Protein AF-A0A9E3C3J4-F1 (afdb_monomer_lite)

Secondary structure (DSSP, 8-state):
--------------------------------------------------------------------------------------------------------------------------------------------------------------------PPPP-EEEEE--STTHHHHHHHHHHTT-EEEEE-SSHHHHHHHHHHH--B--SSHHHHHHH-SEEEE--S-HHHHHHHHHSSSS-HHHHPPTT-EEEE-S---HHHHHHHHHHHHHTT-EEEE--EESHHHHHHHT-EEEEEES-HHHHHHTHHHHHHHEEEEEEEESTTHHHHHHHHHHHHHHHHHHHHHHHHHHHHHHT--HHHHHHHHHHSTT--HHHHHTIIIIIIT----SS-BHHHHHHHHHHHHHHHHHTT---HHHHHHHHHHHHHHHHH-TTSBGGGGHHHHHHHHT--TT----

Structure (mmCIF, N/CA/C/O backbone):
data_AF-A0A9E3C3J4-F1
#
_entry.id   AF-A0A9E3C3J4-F1
#
loop_
_atom_site.group_PDB
_atom_site.id
_atom_site.type_symbol
_atom_site.label_atom_id
_atom_site.label_alt_id
_atom_site.label_comp_id
_atom_site.label_asym_id
_atom_site.label_entity_id
_atom_site.label_seq_id
_atom_site.pdbx_PDB_ins_code
_atom_site.Cartn_x
_atom_site.Cartn_y
_atom_site.Cartn_z
_atom_site.occupancy
_atom_site.B_iso_or_equiv
_atom_site.auth_seq_id
_atom_site.auth_comp_id
_atom_site.auth_asym_id
_atom_site.auth_atom_id
_atom_site.pdbx_PDB_model_num
ATOM 1 N N . MET A 1 1 ? 32.476 28.704 68.723 1.00 28.94 1 MET A N 1
ATOM 2 C CA . MET A 1 1 ? 33.505 28.700 67.665 1.00 28.94 1 MET A CA 1
ATOM 3 C C . MET A 1 1 ? 33.459 27.349 66.965 1.00 28.94 1 MET A C 1
ATOM 5 O O . MET A 1 1 ? 33.602 26.363 67.675 1.00 28.94 1 MET A O 1
ATOM 9 N N . PRO A 1 2 ? 33.326 27.286 65.631 1.00 57.06 2 PRO A N 1
ATOM 10 C CA . PRO A 1 2 ? 32.476 28.150 64.786 1.00 57.06 2 PRO A CA 1
ATOM 11 C C . PRO A 1 2 ? 31.714 27.318 63.691 1.00 57.06 2 PRO A C 1
ATOM 13 O O . PRO A 1 2 ? 32.164 26.241 63.329 1.00 57.06 2 PRO A O 1
ATOM 16 N N . GLN A 1 3 ? 30.443 27.627 63.356 1.00 35.84 3 GLN A N 1
ATOM 17 C CA . GLN A 1 3 ? 29.940 28.512 62.256 1.00 35.84 3 GLN A CA 1
ATOM 18 C C . GLN A 1 3 ? 29.792 27.791 60.889 1.00 35.84 3 GLN A C 1
ATOM 20 O O . GLN A 1 3 ? 30.610 26.941 60.587 1.00 35.84 3 GLN A O 1
ATOM 25 N N . ASN A 1 4 ? 28.823 28.029 59.986 1.00 35.56 4 ASN A N 1
ATOM 26 C CA . ASN A 1 4 ? 27.793 29.066 59.764 1.00 35.56 4 ASN A CA 1
ATOM 27 C C . ASN A 1 4 ? 26.548 28.403 59.095 1.00 35.56 4 ASN A C 1
ATOM 29 O O . ASN A 1 4 ? 26.732 27.415 58.398 1.00 35.56 4 ASN A O 1
ATOM 33 N N . GLN A 1 5 ? 25.259 28.741 59.260 1.00 35.22 5 GLN A N 1
ATOM 34 C CA . GLN A 1 5 ? 24.466 29.981 59.389 1.00 35.22 5 GLN A CA 1
ATOM 35 C C . GLN A 1 5 ? 23.868 30.519 58.050 1.00 35.22 5 GLN A C 1
ATOM 37 O O . GLN A 1 5 ? 24.599 30.912 57.149 1.00 35.22 5 GLN A O 1
ATOM 42 N N . TRP A 1 6 ? 22.522 30.598 58.042 1.00 31.77 6 TRP A N 1
ATOM 43 C CA . TRP A 1 6 ? 21.574 31.462 57.295 1.00 31.77 6 TRP A CA 1
ATOM 44 C C . TRP A 1 6 ? 20.755 30.967 56.090 1.00 31.77 6 TRP A C 1
ATOM 46 O O . TRP A 1 6 ? 21.192 30.260 55.192 1.00 31.77 6 TRP A O 1
ATOM 56 N N . ALA A 1 7 ? 19.496 31.411 56.152 1.00 32.66 7 ALA A N 1
ATOM 57 C CA . ALA A 1 7 ? 18.299 31.025 55.429 1.00 32.66 7 ALA A CA 1
ATOM 58 C C . ALA A 1 7 ? 17.769 32.164 54.527 1.00 32.66 7 ALA A C 1
ATOM 60 O O . ALA A 1 7 ? 18.105 33.319 54.751 1.00 32.66 7 ALA A O 1
ATOM 61 N N . ARG A 1 8 ? 16.856 31.800 53.606 1.00 34.84 8 ARG A N 1
ATOM 62 C CA . ARG A 1 8 ? 15.703 32.555 53.038 1.00 34.84 8 ARG A CA 1
ATOM 63 C C . ARG A 1 8 ? 15.876 34.031 52.603 1.00 34.84 8 ARG A C 1
ATOM 65 O O . ARG A 1 8 ? 16.084 34.894 53.439 1.00 34.84 8 ARG A O 1
ATOM 72 N N . ALA A 1 9 ? 15.474 34.330 51.356 1.00 31.62 9 ALA A N 1
ATOM 73 C CA . ALA A 1 9 ? 14.276 35.125 50.972 1.00 31.62 9 ALA A CA 1
ATOM 74 C C . ALA A 1 9 ? 14.434 35.872 49.617 1.00 31.62 9 ALA A C 1
ATOM 76 O O . ALA A 1 9 ? 15.540 36.127 49.162 1.00 31.62 9 ALA A O 1
ATOM 77 N N . ARG A 1 10 ? 13.288 36.158 48.970 1.00 33.31 10 ARG A N 1
ATOM 78 C CA . ARG A 1 10 ? 13.051 36.765 47.630 1.00 33.31 10 ARG A CA 1
ATOM 79 C C . ARG A 1 10 ? 13.378 38.298 47.547 1.00 33.31 10 ARG A C 1
ATOM 81 O O . ARG A 1 10 ? 13.887 38.836 48.519 1.00 33.31 10 ARG A O 1
ATOM 88 N N . PRO A 1 11 ? 12.933 39.044 46.500 1.00 49.00 11 PRO A N 1
ATOM 89 C CA . PRO A 1 11 ? 13.637 39.484 45.278 1.00 49.00 11 PRO A CA 1
ATOM 90 C C . PRO A 1 11 ? 13.854 41.028 45.229 1.00 49.00 11 PRO A C 1
ATOM 92 O O . PRO A 1 11 ? 13.519 41.717 46.192 1.00 49.00 11 PRO A O 1
ATOM 95 N N . PRO A 1 12 ? 14.300 41.608 44.090 1.00 44.88 12 PRO A N 1
ATOM 96 C CA . PRO A 1 12 ? 13.827 42.960 43.747 1.00 44.88 12 PRO A CA 1
ATOM 97 C C . PRO A 1 12 ? 13.514 43.230 42.251 1.00 44.88 12 PRO A C 1
ATOM 99 O O . PRO A 1 12 ? 14.242 42.827 41.353 1.00 44.88 12 PRO A O 1
ATOM 102 N N . GLY A 1 13 ? 12.402 43.950 42.033 1.00 31.95 13 GLY A N 1
ATOM 103 C CA . GLY A 1 13 ? 12.246 45.202 41.257 1.00 31.95 13 GLY A CA 1
ATOM 104 C C . GLY A 1 13 ? 12.829 45.420 39.842 1.00 31.95 13 GLY A C 1
ATOM 105 O O . GLY A 1 13 ? 14.011 45.680 39.688 1.00 31.95 13 GLY A O 1
ATOM 106 N N . ALA A 1 14 ? 11.910 45.476 38.865 1.00 34.19 14 ALA A N 1
ATOM 107 C CA . ALA A 1 14 ? 11.718 46.413 37.732 1.00 34.19 14 ALA A CA 1
ATOM 108 C C . ALA A 1 14 ? 12.870 47.251 37.110 1.00 34.19 14 ALA A C 1
ATOM 110 O O . ALA A 1 14 ? 13.472 48.084 37.782 1.00 34.19 14 ALA A O 1
ATOM 111 N N . CYS A 1 15 ? 12.961 47.230 35.761 1.00 31.70 15 CYS A N 1
ATOM 112 C CA . CYS A 1 15 ? 13.266 48.416 34.935 1.00 31.70 15 CYS A CA 1
ATOM 113 C C . CYS A 1 15 ? 12.787 48.313 33.453 1.00 31.70 15 CYS A C 1
ATOM 115 O O . CYS A 1 15 ? 13.045 47.332 32.770 1.00 31.70 15 CYS A O 1
ATOM 117 N N . ARG A 1 16 ? 12.067 49.376 33.052 1.00 32.59 16 ARG A N 1
ATOM 118 C CA . ARG A 1 16 ? 11.590 50.010 31.785 1.00 32.59 16 ARG A CA 1
ATOM 119 C C . ARG A 1 16 ? 11.877 49.501 30.339 1.00 32.59 16 ARG A C 1
ATOM 121 O O . ARG A 1 16 ? 12.867 48.853 30.044 1.00 32.59 16 ARG A O 1
ATOM 128 N N . ALA A 1 17 ? 10.960 49.956 29.460 1.00 38.00 17 ALA A N 1
ATOM 129 C CA . ALA A 1 17 ? 10.721 49.758 28.011 1.00 38.00 17 ALA A CA 1
ATOM 130 C C . ALA A 1 17 ? 11.714 50.431 27.018 1.00 38.00 17 ALA A C 1
ATOM 132 O O . ALA A 1 17 ? 12.593 51.172 27.457 1.00 38.00 17 ALA A O 1
ATOM 133 N N . PRO A 1 18 ? 11.564 50.208 25.686 1.00 45.34 18 PRO A N 1
ATOM 134 C CA . PRO A 1 18 ? 10.755 51.085 24.795 1.00 45.34 18 PRO A CA 1
ATOM 135 C C . PRO A 1 18 ? 9.880 50.265 23.798 1.00 45.34 18 PRO A C 1
ATOM 137 O O . PRO A 1 18 ? 10.101 49.075 23.643 1.00 45.34 18 PRO A O 1
ATOM 140 N N . GLY A 1 19 ? 8.849 50.735 23.083 1.00 32.81 19 GLY A N 1
ATOM 141 C CA . GLY A 1 19 ? 8.393 52.074 22.703 1.00 32.81 19 GLY A CA 1
ATOM 142 C C . GLY A 1 19 ? 8.316 52.204 21.163 1.00 32.81 19 GLY A C 1
ATOM 143 O O . GLY A 1 19 ? 9.367 52.204 20.536 1.00 32.81 19 GLY A O 1
ATOM 144 N N . GLN A 1 20 ? 7.095 52.419 20.628 1.00 33.56 20 GLN A N 1
ATOM 145 C CA . GLN A 1 20 ? 6.668 52.838 19.256 1.00 33.56 20 GLN A CA 1
ATOM 146 C C . GLN A 1 20 ? 6.346 51.699 18.242 1.00 33.56 20 GLN A C 1
ATOM 148 O O . GLN A 1 20 ? 7.237 50.929 17.918 1.00 33.56 20 GLN A O 1
ATOM 153 N N . THR A 1 21 ? 5.107 51.372 17.799 1.00 35.38 21 THR A N 1
ATOM 154 C CA . THR A 1 21 ? 3.928 52.065 17.166 1.00 35.38 21 THR A CA 1
ATOM 155 C C . THR A 1 21 ? 4.191 52.529 15.718 1.00 35.38 21 THR A C 1
ATOM 157 O O . THR A 1 21 ? 5.084 53.343 15.532 1.00 35.38 21 THR A O 1
ATOM 160 N N . LEU A 1 22 ? 3.526 52.039 14.650 1.00 41.56 22 LEU A N 1
ATOM 161 C CA . LEU A 1 22 ? 2.154 52.294 14.112 1.00 41.56 22 LEU A CA 1
ATOM 162 C C . LEU A 1 22 ? 2.020 51.555 12.723 1.00 41.56 22 LEU A C 1
ATOM 164 O O . LEU A 1 22 ? 3.021 50.997 12.282 1.00 41.56 22 LEU A O 1
ATOM 168 N N . PRO A 1 23 ? 0.941 51.680 11.903 1.00 50.25 23 PRO A N 1
ATOM 169 C CA . PRO A 1 23 ? -0.475 51.350 12.127 1.00 50.25 23 PRO A CA 1
ATOM 170 C C . PRO A 1 23 ? -1.139 50.554 10.958 1.00 50.25 23 PRO A C 1
ATOM 172 O O . PRO A 1 23 ? -0.628 50.465 9.843 1.00 50.25 23 PRO A O 1
ATOM 175 N N . SER A 1 24 ? -2.349 50.044 11.204 1.00 41.69 24 SER A N 1
ATOM 176 C CA . SER A 1 24 ? -3.297 49.488 10.216 1.00 41.69 24 SER A CA 1
ATOM 177 C C . SER A 1 24 ? -3.988 50.569 9.360 1.00 41.69 24 SER A C 1
ATOM 179 O O . SER A 1 24 ? -4.143 51.693 9.844 1.00 41.69 24 SER A O 1
ATOM 181 N N . PRO A 1 25 ? -4.545 50.241 8.173 1.00 49.72 25 PRO A N 1
ATOM 182 C CA . PRO A 1 25 ? -5.539 51.084 7.510 1.00 49.72 25 PRO A CA 1
ATOM 183 C C . PRO A 1 25 ? -6.992 50.580 7.686 1.00 49.72 25 PRO A C 1
ATOM 185 O O . PRO A 1 25 ? -7.210 49.403 7.990 1.00 49.72 25 PRO A O 1
ATOM 188 N N . PRO A 1 26 ? -8.000 51.465 7.519 1.00 51.84 26 PRO A N 1
ATOM 189 C CA . PRO A 1 26 ? -9.360 51.248 7.998 1.00 51.84 26 PRO A CA 1
ATOM 190 C C . PRO A 1 26 ? -10.373 50.886 6.900 1.00 51.84 26 PRO A C 1
ATOM 192 O O . PRO A 1 26 ? -10.179 51.109 5.708 1.00 51.84 26 PRO A O 1
ATOM 195 N N . SER A 1 27 ? -11.522 50.394 7.361 1.00 39.00 27 SER A N 1
ATOM 196 C CA . SER A 1 27 ? -12.782 50.291 6.625 1.00 39.00 27 SER A CA 1
ATOM 197 C C . SER A 1 27 ? -13.585 51.601 6.695 1.00 39.00 27 SER A C 1
ATOM 199 O O . SER A 1 27 ? -13.497 52.311 7.698 1.00 39.00 27 SER A O 1
ATOM 201 N N . LYS A 1 28 ? -14.431 51.879 5.683 1.00 36.00 28 LYS A N 1
ATOM 202 C CA . LYS A 1 28 ? -15.871 52.215 5.837 1.00 36.00 28 LYS A CA 1
ATOM 203 C C . LYS A 1 28 ? -16.569 52.614 4.517 1.00 36.00 28 LYS A C 1
ATOM 205 O O . LYS A 1 28 ? -16.163 53.544 3.842 1.00 36.00 28 LYS A O 1
ATOM 210 N N . ARG A 1 29 ? -17.683 51.908 4.265 1.00 35.59 29 ARG A N 1
ATOM 211 C CA . ARG A 1 29 ? -19.037 52.327 3.818 1.00 35.59 29 ARG A CA 1
ATOM 212 C C . ARG A 1 29 ? -19.224 53.455 2.777 1.00 35.59 29 ARG A C 1
ATOM 214 O O . ARG A 1 29 ? -19.019 54.615 3.097 1.00 35.59 29 ARG A O 1
ATOM 221 N N . GLY A 1 30 ? -19.980 53.112 1.721 1.00 29.91 30 GLY A N 1
ATOM 222 C CA . GLY A 1 30 ? -21.314 53.699 1.484 1.00 29.91 30 GLY A CA 1
ATOM 223 C C . GLY A 1 30 ? -21.628 54.235 0.075 1.00 29.91 30 GLY A C 1
ATOM 224 O O . GLY A 1 30 ? -21.037 55.221 -0.334 1.00 29.91 30 GLY A O 1
ATOM 225 N N . GLY A 1 31 ? -22.675 53.688 -0.569 1.00 28.75 31 GLY A N 1
ATOM 226 C CA . GLY A 1 31 ? -23.670 54.506 -1.292 1.00 28.75 31 GLY A CA 1
ATOM 227 C C . GLY A 1 31 ? -23.861 54.337 -2.813 1.00 28.75 31 GLY A C 1
ATOM 228 O O . GLY A 1 31 ? -23.143 54.951 -3.583 1.00 28.75 31 GLY A O 1
ATOM 229 N N . ARG A 1 32 ? -24.963 53.649 -3.166 1.00 31.62 32 ARG A N 1
ATOM 230 C CA . ARG A 1 32 ? -25.993 53.955 -4.197 1.00 31.62 32 ARG A CA 1
ATOM 231 C C . ARG A 1 32 ? -25.711 53.930 -5.719 1.00 31.62 32 ARG A C 1
ATOM 233 O O . ARG A 1 32 ? -24.900 54.672 -6.246 1.00 31.62 32 ARG A O 1
ATOM 240 N N . ASP A 1 33 ? -26.603 53.162 -6.361 1.00 32.09 33 ASP A N 1
ATOM 241 C CA . ASP A 1 33 ? -27.425 53.430 -7.555 1.00 32.09 33 ASP A CA 1
ATOM 242 C C . ASP A 1 33 ? -26.793 53.691 -8.936 1.00 32.09 33 ASP A C 1
ATOM 244 O O . ASP A 1 33 ? -26.167 54.716 -9.177 1.00 32.09 33 ASP A O 1
ATOM 248 N N . GLY A 1 34 ? -27.200 52.860 -9.911 1.00 29.61 34 GLY A N 1
ATOM 249 C CA . GLY A 1 34 ? -27.637 53.376 -11.216 1.00 29.61 34 GLY A CA 1
ATOM 250 C C . GLY A 1 34 ? -27.156 52.656 -12.484 1.00 29.61 34 GLY A C 1
ATOM 251 O O . GLY A 1 34 ? -26.044 52.886 -12.926 1.00 29.61 34 GLY A O 1
ATOM 252 N N . ARG A 1 35 ? -28.103 51.946 -13.130 1.00 31.52 35 ARG A N 1
ATOM 253 C CA . ARG A 1 35 ? -28.313 51.779 -14.597 1.00 31.52 35 ARG A CA 1
ATOM 254 C C . ARG A 1 35 ? -27.213 51.067 -15.413 1.00 31.52 35 ARG A C 1
ATOM 256 O O . ARG A 1 35 ? -26.096 51.533 -15.536 1.00 31.52 35 ARG A O 1
ATOM 263 N N . ALA A 1 36 ? -27.479 49.865 -15.930 1.00 29.78 36 ALA A N 1
ATOM 264 C CA . ALA A 1 36 ? -28.223 49.557 -17.167 1.00 29.78 36 ALA A CA 1
ATOM 265 C C . ALA A 1 36 ? -27.476 49.927 -18.464 1.00 29.78 36 ALA A C 1
ATOM 267 O O . ALA A 1 36 ? -27.373 51.102 -18.796 1.00 29.78 36 ALA A O 1
ATOM 268 N N . SER A 1 37 ? -27.042 48.927 -19.240 1.00 32.28 37 SER A N 1
ATOM 269 C CA . SER A 1 37 ? -27.503 48.685 -20.623 1.00 32.28 37 SER A CA 1
ATOM 270 C C . SER A 1 37 ? -26.728 47.550 -21.315 1.00 32.28 37 SER A C 1
ATOM 272 O O . SER A 1 37 ? -25.599 47.220 -20.976 1.00 32.28 37 SER A O 1
ATOM 274 N N . GLU A 1 38 ? -27.457 46.923 -22.226 1.00 36.25 38 GLU A N 1
ATOM 275 C CA . GLU A 1 38 ? -27.341 45.617 -22.877 1.00 36.25 38 GLU A CA 1
ATOM 276 C C . GLU A 1 38 ? -26.336 45.505 -24.059 1.00 36.25 38 GLU A C 1
ATOM 278 O O . GLU A 1 38 ? -25.684 46.486 -24.415 1.00 36.25 38 GLU A O 1
ATOM 283 N N . PRO A 1 39 ? -26.205 44.303 -24.679 1.00 58.00 39 PRO A N 1
ATOM 284 C CA . PRO A 1 39 ? -25.129 43.903 -25.591 1.00 58.00 39 PRO A CA 1
ATOM 285 C C . PRO A 1 39 ? -25.517 43.952 -27.084 1.00 58.00 39 PRO A C 1
ATOM 287 O O . PRO A 1 39 ? -26.684 44.091 -27.440 1.00 58.00 39 PRO A O 1
ATOM 290 N N . SER A 1 40 ? -24.561 43.755 -28.003 1.00 31.72 40 SER A N 1
ATOM 291 C CA . SER A 1 40 ? -24.835 43.454 -29.430 1.00 31.72 40 SER A CA 1
ATOM 292 C C . SER A 1 40 ? -23.630 42.743 -30.077 1.00 31.72 40 SER A C 1
ATOM 294 O O . SER A 1 40 ? -22.524 43.257 -30.009 1.00 31.72 40 SER A O 1
ATOM 296 N N . ARG A 1 41 ? -23.735 41.473 -30.500 1.00 31.78 41 ARG A N 1
ATOM 297 C CA . ARG A 1 41 ? -24.175 40.932 -31.815 1.00 31.78 41 ARG A CA 1
ATOM 298 C C . ARG A 1 41 ? -23.015 40.606 -32.788 1.00 31.78 41 ARG A C 1
ATOM 300 O O . ARG A 1 41 ? -22.346 41.481 -33.313 1.00 31.78 41 ARG A O 1
ATOM 307 N N . VAL A 1 42 ? -22.879 39.302 -33.050 1.00 38.34 42 VAL A N 1
ATOM 308 C CA . VAL A 1 42 ? -22.338 38.599 -34.249 1.00 38.34 42 VAL A CA 1
ATOM 309 C C . VAL A 1 42 ? -23.201 39.022 -35.474 1.00 38.34 42 VAL A C 1
ATOM 311 O O . VAL A 1 42 ? -24.370 39.322 -35.204 1.00 38.34 42 VAL A O 1
ATOM 314 N N . PRO A 1 43 ? -22.773 39.059 -36.776 1.00 46.81 43 PRO A N 1
ATOM 315 C CA . PRO A 1 43 ? -22.224 37.906 -37.528 1.00 46.81 43 PRO A CA 1
ATOM 316 C C . PRO A 1 43 ? -21.338 38.164 -38.781 1.00 46.81 43 PRO A C 1
ATOM 318 O O . PRO A 1 43 ? -21.193 39.284 -39.250 1.00 46.81 43 PRO A O 1
ATOM 321 N N . GLY A 1 44 ? -20.819 37.086 -39.399 1.00 29.53 44 GLY A N 1
ATOM 322 C CA . GLY A 1 44 ? -20.382 37.120 -40.808 1.00 29.53 44 GLY A CA 1
ATOM 323 C C . GLY A 1 44 ? -19.513 35.949 -41.293 1.00 29.53 44 GLY A C 1
ATOM 324 O O . GLY A 1 44 ? -18.340 35.870 -40.958 1.00 29.53 44 GLY A O 1
ATOM 325 N N . ARG A 1 45 ? -20.095 35.062 -42.115 1.00 34.75 45 ARG A N 1
ATOM 326 C CA . ARG A 1 45 ? -19.469 33.958 -42.883 1.00 34.75 45 ARG A CA 1
ATOM 327 C C . ARG A 1 45 ? -18.592 34.459 -44.045 1.00 34.75 45 ARG A C 1
ATOM 329 O O . ARG A 1 45 ? -18.971 35.445 -44.663 1.00 34.75 45 ARG A O 1
ATOM 336 N N . ALA A 1 46 ? -17.618 33.651 -44.489 1.00 32.47 46 ALA A N 1
ATOM 337 C CA . ALA A 1 46 ? -17.400 33.356 -45.919 1.00 32.47 46 ALA A CA 1
ATOM 338 C C . ALA A 1 46 ? -16.541 32.091 -46.143 1.00 32.47 46 ALA A C 1
ATOM 340 O O . ALA A 1 46 ? -15.678 31.750 -45.341 1.00 32.47 46 ALA A O 1
ATOM 341 N N . VAL A 1 47 ? -16.839 31.408 -47.247 1.00 36.09 47 VAL A N 1
ATOM 342 C CA . VAL A 1 47 ? -16.324 30.133 -47.780 1.00 36.09 47 VAL A CA 1
ATOM 343 C C . VAL A 1 47 ? -15.446 30.424 -49.008 1.00 36.09 47 VAL A C 1
ATOM 345 O O . VAL A 1 47 ? -15.775 31.367 -49.719 1.00 36.09 47 VAL A O 1
ATOM 348 N N . GLN A 1 48 ? -14.419 29.604 -49.290 1.00 34.16 48 GLN A N 1
ATOM 349 C CA . GLN A 1 48 ? -13.944 29.178 -50.638 1.00 34.16 48 GLN A CA 1
ATOM 350 C C . GLN A 1 48 ? -12.736 28.228 -50.462 1.00 34.16 48 GLN A C 1
ATOM 352 O O . GLN A 1 48 ? -11.796 28.555 -49.748 1.00 34.16 48 GLN A O 1
ATOM 357 N N . GLU A 1 49 ? -12.849 26.933 -50.779 1.00 32.44 49 GLU A N 1
ATOM 358 C CA . GLU A 1 49 ? -12.575 26.267 -52.076 1.00 32.44 49 GLU A CA 1
ATOM 359 C C . GLU A 1 49 ? -11.118 26.369 -52.577 1.00 32.44 49 GLU A C 1
ATOM 361 O O . GLU A 1 49 ? -10.593 27.449 -52.822 1.00 32.44 49 GLU A O 1
ATOM 366 N N . GLY A 1 50 ? -10.465 25.203 -52.721 1.00 32.12 50 GLY A N 1
ATOM 367 C CA . GLY A 1 50 ? -9.099 25.048 -53.246 1.00 32.12 50 GLY A CA 1
ATOM 368 C C . GLY A 1 50 ? -9.017 25.002 -54.778 1.00 32.12 50 GLY A C 1
ATOM 369 O O . GLY A 1 50 ? -10.009 25.237 -55.464 1.00 32.12 50 GLY A O 1
ATOM 370 N N . PRO A 1 51 ? -7.853 24.616 -55.337 1.00 48.41 51 PRO A N 1
ATOM 371 C CA . PRO A 1 51 ? -7.877 23.489 -56.275 1.00 48.41 51 PRO A CA 1
ATOM 372 C C . PRO A 1 51 ? -6.664 22.531 -56.202 1.00 48.41 51 PRO A C 1
ATOM 374 O O . PRO A 1 51 ? -5.694 22.716 -55.475 1.00 48.41 51 PRO A O 1
ATOM 377 N N . ARG A 1 52 ? -6.825 21.447 -56.969 1.00 37.28 52 ARG A N 1
ATOM 378 C CA . ARG A 1 52 ? -6.112 20.159 -57.046 1.00 37.28 52 ARG A CA 1
ATOM 379 C C . ARG A 1 52 ? -4.710 20.234 -57.694 1.00 37.28 52 ARG A C 1
ATOM 381 O O . ARG A 1 52 ? -4.447 21.122 -58.493 1.00 37.28 52 ARG A O 1
ATOM 388 N N . GLY A 1 53 ? -3.855 19.244 -57.384 1.00 32.12 53 GLY A N 1
ATOM 389 C CA . GLY A 1 53 ? -2.491 19.045 -57.933 1.00 32.12 53 GLY A CA 1
ATOM 390 C C . GLY A 1 53 ? -2.417 18.569 -59.399 1.00 32.12 53 GLY A C 1
ATOM 391 O O . GLY A 1 53 ? -3.442 18.570 -60.080 1.00 32.12 53 GLY A O 1
ATOM 392 N N . PRO A 1 54 ? -1.231 18.136 -59.897 1.00 48.91 54 PRO A N 1
ATOM 393 C CA . PRO A 1 54 ? -1.080 16.703 -60.233 1.00 48.91 54 PRO A CA 1
ATOM 394 C C . PRO A 1 54 ? 0.349 16.073 -60.171 1.00 48.91 54 PRO A C 1
ATOM 396 O O . PRO A 1 54 ? 1.366 16.730 -60.33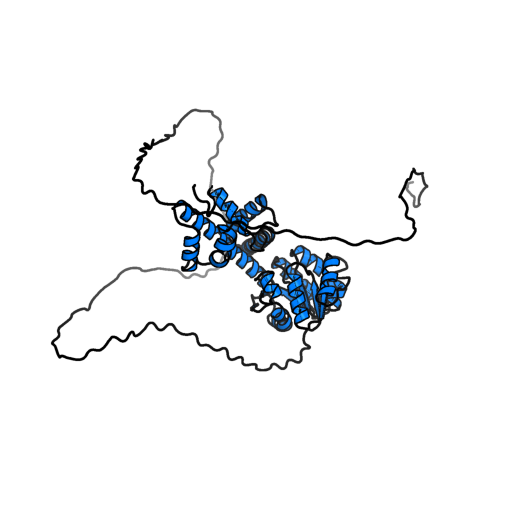5 1.00 48.91 54 PRO A O 1
ATOM 399 N N . ALA A 1 55 ? 0.342 14.737 -60.018 1.00 33.12 55 ALA A N 1
ATOM 400 C CA . ALA A 1 55 ? 1.114 13.667 -60.694 1.00 33.12 55 ALA A CA 1
ATOM 401 C C . ALA A 1 55 ? 2.669 13.522 -60.671 1.00 33.12 55 ALA A C 1
ATOM 403 O O . ALA A 1 55 ? 3.414 14.314 -61.224 1.00 33.12 55 ALA A O 1
ATOM 404 N N . ARG A 1 56 ? 3.069 12.312 -60.217 1.00 34.97 56 ARG A N 1
ATOM 405 C CA . ARG A 1 56 ? 4.048 11.322 -60.753 1.00 34.97 56 ARG A CA 1
ATOM 406 C C . ARG A 1 56 ? 5.484 11.748 -61.126 1.00 34.97 56 ARG A C 1
ATOM 408 O O . ARG A 1 56 ? 5.710 12.459 -62.091 1.00 34.97 56 ARG A O 1
ATOM 415 N N . GLY A 1 57 ? 6.455 11.044 -60.529 1.00 28.84 57 GLY A N 1
ATOM 416 C CA . GLY A 1 57 ? 7.812 10.888 -61.066 1.00 28.84 57 GLY A CA 1
ATOM 417 C C . GLY A 1 57 ? 8.540 9.680 -60.469 1.00 28.84 57 GLY A C 1
ATOM 418 O O . GLY A 1 57 ? 8.930 9.695 -59.307 1.00 28.84 57 GLY A O 1
ATOM 419 N N . ALA A 1 58 ? 8.714 8.624 -61.266 1.00 34.00 58 ALA A N 1
ATOM 420 C CA . ALA A 1 58 ? 9.632 7.523 -60.989 1.00 34.00 58 ALA A CA 1
ATOM 421 C C . ALA A 1 58 ? 11.073 7.966 -61.302 1.00 34.00 58 ALA A C 1
ATOM 423 O O . ALA A 1 58 ? 11.317 8.555 -62.352 1.00 34.00 58 ALA A O 1
ATOM 424 N N . GLY A 1 59 ? 12.034 7.656 -60.427 1.00 31.23 59 GLY A N 1
ATOM 425 C CA . GLY A 1 59 ? 13.438 8.040 -60.598 1.00 31.23 59 GLY A CA 1
ATOM 426 C C . GLY A 1 59 ? 14.392 7.072 -59.903 1.00 31.23 59 GLY A C 1
ATOM 427 O O . GLY A 1 59 ? 14.238 6.747 -58.734 1.00 31.23 59 GLY A O 1
ATOM 428 N N . ARG A 1 60 ? 15.350 6.563 -60.674 1.00 33.62 60 ARG A N 1
ATOM 429 C CA . ARG A 1 60 ? 16.281 5.468 -60.378 1.00 33.62 60 ARG A CA 1
ATOM 430 C C . ARG A 1 60 ? 17.344 5.787 -59.311 1.00 33.62 60 ARG A C 1
ATOM 432 O O . ARG A 1 60 ? 17.844 6.896 -59.226 1.00 33.62 60 ARG A O 1
ATOM 439 N N . ARG A 1 61 ? 17.764 4.708 -58.630 1.00 34.69 61 ARG A N 1
ATOM 440 C CA . ARG A 1 61 ? 19.112 4.348 -58.125 1.00 34.69 61 ARG A CA 1
ATOM 441 C C . ARG A 1 61 ? 20.174 5.457 -58.026 1.00 34.69 61 ARG A C 1
ATOM 443 O O . ARG A 1 61 ? 20.708 5.873 -59.047 1.00 34.69 61 ARG A O 1
ATOM 450 N N . VAL A 1 62 ? 20.717 5.625 -56.817 1.00 34.31 62 VAL A N 1
ATOM 451 C CA . VAL A 1 62 ? 22.165 5.805 -56.608 1.00 34.31 62 VAL A CA 1
ATOM 452 C C . VAL A 1 62 ? 22.610 4.943 -55.423 1.00 34.31 62 VAL A C 1
ATOM 454 O O . VAL A 1 62 ? 22.243 5.183 -54.279 1.00 34.31 62 VAL A O 1
ATOM 457 N N . ARG A 1 63 ? 23.417 3.914 -55.710 1.00 36.25 63 ARG A N 1
ATOM 458 C CA . ARG A 1 63 ? 24.254 3.241 -54.711 1.00 36.25 63 ARG A CA 1
ATOM 459 C C . ARG A 1 63 ? 25.414 4.184 -54.387 1.00 36.25 63 ARG A C 1
ATOM 461 O O . ARG A 1 63 ? 26.196 4.483 -55.284 1.00 36.25 63 ARG A O 1
ATOM 468 N N . ARG A 1 64 ? 25.583 4.584 -53.127 1.00 34.31 64 ARG A N 1
ATOM 469 C CA . ARG A 1 64 ? 26.879 5.058 -52.622 1.00 34.31 64 ARG A CA 1
ATOM 470 C C . ARG A 1 64 ? 27.385 4.075 -51.575 1.00 34.31 64 ARG A C 1
ATOM 472 O O . ARG A 1 64 ? 26.892 4.026 -50.457 1.00 34.31 64 ARG A O 1
ATOM 479 N N . ARG A 1 65 ? 28.362 3.266 -51.996 1.00 33.38 65 ARG A N 1
ATOM 480 C CA . ARG A 1 65 ? 29.311 2.595 -51.107 1.00 33.38 65 ARG A CA 1
ATOM 481 C C . ARG A 1 65 ? 30.103 3.684 -50.385 1.00 33.38 65 ARG A C 1
ATOM 483 O O . ARG A 1 65 ? 30.693 4.532 -51.047 1.00 33.38 65 ARG A O 1
ATOM 490 N N . LEU A 1 66 ? 30.122 3.644 -49.060 1.00 35.62 66 LEU A N 1
ATOM 491 C CA . LEU A 1 66 ? 31.143 4.312 -48.265 1.00 35.62 66 LEU A CA 1
ATOM 492 C C . LEU A 1 66 ? 32.012 3.217 -47.655 1.00 35.62 66 LEU A C 1
ATOM 494 O O . LEU A 1 66 ? 31.659 2.612 -46.646 1.00 35.62 66 LEU A O 1
ATOM 498 N N . ASP A 1 67 ? 33.135 2.950 -48.316 1.00 34.56 67 ASP A N 1
ATOM 499 C CA . ASP A 1 67 ? 34.258 2.250 -47.711 1.00 34.56 67 ASP A CA 1
ATOM 500 C C . ASP A 1 67 ? 34.855 3.162 -46.627 1.00 34.56 67 ASP A C 1
ATOM 502 O O . ASP A 1 67 ? 35.301 4.277 -46.907 1.00 34.56 67 ASP A O 1
ATOM 506 N N . ARG A 1 68 ? 34.871 2.698 -45.373 1.00 35.38 68 ARG A N 1
ATOM 507 C CA . ARG A 1 68 ? 35.723 3.262 -44.318 1.00 35.38 68 ARG A CA 1
ATOM 508 C C . ARG A 1 68 ? 36.616 2.160 -43.745 1.00 35.38 68 ARG A C 1
ATOM 510 O O . ARG A 1 68 ? 36.095 1.143 -43.281 1.00 35.38 68 ARG A O 1
ATOM 517 N N . PRO A 1 69 ? 37.948 2.338 -43.736 1.00 39.66 69 PRO A N 1
ATOM 518 C CA . PRO A 1 69 ? 38.860 1.344 -43.194 1.00 39.66 69 PRO A CA 1
ATOM 519 C C . PRO A 1 69 ? 38.867 1.388 -41.659 1.00 39.66 69 PRO A C 1
ATOM 521 O O . PRO A 1 69 ? 39.062 2.435 -41.041 1.00 39.66 69 PRO A O 1
ATOM 524 N N . ARG A 1 70 ? 38.690 0.217 -41.036 1.00 35.12 70 ARG A N 1
ATOM 525 C CA . ARG A 1 70 ? 38.861 -0.001 -39.594 1.00 35.12 70 ARG A CA 1
ATOM 526 C C . ARG A 1 70 ? 40.347 0.103 -39.229 1.00 35.12 70 ARG A C 1
ATOM 528 O O . ARG A 1 70 ? 41.113 -0.817 -39.509 1.00 35.12 70 ARG A O 1
ATOM 535 N N . ARG A 1 71 ? 40.764 1.187 -38.564 1.00 35.00 71 ARG A N 1
ATOM 536 C CA . ARG A 1 71 ? 42.061 1.231 -37.867 1.00 35.00 71 ARG A CA 1
ATOM 537 C C . ARG A 1 71 ? 41.942 0.497 -36.529 1.00 35.00 71 ARG A C 1
ATOM 539 O O . ARG A 1 71 ? 41.244 0.944 -35.626 1.00 35.00 71 ARG A O 1
ATOM 546 N N . ARG A 1 72 ? 42.641 -0.637 -36.419 1.00 35.00 72 ARG A N 1
ATOM 547 C CA . ARG A 1 72 ? 42.951 -1.310 -35.150 1.00 35.00 72 ARG A CA 1
ATOM 548 C C . ARG A 1 72 ? 43.895 -0.418 -34.341 1.00 35.00 72 ARG A C 1
ATOM 550 O O . ARG A 1 72 ? 44.993 -0.134 -34.809 1.00 35.00 72 ARG A O 1
ATOM 557 N N . LEU A 1 73 ? 43.505 -0.033 -33.128 1.00 34.88 73 LEU A N 1
ATOM 558 C CA . LEU A 1 73 ? 44.443 0.438 -32.110 1.00 34.88 73 LEU A CA 1
ATOM 559 C C . LEU A 1 73 ? 44.658 -0.697 -31.103 1.00 34.88 73 LEU A C 1
ATOM 561 O O . LEU A 1 73 ? 43.821 -0.954 -30.245 1.00 34.88 73 LEU A O 1
ATOM 565 N N . GLN A 1 74 ? 45.785 -1.395 -31.233 1.00 36.06 74 GLN A N 1
ATOM 566 C CA . GLN A 1 74 ? 46.364 -2.167 -30.137 1.00 36.06 74 GLN A CA 1
ATOM 567 C C . GLN A 1 74 ? 47.154 -1.184 -29.268 1.00 36.06 74 GLN A C 1
ATOM 569 O O . GLN A 1 74 ? 48.141 -0.617 -29.733 1.00 36.06 74 GLN A O 1
ATOM 574 N N . ARG A 1 75 ? 46.737 -0.968 -28.017 1.00 33.12 75 ARG A N 1
ATOM 575 C CA . ARG A 1 75 ? 47.581 -0.306 -27.015 1.00 33.12 75 ARG A CA 1
ATOM 576 C C . ARG A 1 75 ? 48.302 -1.373 -26.200 1.00 33.12 75 ARG A C 1
ATOM 578 O O . ARG A 1 75 ? 47.681 -2.120 -25.452 1.00 33.12 75 ARG A O 1
ATOM 585 N N . ARG A 1 76 ? 49.618 -1.439 -26.405 1.00 32.34 76 ARG A N 1
ATOM 586 C CA . ARG A 1 76 ? 50.590 -2.132 -25.556 1.00 32.34 76 ARG A CA 1
ATOM 587 C C . ARG A 1 76 ? 50.842 -1.289 -24.300 1.00 32.34 76 ARG A C 1
ATOM 589 O O . ARG A 1 76 ? 51.025 -0.079 -24.410 1.00 32.34 76 ARG A O 1
ATOM 596 N N . LEU A 1 77 ? 50.858 -1.939 -23.141 1.00 36.53 77 LEU A N 1
ATOM 597 C CA . LEU A 1 77 ? 51.374 -1.402 -21.878 1.00 36.53 77 LEU A CA 1
ATOM 598 C C . LEU A 1 77 ? 52.913 -1.423 -21.893 1.00 36.53 77 LEU A C 1
ATOM 600 O O . LEU A 1 77 ? 53.475 -2.384 -22.426 1.00 36.53 77 LEU A O 1
ATOM 604 N N . PRO A 1 78 ? 53.597 -0.457 -21.256 1.00 39.22 78 PRO A N 1
ATOM 605 C CA . PRO A 1 78 ? 54.978 -0.634 -20.832 1.00 39.22 78 PRO A CA 1
ATOM 606 C C . PRO A 1 78 ? 55.097 -0.818 -19.307 1.00 39.22 78 PRO A C 1
ATOM 608 O O . PRO A 1 78 ? 54.549 -0.047 -18.523 1.00 39.22 78 PRO A O 1
ATOM 611 N N . ALA A 1 79 ? 55.859 -1.841 -18.917 1.00 31.94 79 ALA A N 1
ATOM 612 C CA . ALA A 1 79 ? 56.651 -1.907 -17.680 1.00 31.94 79 ALA A CA 1
ATOM 613 C C . ALA A 1 79 ? 58.021 -1.215 -17.969 1.00 31.94 79 ALA A C 1
ATOM 615 O O . ALA A 1 79 ? 58.348 -1.069 -19.145 1.00 31.94 79 ALA A O 1
ATOM 616 N N . ALA A 1 80 ? 58.899 -0.757 -17.067 1.00 33.47 80 ALA A N 1
ATOM 617 C CA . ALA A 1 80 ? 59.142 -0.952 -15.635 1.00 33.47 80 ALA A CA 1
ATOM 618 C C . ALA A 1 80 ? 60.169 0.105 -15.108 1.00 33.47 80 ALA A C 1
ATOM 620 O O . ALA A 1 80 ? 60.819 0.760 -15.920 1.00 33.47 80 ALA A O 1
ATOM 621 N N . HIS A 1 81 ? 60.379 0.115 -13.774 1.00 32.78 81 HIS A N 1
ATOM 622 C CA . HIS A 1 81 ? 61.544 0.593 -12.972 1.00 32.78 81 HIS A CA 1
ATOM 623 C C . HIS A 1 81 ? 61.752 2.125 -12.797 1.00 32.78 81 HIS A C 1
ATOM 625 O O . HIS A 1 81 ? 61.502 2.885 -13.717 1.00 32.78 81 HIS A O 1
ATOM 631 N N . ASP A 1 82 ? 62.180 2.680 -11.646 1.00 31.00 82 ASP A N 1
ATOM 632 C CA . ASP A 1 82 ? 63.059 2.147 -10.588 1.00 31.00 82 ASP A CA 1
ATOM 633 C C . ASP A 1 82 ? 62.931 2.872 -9.205 1.00 31.00 82 ASP A C 1
ATOM 635 O O . ASP A 1 82 ? 62.592 4.049 -9.135 1.00 31.00 82 ASP A O 1
ATOM 639 N N . ARG A 1 83 ? 63.253 2.108 -8.144 1.00 33.56 83 ARG A N 1
ATOM 640 C CA . ARG A 1 83 ? 63.778 2.378 -6.771 1.00 33.56 83 ARG A CA 1
ATOM 641 C C . ARG A 1 83 ? 63.436 3.619 -5.911 1.00 33.56 83 ARG A C 1
ATOM 643 O O . ARG A 1 83 ? 63.827 4.742 -6.199 1.00 33.56 83 ARG A O 1
ATOM 650 N N . GLY A 1 84 ? 63.027 3.313 -4.668 1.00 28.72 84 GLY A N 1
ATOM 651 C CA . GLY A 1 84 ? 63.294 4.080 -3.436 1.00 28.72 84 GLY A CA 1
ATOM 652 C C . GLY A 1 84 ? 63.113 3.194 -2.184 1.00 28.72 84 GLY A C 1
ATOM 653 O O . GLY A 1 84 ? 62.113 2.499 -2.080 1.00 28.72 84 GLY A O 1
ATOM 654 N N . ARG A 1 85 ? 64.121 3.141 -1.300 1.00 34.47 85 ARG A N 1
ATOM 655 C CA . ARG A 1 85 ? 64.305 2.211 -0.156 1.00 34.47 85 ARG A CA 1
ATOM 656 C C . ARG A 1 85 ? 63.533 2.589 1.128 1.00 34.47 85 ARG A C 1
ATOM 658 O O . ARG A 1 85 ? 63.111 3.729 1.264 1.00 34.47 85 ARG A O 1
ATOM 665 N N . LEU A 1 86 ? 63.614 1.651 2.095 1.00 35.34 86 LEU A N 1
ATOM 666 C CA . LEU A 1 86 ? 63.326 1.676 3.552 1.00 35.34 86 LEU A CA 1
ATOM 667 C C . LEU A 1 86 ? 61.916 1.138 3.861 1.00 35.34 86 LEU A C 1
ATOM 669 O O . LEU A 1 86 ? 60.947 1.680 3.363 1.00 35.34 86 LEU A O 1
ATOM 673 N N . GLY A 1 87 ? 61.676 0.065 4.614 1.00 29.27 87 GLY A N 1
ATOM 674 C CA . GLY A 1 87 ? 62.460 -0.696 5.585 1.00 29.27 87 GLY A CA 1
ATOM 675 C C . GLY A 1 87 ? 61.519 -0.996 6.759 1.00 29.27 87 GLY A C 1
ATOM 676 O O . GLY A 1 87 ? 61.024 -0.043 7.343 1.00 29.27 87 GLY A O 1
A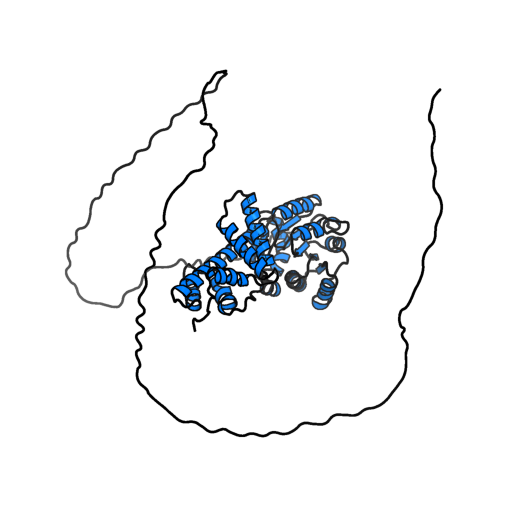TOM 677 N N . HIS A 1 88 ? 61.208 -2.270 7.022 1.00 34.47 88 HIS A N 1
ATOM 678 C CA . HIS A 1 88 ? 61.025 -2.888 8.348 1.00 34.47 88 HIS A CA 1
ATOM 679 C C . HIS A 1 88 ? 60.280 -4.227 8.270 1.00 34.47 88 HIS A C 1
ATOM 681 O O . HIS A 1 88 ? 59.370 -4.429 7.471 1.00 34.47 88 HIS A O 1
ATOM 687 N N . ASP A 1 89 ? 60.777 -5.120 9.115 1.00 33.06 89 ASP A N 1
ATOM 688 C CA . ASP A 1 89 ? 60.503 -6.537 9.294 1.00 33.06 89 ASP A CA 1
ATOM 689 C C . ASP A 1 89 ? 59.050 -6.876 9.661 1.00 33.06 89 ASP A C 1
ATOM 691 O O . ASP A 1 89 ? 58.332 -6.047 10.220 1.00 33.06 89 ASP A O 1
ATOM 695 N N . LEU A 1 90 ? 58.650 -8.131 9.416 1.00 35.38 90 LEU A N 1
ATOM 696 C CA . LEU A 1 90 ? 58.335 -9.129 10.457 1.00 35.38 90 LEU A CA 1
ATOM 697 C C . LEU A 1 90 ? 57.609 -10.335 9.826 1.00 35.38 90 LEU A C 1
ATOM 699 O O . LEU A 1 90 ? 56.426 -10.260 9.502 1.00 35.38 90 LEU A O 1
ATOM 703 N N . ASP A 1 91 ? 58.320 -11.459 9.706 1.00 35.66 91 ASP A N 1
ATOM 704 C CA . ASP A 1 91 ? 57.709 -12.791 9.598 1.00 35.66 91 ASP A CA 1
ATOM 705 C C . ASP A 1 91 ? 57.433 -13.360 11.009 1.00 35.66 91 ASP A C 1
ATOM 707 O O . ASP A 1 91 ? 58.119 -12.994 11.972 1.00 35.66 91 ASP A O 1
ATOM 711 N N . PRO A 1 92 ? 56.430 -14.244 11.174 1.00 42.75 92 PRO A N 1
ATOM 712 C CA . PRO A 1 92 ? 55.871 -14.589 12.477 1.00 42.75 92 PRO A CA 1
ATOM 713 C C . PRO A 1 92 ? 56.531 -15.830 13.101 1.00 42.75 92 PRO A C 1
ATOM 715 O O . PRO A 1 92 ? 56.935 -16.740 12.374 1.00 42.75 92 PRO A O 1
ATOM 718 N N . PRO A 1 93 ? 56.505 -15.979 14.441 1.00 42.12 93 PRO A N 1
ATOM 719 C CA . PRO A 1 93 ? 56.753 -17.269 15.064 1.00 42.12 93 PRO A CA 1
ATOM 720 C C . PRO A 1 93 ? 55.498 -17.852 15.741 1.00 42.12 93 PRO A C 1
ATOM 722 O O . PRO A 1 93 ? 54.792 -17.210 16.516 1.00 42.12 93 PRO A O 1
ATOM 725 N N . ARG A 1 94 ? 55.268 -19.141 15.490 1.00 34.78 94 ARG A N 1
ATOM 726 C CA . ARG A 1 94 ? 54.792 -20.141 16.471 1.00 34.78 94 ARG A CA 1
ATOM 727 C C . ARG A 1 94 ? 55.945 -21.156 16.636 1.00 34.78 94 ARG A C 1
ATOM 729 O O . ARG A 1 94 ? 56.770 -21.177 15.721 1.00 34.78 94 ARG A O 1
ATOM 736 N N . PRO A 1 95 ? 56.022 -22.044 17.657 1.00 51.34 95 PRO A N 1
ATOM 737 C CA . PRO A 1 95 ? 54.991 -22.473 18.625 1.00 51.34 95 PRO A CA 1
ATOM 738 C C . PRO A 1 95 ? 55.498 -22.675 20.085 1.00 51.34 95 PRO A C 1
ATOM 740 O O . PRO A 1 95 ? 56.694 -22.621 20.334 1.00 51.34 95 PRO A O 1
ATOM 743 N N . ALA A 1 96 ? 54.602 -23.001 21.031 1.00 31.97 96 ALA A N 1
ATOM 744 C CA . ALA A 1 96 ? 54.797 -24.055 22.050 1.00 31.97 96 ALA A CA 1
ATOM 745 C C . ALA A 1 96 ? 53.541 -24.232 22.928 1.00 31.97 96 ALA A C 1
ATOM 747 O O . ALA A 1 96 ? 52.817 -23.281 23.207 1.00 31.97 96 ALA A O 1
ATOM 748 N N . ALA A 1 97 ? 53.300 -25.482 23.318 1.00 32.88 97 ALA A N 1
ATOM 749 C CA . ALA A 1 97 ? 52.167 -25.994 24.080 1.00 32.88 97 ALA A CA 1
ATOM 750 C C . ALA A 1 97 ? 52.565 -26.333 25.528 1.00 32.88 97 ALA A C 1
ATOM 752 O O . ALA A 1 97 ? 53.751 -26.541 25.766 1.00 32.88 97 ALA A O 1
ATOM 753 N N . GLN A 1 98 ? 51.563 -26.442 26.418 1.00 32.41 98 GLN A N 1
ATOM 754 C CA . GLN A 1 98 ? 51.454 -27.227 27.678 1.00 32.41 98 GLN A CA 1
ATOM 755 C C . GLN A 1 98 ? 50.420 -26.525 28.590 1.00 32.41 98 GLN A C 1
ATOM 757 O O . GLN A 1 98 ? 50.363 -25.302 28.587 1.00 32.41 98 GLN A O 1
ATOM 762 N N . ASP A 1 99 ? 49.605 -27.132 29.449 1.00 31.62 99 ASP A N 1
ATOM 763 C CA . ASP A 1 99 ? 49.035 -28.470 29.653 1.00 31.62 99 ASP A CA 1
ATOM 764 C C . ASP A 1 99 ? 48.039 -28.311 30.838 1.00 31.62 99 ASP A C 1
ATOM 766 O O . ASP A 1 99 ? 48.276 -27.445 31.680 1.00 31.62 99 ASP A O 1
ATOM 770 N N . ALA A 1 100 ? 46.960 -29.115 30.897 1.00 32.59 100 ALA A N 1
ATOM 771 C CA . ALA A 1 100 ? 46.108 -29.488 32.066 1.00 32.59 100 ALA A CA 1
ATOM 772 C C . ALA A 1 100 ? 44.629 -29.675 31.633 1.00 32.59 100 ALA A C 1
ATOM 774 O O . ALA A 1 100 ? 43.892 -28.715 31.442 1.00 32.59 100 ALA A O 1
ATOM 775 N N . GLN A 1 101 ? 44.174 -30.873 31.244 1.00 33.91 101 GLN A N 1
ATOM 776 C CA . GLN A 1 101 ? 43.684 -31.992 32.077 1.00 33.91 101 GLN A CA 1
ATOM 777 C C . GLN A 1 101 ? 42.466 -31.700 32.988 1.00 33.91 101 GLN A C 1
ATOM 779 O O . GLN A 1 101 ? 42.654 -31.308 34.132 1.00 33.91 101 GLN A O 1
ATOM 784 N N . HIS A 1 102 ? 41.247 -32.092 32.571 1.00 31.44 102 HIS A N 1
ATOM 785 C CA . HIS A 1 102 ? 40.513 -33.232 33.171 1.00 31.44 102 HIS A CA 1
ATOM 786 C C . HIS A 1 102 ? 39.178 -33.572 32.458 1.00 31.44 102 HIS A C 1
ATOM 788 O O . HIS A 1 102 ? 38.301 -32.730 32.344 1.00 31.44 102 HIS A O 1
ATOM 794 N N . ARG A 1 103 ? 39.097 -34.845 32.014 1.00 32.91 103 ARG A N 1
ATOM 795 C CA . ARG A 1 103 ? 38.002 -35.860 32.006 1.00 32.91 103 ARG A CA 1
ATOM 796 C C . ARG A 1 103 ? 36.531 -35.436 31.821 1.00 32.91 103 ARG A C 1
ATOM 798 O O . ARG A 1 103 ? 36.091 -34.462 32.393 1.00 32.91 103 ARG A O 1
ATOM 805 N N . GLN A 1 104 ? 35.615 -36.211 31.238 1.00 33.12 104 GLN A N 1
ATOM 806 C CA . GLN A 1 104 ? 35.512 -37.458 30.455 1.00 33.12 104 GLN A CA 1
ATOM 807 C C . GLN A 1 104 ? 33.992 -37.580 30.204 1.00 33.12 104 GLN A C 1
ATOM 809 O O . GLN A 1 104 ? 33.250 -37.405 31.154 1.00 33.12 104 GLN A O 1
ATOM 814 N N . HIS A 1 105 ? 33.523 -37.936 29.005 1.00 34.47 105 HIS A N 1
ATOM 815 C CA . HIS A 1 105 ? 32.429 -38.906 28.821 1.00 34.47 105 HIS A CA 1
ATOM 816 C C . HIS A 1 105 ? 32.373 -39.319 27.345 1.00 34.47 105 HIS A C 1
ATOM 818 O O . HIS A 1 105 ? 32.231 -38.507 26.435 1.00 34.47 105 HIS A O 1
ATOM 824 N N . ARG A 1 106 ? 32.573 -40.620 27.123 1.00 31.86 106 ARG A N 1
ATOM 825 C CA . ARG A 1 106 ? 32.485 -41.309 25.835 1.00 31.86 106 ARG A CA 1
ATOM 826 C C . ARG A 1 106 ? 31.018 -41.547 25.476 1.00 31.86 106 ARG A C 1
ATOM 828 O O . ARG A 1 106 ? 30.299 -42.056 26.320 1.00 31.86 106 ARG A O 1
ATOM 835 N N . HIS A 1 107 ? 30.662 -41.402 24.201 1.00 35.38 107 HIS A N 1
ATOM 836 C CA . HIS A 1 107 ? 29.934 -42.446 23.471 1.00 35.38 107 HIS A CA 1
ATOM 837 C C . HIS A 1 107 ? 30.316 -42.404 21.988 1.00 35.38 107 HIS A C 1
ATOM 839 O O . HIS A 1 107 ? 30.214 -41.388 21.312 1.00 35.38 107 HIS A O 1
ATOM 845 N N . ALA A 1 108 ? 30.824 -43.538 21.513 1.00 32.75 108 ALA A N 1
ATOM 846 C CA . ALA A 1 108 ? 31.223 -43.789 20.140 1.00 32.75 108 ALA A CA 1
ATOM 847 C C . ALA A 1 108 ? 30.061 -44.414 19.356 1.00 32.75 108 ALA A C 1
ATOM 849 O O . ALA A 1 108 ? 29.352 -45.246 19.922 1.00 32.75 108 ALA A O 1
ATOM 850 N N . ARG A 1 109 ? 29.967 -44.126 18.048 1.00 33.47 109 ARG A N 1
ATOM 851 C CA . ARG A 1 109 ? 29.808 -45.136 16.976 1.00 33.47 109 ARG A CA 1
ATOM 852 C C . ARG A 1 109 ? 29.953 -44.517 15.570 1.00 33.47 109 ARG A C 1
ATOM 854 O O . ARG A 1 109 ? 29.081 -43.827 15.070 1.00 33.47 109 ARG A O 1
ATOM 861 N N . ARG A 1 110 ? 31.134 -44.800 15.009 1.00 29.97 110 ARG A N 1
ATOM 862 C CA . ARG A 1 110 ? 31.584 -44.972 13.610 1.00 29.97 110 ARG A CA 1
ATOM 863 C C . ARG A 1 110 ? 30.609 -44.697 12.443 1.00 29.97 110 ARG A C 1
ATOM 865 O O . ARG A 1 110 ? 29.613 -45.395 12.289 1.00 29.97 110 ARG A O 1
ATOM 872 N N . ALA A 1 111 ? 31.057 -43.815 11.542 1.00 29.42 111 ALA A N 1
ATOM 873 C CA . ALA A 1 111 ? 30.857 -43.868 10.083 1.00 29.42 111 ALA A CA 1
ATOM 874 C C . ALA A 1 111 ? 31.817 -44.923 9.470 1.00 29.42 111 ALA A C 1
ATOM 876 O O . ALA A 1 111 ? 32.821 -45.248 10.105 1.00 29.42 111 ALA A O 1
ATOM 877 N N . GLU A 1 112 ? 31.534 -45.624 8.365 1.00 33.75 112 GLU A N 1
ATOM 878 C CA . GLU A 1 112 ? 31.566 -45.258 6.923 1.00 33.75 112 GLU A CA 1
ATOM 879 C C . GLU A 1 112 ? 31.472 -46.603 6.111 1.00 33.75 112 GLU A C 1
ATOM 881 O O . GLU A 1 112 ? 31.438 -47.646 6.773 1.00 33.75 112 GLU A O 1
ATOM 886 N N . PRO A 1 113 ? 31.544 -46.710 4.752 1.00 47.06 113 PRO A N 1
ATOM 887 C CA . PRO A 1 113 ? 31.538 -45.706 3.674 1.00 47.06 113 PRO A CA 1
ATOM 888 C C . PRO A 1 113 ? 30.644 -46.053 2.443 1.00 47.06 113 PRO A C 1
ATOM 890 O O . PRO A 1 113 ? 30.030 -47.111 2.314 1.00 47.06 113 PRO A O 1
ATOM 893 N N . ARG A 1 114 ? 30.642 -45.112 1.489 1.00 37.12 114 ARG A N 1
ATOM 894 C CA . ARG A 1 114 ? 30.043 -45.130 0.140 1.00 37.12 114 ARG A CA 1
ATOM 895 C C . ARG A 1 114 ? 30.607 -46.223 -0.791 1.00 37.12 114 ARG A C 1
ATOM 897 O O . ARG A 1 114 ? 31.803 -46.499 -0.772 1.00 37.12 114 ARG A O 1
ATOM 904 N N . ARG A 1 115 ? 29.786 -46.701 -1.740 1.00 32.97 115 ARG A N 1
ATOM 905 C CA . ARG A 1 115 ? 30.231 -47.328 -3.004 1.00 32.97 115 ARG A CA 1
ATOM 906 C C . ARG A 1 115 ? 29.500 -46.723 -4.210 1.00 32.97 115 ARG A C 1
ATOM 908 O O . ARG A 1 115 ? 28.291 -46.519 -4.174 1.00 32.97 115 ARG A O 1
ATOM 915 N N . ARG A 1 116 ? 30.260 -46.450 -5.274 1.00 35.06 116 ARG A N 1
ATOM 916 C CA . ARG A 1 116 ? 29.805 -46.187 -6.650 1.00 35.06 116 ARG A CA 1
ATOM 917 C C . ARG A 1 116 ? 30.209 -47.371 -7.543 1.00 35.06 116 ARG A C 1
ATOM 919 O O . ARG A 1 116 ? 31.178 -48.052 -7.225 1.00 35.06 116 ARG A O 1
ATOM 926 N N . VAL A 1 117 ? 29.546 -47.430 -8.705 1.00 31.30 117 VAL A N 1
ATOM 927 C CA . VAL A 1 117 ? 29.983 -47.927 -10.032 1.00 31.30 117 VAL A CA 1
ATOM 928 C C . VAL A 1 117 ? 29.221 -49.154 -10.571 1.00 31.30 117 VAL A C 1
ATOM 930 O O . VAL A 1 117 ? 29.329 -50.247 -10.033 1.00 31.30 117 VAL A O 1
ATOM 933 N N . ALA A 1 118 ? 28.526 -48.911 -11.695 1.00 31.38 118 ALA A N 1
ATOM 934 C CA . ALA A 1 118 ? 28.522 -49.649 -12.976 1.00 31.38 118 ALA A CA 1
ATOM 935 C C . ALA A 1 118 ? 27.135 -50.002 -13.542 1.00 31.38 118 ALA A C 1
ATOM 937 O O . ALA A 1 118 ? 26.263 -50.537 -12.869 1.00 31.38 118 ALA A O 1
ATOM 938 N N . ALA A 1 119 ? 27.001 -49.687 -14.831 1.00 32.66 119 ALA A N 1
ATOM 939 C CA . ALA A 1 119 ? 25.876 -49.917 -15.723 1.00 32.66 119 ALA A CA 1
ATOM 940 C C . ALA A 1 119 ? 25.846 -51.346 -16.296 1.00 32.66 119 ALA A C 1
ATOM 942 O O . ALA A 1 119 ? 26.889 -51.989 -16.396 1.00 32.66 119 ALA A O 1
ATOM 943 N N . ALA A 1 120 ? 24.682 -51.776 -16.795 1.00 29.59 120 ALA A N 1
ATOM 944 C CA . ALA A 1 120 ? 24.584 -52.788 -17.848 1.00 29.59 120 ALA A CA 1
ATOM 945 C C . ALA A 1 120 ? 23.269 -52.646 -18.639 1.00 29.59 120 ALA A C 1
ATOM 947 O O . ALA A 1 120 ? 22.171 -52.723 -18.092 1.00 29.59 120 ALA A O 1
ATOM 948 N N . SER A 1 121 ? 23.420 -52.441 -19.944 1.00 32.41 121 SER A N 1
ATOM 949 C CA . SER A 1 121 ? 22.398 -52.457 -20.993 1.00 32.41 121 SER A CA 1
ATOM 950 C C . SER A 1 121 ? 22.066 -53.894 -21.410 1.00 32.41 121 SER A C 1
ATOM 952 O O . SER A 1 121 ? 22.993 -54.696 -21.481 1.00 32.41 121 SER A O 1
ATOM 954 N N . ALA A 1 122 ? 20.820 -54.196 -21.816 1.00 33.44 122 ALA A N 1
ATOM 955 C CA . ALA A 1 122 ? 20.533 -55.147 -22.909 1.00 33.44 122 ALA A CA 1
ATOM 956 C C . ALA A 1 122 ? 19.032 -55.382 -23.208 1.00 33.44 122 ALA A C 1
ATOM 958 O O . ALA A 1 122 ? 18.311 -55.947 -22.396 1.00 33.44 122 ALA A O 1
ATOM 959 N N . ARG A 1 123 ? 18.693 -55.141 -24.488 1.00 32.59 123 ARG A N 1
ATOM 960 C CA . ARG A 1 123 ? 17.856 -55.965 -25.395 1.00 32.59 123 ARG A CA 1
ATOM 961 C C . ARG A 1 123 ? 16.327 -55.955 -25.213 1.00 32.59 123 ARG A C 1
ATOM 963 O O . ARG A 1 123 ? 15.796 -56.603 -24.323 1.00 32.59 123 ARG A O 1
ATOM 970 N N . ARG A 1 124 ? 15.624 -55.451 -26.238 1.00 32.03 124 ARG A N 1
ATOM 971 C CA . ARG A 1 124 ? 14.988 -56.281 -27.292 1.00 32.03 124 ARG A CA 1
ATOM 972 C C . ARG A 1 124 ? 14.366 -55.402 -28.387 1.00 32.03 124 ARG A C 1
ATOM 974 O O . ARG A 1 124 ? 13.490 -54.593 -28.119 1.00 32.03 124 ARG A O 1
ATOM 981 N N . ALA A 1 125 ? 14.805 -55.629 -29.618 1.00 31.75 125 ALA A N 1
ATOM 982 C CA . ALA A 1 125 ? 14.092 -55.309 -30.845 1.00 31.75 125 ALA A CA 1
ATOM 983 C C . ALA A 1 125 ? 14.317 -56.497 -31.786 1.00 31.75 125 ALA A C 1
ATOM 985 O O . ALA A 1 125 ? 15.469 -56.868 -32.001 1.00 31.75 125 ALA A O 1
ATOM 986 N N . ASP A 1 126 ? 13.246 -57.096 -32.301 1.00 32.28 126 ASP A N 1
ATOM 987 C CA . ASP A 1 126 ? 13.226 -57.573 -33.683 1.00 32.28 126 ASP A CA 1
ATOM 988 C C . ASP A 1 126 ? 11.781 -57.658 -34.192 1.00 32.28 126 ASP A C 1
ATOM 990 O O . ASP A 1 126 ? 10.846 -57.982 -33.459 1.00 32.28 126 ASP A O 1
ATOM 994 N N . GLN A 1 127 ? 11.641 -57.288 -35.457 1.00 32.50 127 GLN A N 1
ATOM 995 C CA . GLN A 1 127 ? 10.433 -57.161 -36.260 1.00 32.50 127 GLN A CA 1
ATOM 996 C C . GLN A 1 127 ? 10.117 -58.497 -36.952 1.00 32.50 127 GLN A C 1
ATOM 998 O O . GLN A 1 127 ? 11.029 -59.293 -37.157 1.00 32.50 127 GLN A O 1
ATOM 1003 N N . ARG A 1 128 ? 8.878 -58.694 -37.444 1.00 32.94 128 ARG A N 1
ATOM 1004 C CA . ARG A 1 128 ? 8.606 -59.328 -38.760 1.00 32.94 128 ARG A CA 1
ATOM 1005 C C . ARG A 1 128 ? 7.119 -59.294 -39.174 1.00 32.94 128 ARG A C 1
ATOM 1007 O O . ARG A 1 128 ? 6.287 -59.962 -38.583 1.00 32.94 128 ARG A O 1
ATOM 1014 N N . ARG A 1 129 ? 6.902 -58.580 -40.290 1.00 33.53 129 ARG A N 1
ATOM 1015 C CA . ARG A 1 129 ? 6.174 -58.932 -41.538 1.00 33.53 129 ARG A CA 1
ATOM 1016 C C . ARG A 1 129 ? 4.628 -59.043 -41.591 1.00 33.53 129 ARG A C 1
ATOM 1018 O O . ARG A 1 129 ? 4.015 -59.922 -41.008 1.00 33.53 129 ARG A O 1
ATOM 1025 N N . HIS A 1 130 ? 4.082 -58.189 -42.471 1.00 32.81 130 HIS A N 1
ATOM 1026 C CA . HIS A 1 130 ? 2.784 -58.198 -43.182 1.00 32.81 130 HIS A CA 1
ATOM 1027 C C . HIS A 1 130 ? 2.567 -59.424 -44.111 1.00 32.81 130 HIS A C 1
ATOM 1029 O O . HIS A 1 130 ? 3.564 -60.039 -44.505 1.00 32.81 130 HIS A O 1
ATOM 1035 N N . PRO A 1 131 ? 1.310 -59.752 -44.519 1.00 47.53 131 PRO A N 1
ATOM 1036 C CA . PRO A 1 131 ? 0.695 -59.150 -45.727 1.00 47.53 131 PRO A CA 1
ATOM 1037 C C . PRO A 1 131 ? -0.825 -58.820 -45.673 1.00 47.53 131 PRO A C 1
ATOM 1039 O O . PRO A 1 131 ? -1.622 -59.538 -45.089 1.00 47.53 131 PRO A O 1
ATOM 1042 N N . ARG A 1 132 ? -1.151 -57.707 -46.354 1.00 32.50 132 ARG A N 1
ATOM 1043 C CA . ARG A 1 132 ? -2.346 -57.280 -47.131 1.00 32.50 132 ARG A CA 1
ATOM 1044 C C . ARG A 1 132 ? -3.739 -57.907 -46.889 1.00 32.50 132 ARG A C 1
ATOM 1046 O O . ARG A 1 132 ? -3.951 -59.085 -47.148 1.00 32.50 132 ARG A O 1
ATOM 1053 N N . GLY A 1 133 ? -4.709 -57.021 -46.647 1.00 29.39 133 GLY A N 1
ATOM 1054 C CA . GLY A 1 133 ? -6.145 -57.166 -46.914 1.00 29.39 133 GLY A CA 1
ATOM 1055 C C . GLY A 1 133 ? -6.778 -55.768 -46.980 1.00 29.39 133 GLY A C 1
ATOM 1056 O O . GLY A 1 133 ? -6.395 -54.900 -46.205 1.00 29.39 133 GLY A O 1
ATOM 1057 N N . ASP A 1 134 ? -7.627 -55.543 -47.973 1.00 31.06 134 ASP A N 1
ATOM 1058 C CA . ASP A 1 134 ? -8.030 -54.256 -48.552 1.00 31.06 134 ASP A CA 1
ATOM 1059 C C . ASP A 1 134 ? -9.291 -53.637 -47.897 1.00 31.06 134 ASP A C 1
ATOM 1061 O O . ASP A 1 134 ? -10.101 -54.352 -47.313 1.00 31.06 134 ASP A O 1
ATOM 1065 N N . GLN A 1 135 ? -9.462 -52.329 -48.130 1.00 31.69 135 GLN A N 1
ATOM 1066 C CA . GLN A 1 135 ? -10.675 -51.487 -48.036 1.00 31.69 135 GLN A CA 1
ATOM 1067 C C . GLN A 1 135 ? -11.123 -50.880 -46.692 1.00 31.69 135 GLN A C 1
ATOM 1069 O O . GLN A 1 135 ? -11.534 -51.566 -45.761 1.00 31.69 135 GLN A O 1
ATOM 1074 N N . GLY A 1 136 ? -11.197 -49.539 -46.695 1.00 30.27 136 GLY A N 1
ATOM 1075 C CA . GLY A 1 136 ? -12.147 -48.760 -45.893 1.00 30.27 136 GLY A CA 1
ATOM 1076 C C . GLY A 1 136 ? -11.541 -47.618 -45.077 1.00 30.27 136 GLY A C 1
ATOM 1077 O O . GLY A 1 136 ? -11.439 -47.733 -43.863 1.00 30.27 136 GLY A O 1
ATOM 1078 N N . ASP A 1 137 ? -11.183 -46.506 -45.724 1.00 31.95 137 ASP A N 1
ATOM 1079 C CA . ASP A 1 137 ? -10.965 -45.216 -45.042 1.00 31.95 137 ASP A CA 1
ATOM 1080 C C . ASP A 1 137 ? -12.335 -44.627 -44.635 1.00 31.95 137 ASP A C 1
ATOM 1082 O O . ASP A 1 137 ? -13.281 -44.703 -45.429 1.00 31.95 137 ASP A O 1
ATOM 1086 N N . PRO A 1 138 ? -12.475 -44.031 -43.433 1.00 37.69 138 PRO A N 1
ATOM 1087 C CA . PRO A 1 138 ? -12.217 -42.592 -43.372 1.00 37.69 138 PRO A CA 1
ATOM 1088 C C . PRO A 1 138 ? -11.559 -42.080 -42.069 1.00 37.69 138 PRO A C 1
ATOM 1090 O O . PRO A 1 138 ? -12.010 -42.384 -40.971 1.00 37.69 138 PRO A O 1
ATOM 1093 N N . ALA A 1 139 ? -10.592 -41.171 -42.252 1.00 37.78 139 ALA A N 1
ATOM 1094 C CA . ALA A 1 139 ? -10.189 -40.022 -41.416 1.00 37.78 139 ALA A CA 1
ATOM 1095 C C . ALA A 1 139 ? -9.766 -40.252 -39.935 1.00 37.78 139 ALA A C 1
ATOM 1097 O O . ALA A 1 139 ? -10.503 -40.829 -39.140 1.00 37.78 139 ALA A O 1
ATOM 1098 N N . PRO A 1 140 ? -8.609 -39.708 -39.490 1.00 37.81 140 PRO A N 1
ATOM 1099 C CA . PRO A 1 140 ? -8.070 -40.016 -38.171 1.00 37.81 140 PRO A CA 1
ATOM 1100 C C . PRO A 1 140 ? -8.692 -39.181 -37.045 1.00 37.81 140 PRO A C 1
ATOM 1102 O O . PRO A 1 140 ? -8.656 -37.947 -37.036 1.00 37.81 140 PRO A O 1
ATOM 1105 N N . ASP A 1 141 ? -9.159 -39.917 -36.044 1.00 31.30 141 ASP A N 1
ATOM 1106 C CA . ASP A 1 141 ? -9.435 -39.492 -34.680 1.00 31.30 141 ASP A CA 1
ATOM 1107 C C . ASP A 1 141 ? -8.155 -38.941 -34.014 1.00 31.30 141 ASP A C 1
ATOM 1109 O O . ASP A 1 141 ? -7.126 -39.617 -33.913 1.00 31.30 141 ASP A O 1
ATOM 1113 N N . ARG A 1 142 ? -8.202 -37.681 -33.567 1.00 33.88 142 ARG A N 1
ATOM 1114 C CA . ARG A 1 142 ? -7.164 -37.063 -32.729 1.00 33.88 142 ARG A CA 1
ATOM 1115 C C . ARG A 1 142 ? -7.525 -37.280 -31.264 1.00 33.88 142 ARG A C 1
ATOM 1117 O O . ARG A 1 142 ? -8.106 -36.414 -30.611 1.00 33.88 142 ARG A O 1
ATOM 1124 N N . GLY A 1 143 ? -7.099 -38.419 -30.735 1.00 31.22 143 GLY A N 1
ATOM 1125 C CA . GLY A 1 143 ? -7.062 -38.683 -29.305 1.00 31.22 143 GLY A CA 1
ATOM 1126 C C . GLY A 1 143 ? -5.809 -38.111 -28.629 1.00 31.22 143 GLY A C 1
ATOM 1127 O O . GLY A 1 143 ? -4.689 -38.442 -28.998 1.00 31.22 143 GLY A O 1
ATOM 1128 N N . LEU A 1 144 ? -6.050 -37.354 -27.552 1.00 31.09 144 LEU A N 1
ATOM 1129 C CA . LEU A 1 144 ? -5.250 -37.301 -26.315 1.00 31.09 144 LEU A CA 1
ATOM 1130 C C . LEU A 1 144 ? -4.023 -36.370 -26.250 1.00 31.09 144 LEU A C 1
ATOM 1132 O O . LEU A 1 144 ? -2.884 -36.811 -26.271 1.00 31.09 144 LEU A O 1
ATOM 1136 N N . LEU A 1 145 ? -4.288 -35.106 -25.898 1.00 31.75 145 LEU A N 1
ATOM 1137 C CA . LEU A 1 145 ? -3.773 -34.516 -24.651 1.00 31.75 145 LEU A CA 1
ATOM 1138 C C . LEU A 1 145 ? -4.918 -33.732 -23.988 1.00 31.75 145 LEU A C 1
ATOM 1140 O O . LEU A 1 145 ? -5.158 -32.559 -24.263 1.00 31.75 145 LEU A O 1
ATOM 1144 N N . ARG A 1 146 ? -5.694 -34.428 -23.148 1.00 30.98 146 ARG A N 1
ATOM 1145 C CA . ARG A 1 146 ? -6.706 -33.817 -22.279 1.00 30.98 146 ARG A CA 1
ATOM 1146 C C . ARG A 1 146 ? -5.988 -33.079 -21.148 1.00 30.98 146 ARG A C 1
ATOM 1148 O O . ARG A 1 146 ? -5.443 -33.713 -20.251 1.00 30.98 146 ARG A O 1
ATOM 1155 N N . HIS A 1 147 ? -6.033 -31.751 -21.169 1.00 35.81 147 HIS A N 1
ATOM 1156 C CA . HIS A 1 147 ? -5.802 -30.956 -19.966 1.00 35.81 147 HIS A CA 1
ATOM 1157 C C . HIS A 1 147 ? -6.928 -31.233 -18.956 1.00 35.81 147 HIS A C 1
ATOM 1159 O O . HIS A 1 147 ? -8.102 -31.217 -19.347 1.00 35.81 147 HIS A O 1
ATOM 1165 N N . PRO A 1 148 ? -6.624 -31.476 -17.670 1.00 32.22 148 PRO A N 1
ATOM 1166 C CA . PRO A 1 148 ? -7.659 -31.577 -16.657 1.00 32.22 148 PRO A CA 1
ATOM 1167 C C . PRO A 1 148 ? -8.319 -30.205 -16.491 1.00 32.22 148 PRO A C 1
ATOM 1169 O O . PRO A 1 148 ? -7.705 -29.242 -16.035 1.00 32.22 148 PRO A O 1
ATOM 1172 N N . ARG A 1 149 ? -9.594 -30.123 -16.878 1.00 31.05 149 ARG A N 1
ATOM 1173 C CA . ARG A 1 149 ? -10.496 -29.062 -16.434 1.00 31.05 149 ARG A CA 1
ATOM 1174 C C . ARG A 1 149 ? -10.647 -29.225 -14.925 1.00 31.05 149 ARG A C 1
ATOM 1176 O O . ARG A 1 149 ? -11.289 -30.173 -14.480 1.00 31.05 149 ARG A O 1
ATOM 1183 N N . LEU A 1 150 ? -10.073 -28.311 -14.147 1.00 35.44 150 LEU A N 1
ATOM 1184 C CA . LEU A 1 150 ? -10.445 -28.121 -12.747 1.00 35.44 150 LEU A CA 1
ATOM 1185 C C . LEU A 1 150 ? -11.850 -27.505 -12.711 1.00 35.44 150 LEU A C 1
ATOM 1187 O O . LEU A 1 150 ? -12.033 -26.312 -12.503 1.00 35.44 150 LEU A O 1
ATOM 1191 N N . ALA A 1 151 ? -12.850 -28.341 -12.980 1.00 37.75 151 ALA A N 1
ATOM 1192 C CA . ALA A 1 151 ? -14.221 -28.119 -12.564 1.00 37.75 151 ALA A CA 1
ATOM 1193 C C . ALA A 1 151 ? -14.312 -28.569 -11.101 1.00 37.75 151 ALA A C 1
ATOM 1195 O O . ALA A 1 151 ? -14.623 -29.717 -10.802 1.00 37.75 151 ALA A O 1
ATOM 1196 N N . GLY A 1 152 ? -13.959 -27.662 -10.198 1.00 28.83 152 GLY A N 1
ATOM 1197 C CA . GLY A 1 152 ? -14.218 -27.781 -8.771 1.00 28.83 152 GLY A CA 1
ATOM 1198 C C . GLY A 1 152 ? -15.071 -26.596 -8.366 1.00 28.83 152 GLY A C 1
ATOM 1199 O O . GLY A 1 152 ? -14.543 -25.582 -7.924 1.00 28.83 152 GLY A O 1
ATOM 1200 N N . GLY A 1 153 ? -16.381 -26.698 -8.596 1.00 30.77 153 GLY A N 1
ATOM 1201 C CA . GLY A 1 153 ? -17.335 -25.759 -8.030 1.00 30.77 153 GLY A CA 1
ATOM 1202 C C . GLY A 1 153 ? -17.227 -25.828 -6.514 1.00 30.77 153 GLY A C 1
ATOM 1203 O O . GLY A 1 153 ? -17.571 -26.845 -5.913 1.00 30.77 153 GLY A O 1
ATOM 1204 N N . VAL A 1 154 ? -16.732 -24.756 -5.902 1.00 31.52 154 VAL A N 1
ATOM 1205 C CA . VAL A 1 154 ? -16.916 -24.530 -4.473 1.00 31.52 154 VAL A CA 1
ATOM 1206 C C . VAL A 1 154 ? -18.391 -24.192 -4.320 1.00 31.52 154 VAL A C 1
ATOM 1208 O O . VAL A 1 154 ? -18.812 -23.057 -4.518 1.00 31.52 154 VAL A O 1
ATOM 1211 N N . GLN A 1 155 ? -19.198 -25.227 -4.089 1.00 34.19 155 GLN A N 1
ATOM 1212 C CA . GLN A 1 155 ? -20.535 -25.048 -3.559 1.00 34.19 155 GLN A CA 1
ATOM 1213 C C . GLN A 1 155 ? -20.367 -24.433 -2.180 1.00 34.19 155 GLN A C 1
ATOM 1215 O O . GLN A 1 155 ? -19.906 -25.087 -1.243 1.00 34.19 155 GLN A O 1
ATOM 1220 N N . ASP A 1 156 ? -20.714 -23.157 -2.131 1.00 39.91 156 ASP A N 1
ATOM 1221 C CA . ASP A 1 156 ? -21.029 -22.395 -0.945 1.00 39.91 156 ASP A CA 1
ATOM 1222 C C . ASP A 1 156 ? -21.981 -23.223 -0.073 1.00 39.91 156 ASP A C 1
ATOM 1224 O O . ASP A 1 156 ? -23.164 -23.402 -0.373 1.00 39.91 156 ASP A O 1
ATOM 1228 N N . ARG A 1 157 ? -21.417 -23.864 0.950 1.00 37.56 157 ARG A N 1
ATOM 1229 C CA . ARG A 1 157 ? -22.191 -24.456 2.032 1.00 37.56 157 ARG A CA 1
ATOM 1230 C C . ARG A 1 157 ? -22.145 -23.464 3.164 1.00 37.56 157 ARG A C 1
ATOM 1232 O O . ARG A 1 157 ? -21.368 -23.612 4.104 1.00 37.56 157 ARG A O 1
ATOM 1239 N N . ASP A 1 158 ? -23.035 -22.497 3.027 1.00 38.72 158 ASP A N 1
ATOM 1240 C CA . ASP A 1 158 ? -23.549 -21.643 4.076 1.00 38.72 158 ASP A CA 1
ATOM 1241 C C . ASP A 1 158 ? -24.172 -22.537 5.169 1.00 38.72 158 ASP A C 1
ATOM 1243 O O . ASP A 1 158 ? -25.364 -22.850 5.201 1.00 38.72 158 ASP A O 1
ATOM 1247 N N . ARG A 1 159 ? -23.311 -23.104 6.019 1.00 38.91 159 ARG A N 1
ATOM 1248 C CA . ARG A 1 159 ? -23.711 -23.707 7.287 1.00 38.91 159 ARG A CA 1
ATOM 1249 C C . ARG A 1 159 ? -23.642 -22.592 8.304 1.00 38.91 159 ARG A C 1
ATOM 1251 O O . ARG A 1 159 ? -22.582 -22.330 8.864 1.00 38.91 159 ARG A O 1
ATOM 1258 N N . GLY A 1 160 ? -24.795 -21.961 8.501 1.00 36.62 160 GLY A N 1
ATOM 1259 C CA . GLY A 1 160 ? -25.013 -20.919 9.487 1.00 36.62 160 GLY A CA 1
ATOM 1260 C C . GLY A 1 160 ? -24.413 -21.285 10.838 1.00 36.62 160 GLY A C 1
ATOM 1261 O O . GLY A 1 160 ? -24.968 -22.077 11.600 1.00 36.62 160 GLY A O 1
ATOM 1262 N N . VAL A 1 161 ? -23.292 -20.646 11.149 1.00 40.03 161 VAL A N 1
ATOM 1263 C CA . VAL A 1 161 ? -22.941 -20.340 12.525 1.00 40.03 161 VAL A CA 1
ATOM 1264 C C . VAL A 1 161 ? -23.802 -19.135 12.874 1.00 40.03 161 VAL A C 1
ATOM 1266 O O . VAL A 1 161 ? -23.455 -17.997 12.577 1.00 40.03 161 VAL A O 1
ATOM 1269 N N . GLN A 1 162 ? -24.968 -19.389 13.470 1.00 40.12 162 GLN A N 1
ATOM 1270 C CA . GLN A 1 162 ? -25.709 -18.365 14.204 1.00 40.12 162 GLN A CA 1
ATOM 1271 C C . GLN A 1 162 ? -24.905 -18.009 15.463 1.00 40.12 162 GLN A C 1
ATOM 1273 O O . GLN A 1 162 ? -25.236 -18.400 16.578 1.00 40.12 162 GLN A O 1
ATOM 1278 N N . GLY A 1 163 ? -23.793 -17.303 15.271 1.00 37.41 163 GLY A N 1
ATOM 1279 C CA . GLY A 1 163 ? -23.136 -16.555 16.324 1.00 37.41 163 GLY A CA 1
ATOM 1280 C C . GLY A 1 163 ? -23.862 -15.227 16.427 1.00 37.41 163 GLY A C 1
ATOM 1281 O O . GLY A 1 163 ? -23.700 -14.380 15.555 1.00 37.41 163 GLY A O 1
ATOM 1282 N N . GLY A 1 164 ? -24.675 -15.051 17.469 1.00 34.06 164 GLY A N 1
ATOM 1283 C CA . GLY A 1 164 ? -25.340 -13.790 17.815 1.00 34.06 164 GLY A CA 1
ATOM 1284 C C . GLY A 1 164 ? -24.363 -12.692 18.254 1.00 34.06 164 GLY A C 1
ATOM 1285 O O . GLY A 1 164 ? -24.574 -12.051 19.279 1.00 34.06 164 GLY A O 1
ATOM 1286 N N . GLY A 1 165 ? -23.267 -12.504 17.519 1.00 51.34 165 GLY A N 1
ATOM 1287 C CA . GLY A 1 165 ? -22.382 -11.362 17.657 1.00 51.34 165 GLY A CA 1
ATOM 1288 C C . GLY A 1 165 ? -23.045 -10.149 17.020 1.00 51.34 165 GLY A C 1
ATOM 1289 O O . GLY A 1 165 ? -23.463 -10.195 15.864 1.00 51.34 165 GLY A O 1
ATOM 1290 N N . ARG A 1 166 ? -23.155 -9.064 17.787 1.00 65.50 166 ARG A N 1
ATOM 1291 C CA . ARG A 1 166 ? -23.519 -7.744 17.267 1.00 65.50 166 ARG A CA 1
ATOM 1292 C C . ARG A 1 166 ? -22.627 -7.434 16.056 1.00 65.50 166 ARG A C 1
ATOM 1294 O O . ARG A 1 166 ? -21.407 -7.544 16.158 1.00 65.50 166 ARG A O 1
ATOM 1301 N N . GLN A 1 167 ? -23.236 -7.104 14.917 1.00 78.88 167 GLN A N 1
ATOM 1302 C CA . GLN A 1 167 ? -22.481 -6.700 13.731 1.00 78.88 167 GLN A CA 1
ATOM 1303 C C . GLN A 1 167 ? -21.753 -5.384 14.011 1.00 78.88 167 GLN A C 1
ATOM 1305 O O . GLN A 1 167 ? -22.317 -4.506 14.659 1.00 78.88 167 GLN A O 1
ATOM 1310 N N . VAL A 1 168 ? -20.513 -5.266 13.531 1.00 87.12 168 VAL A N 1
ATOM 1311 C CA . VAL A 1 168 ? -19.745 -4.014 13.576 1.00 87.12 168 VAL A CA 1
ATOM 1312 C C . VAL A 1 168 ? -20.520 -2.944 12.810 1.00 87.12 168 VAL A C 1
ATOM 1314 O O . VAL A 1 168 ? -20.831 -3.163 11.640 1.00 87.12 168 VAL A O 1
ATOM 1317 N N . THR A 1 169 ? -20.806 -1.801 13.435 1.00 93.00 169 THR A N 1
ATOM 1318 C CA . THR A 1 169 ? -21.486 -0.677 12.765 1.00 93.00 169 THR A CA 1
ATOM 1319 C C . THR A 1 169 ? -20.686 0.619 12.809 1.00 93.00 169 THR A C 1
ATOM 1321 O O . THR A 1 169 ? -20.775 1.395 11.862 1.00 93.00 169 THR A O 1
ATOM 1324 N N . GLU A 1 170 ? -19.882 0.836 13.855 1.00 97.88 170 GLU A N 1
ATOM 1325 C CA . GLU A 1 170 ? -19.156 2.096 14.083 1.00 97.88 170 GLU A CA 1
ATOM 1326 C C . GLU A 1 170 ? -17.663 1.973 13.731 1.00 97.88 170 GLU A C 1
ATOM 1328 O O . GLU A 1 170 ? -16.924 1.201 14.360 1.00 97.88 170 GLU A O 1
ATOM 1333 N N . ILE A 1 171 ? -17.200 2.756 12.751 1.00 98.62 171 ILE A N 1
ATOM 1334 C CA . ILE A 1 171 ? -15.823 2.723 12.245 1.00 98.62 171 ILE A CA 1
ATOM 1335 C C . ILE A 1 171 ? -15.154 4.089 12.378 1.00 98.62 171 ILE A C 1
ATOM 1337 O O . ILE A 1 171 ? -15.599 5.073 11.802 1.00 98.62 171 ILE A O 1
ATOM 1341 N N . GLY A 1 172 ? -14.011 4.130 13.046 1.00 98.75 172 GLY A N 1
ATOM 1342 C CA . GLY A 1 172 ? -13.096 5.262 13.014 1.00 98.75 172 GLY A CA 1
ATOM 1343 C C . GLY A 1 172 ? -12.167 5.129 11.819 1.00 98.75 172 GLY A C 1
ATOM 1344 O O . GLY A 1 172 ? -11.638 4.047 11.581 1.00 98.75 172 GLY A O 1
ATOM 1345 N N . PHE A 1 173 ? -11.942 6.199 11.066 1.00 98.81 173 PHE A N 1
ATOM 1346 C CA . PHE A 1 173 ? -11.052 6.177 9.908 1.00 98.81 173 PHE A CA 1
ATOM 1347 C C . PHE A 1 173 ? -10.065 7.341 9.971 1.00 98.81 173 PHE A C 1
ATOM 1349 O O . PHE A 1 173 ? -10.429 8.497 9.754 1.00 98.81 173 PHE A O 1
ATOM 1356 N N . VAL A 1 174 ? -8.801 7.032 10.258 1.00 98.69 174 VAL A N 1
ATOM 1357 C CA . VAL A 1 174 ? -7.747 8.035 10.436 1.00 98.69 174 VAL A CA 1
ATOM 1358 C C . VAL A 1 174 ? -6.837 8.078 9.212 1.00 98.69 174 VAL A C 1
ATOM 1360 O O . VAL A 1 174 ? -6.158 7.101 8.879 1.00 98.69 174 VAL A O 1
ATOM 1363 N N . GLY A 1 175 ? -6.805 9.243 8.569 1.00 98.06 175 GLY A N 1
ATOM 1364 C CA . GLY A 1 175 ? -6.096 9.511 7.324 1.00 98.06 175 GLY A CA 1
ATOM 1365 C C . GLY A 1 175 ? -7.006 9.346 6.110 1.00 98.06 175 GLY A C 1
ATOM 1366 O O . GLY A 1 175 ? -7.084 8.268 5.530 1.00 98.06 175 GLY A O 1
ATOM 1367 N N . VAL A 1 176 ? -7.643 10.430 5.665 1.00 97.06 176 VAL A N 1
ATOM 1368 C CA . VAL A 1 176 ? -8.553 10.465 4.499 1.00 97.06 176 VAL A CA 1
ATOM 1369 C C . VAL A 1 176 ? -7.900 11.145 3.290 1.00 97.06 176 VAL A C 1
ATOM 1371 O O . VAL A 1 176 ? -8.502 11.936 2.569 1.00 97.06 176 VAL A O 1
ATOM 1374 N N . GLY A 1 177 ? -6.632 10.807 3.040 1.00 94.50 177 GLY A N 1
ATOM 1375 C CA . GLY A 1 177 ? -5.889 11.230 1.849 1.00 94.50 177 GLY A CA 1
ATOM 1376 C C . GLY A 1 177 ? -6.277 10.464 0.573 1.00 94.50 177 GLY A C 1
ATOM 1377 O O . GLY A 1 177 ? -7.344 9.867 0.475 1.00 94.50 177 GLY A O 1
ATOM 1378 N N . ASN A 1 178 ? -5.372 10.410 -0.412 1.00 92.94 178 ASN A N 1
ATOM 1379 C CA . ASN A 1 178 ? -5.641 9.818 -1.737 1.00 92.94 178 ASN A CA 1
ATOM 1380 C C . ASN A 1 178 ? -6.179 8.375 -1.703 1.00 92.94 178 ASN A C 1
ATOM 1382 O O . ASN A 1 178 ? -7.028 8.017 -2.517 1.00 92.94 178 ASN A O 1
ATOM 1386 N N . MET A 1 179 ? -5.659 7.543 -0.794 1.00 95.06 179 MET A N 1
ATOM 1387 C CA . MET A 1 179 ? -6.144 6.174 -0.581 1.00 95.06 179 MET A CA 1
ATOM 1388 C C . MET A 1 179 ? -7.280 6.126 0.440 1.00 95.06 179 MET A C 1
ATOM 1390 O O . MET A 1 179 ? -8.285 5.465 0.199 1.00 95.06 179 MET A O 1
ATOM 1394 N N . GLY A 1 180 ? -7.136 6.843 1.556 1.00 97.75 180 GLY A N 1
ATOM 1395 C CA . GLY A 1 180 ? -8.092 6.797 2.656 1.00 97.75 180 GLY A CA 1
ATOM 1396 C C . GLY A 1 180 ? -9.479 7.314 2.291 1.00 97.75 180 GLY A C 1
ATOM 1397 O O . GLY A 1 180 ? -10.467 6.671 2.622 1.00 97.75 180 GLY A O 1
ATOM 1398 N N . TRP A 1 181 ? -9.568 8.406 1.527 1.00 98.38 181 TRP A N 1
ATOM 1399 C CA . TRP A 1 181 ? -10.843 8.981 1.091 1.00 98.38 181 TRP A CA 1
ATOM 1400 C C . TRP A 1 181 ? -11.736 7.974 0.352 1.00 98.38 181 TRP A C 1
ATOM 1402 O O . TRP A 1 181 ? -12.854 7.725 0.803 1.00 98.38 181 TRP A O 1
ATOM 1412 N N . PRO A 1 182 ? -11.317 7.362 -0.777 1.00 98.38 182 PRO A N 1
ATOM 1413 C CA . PRO A 1 182 ? -12.182 6.412 -1.467 1.00 98.38 182 PRO A CA 1
ATOM 1414 C C . PRO A 1 182 ? -12.489 5.173 -0.617 1.00 98.38 182 PRO A C 1
ATOM 1416 O O . PRO A 1 182 ? -13.594 4.652 -0.720 1.00 98.38 182 PRO A O 1
ATOM 1419 N N . MET A 1 183 ? -11.565 4.735 0.244 1.00 98.62 183 MET A N 1
ATOM 1420 C CA . MET A 1 183 ? -11.776 3.602 1.153 1.00 98.62 183 MET A CA 1
ATOM 1421 C C . MET A 1 183 ? -12.858 3.900 2.201 1.00 98.62 183 MET A C 1
ATOM 1423 O O . MET A 1 183 ? -13.826 3.151 2.303 1.00 98.62 183 MET A O 1
ATOM 1427 N N . ALA A 1 184 ? -12.757 5.027 2.907 1.00 98.75 184 ALA A N 1
ATOM 1428 C CA . ALA A 1 184 ? -13.774 5.479 3.854 1.00 98.75 184 ALA A CA 1
ATOM 1429 C C . ALA A 1 184 ? -15.133 5.682 3.162 1.00 98.75 184 ALA A C 1
ATOM 1431 O O . ALA A 1 184 ? -16.168 5.278 3.687 1.00 98.75 184 ALA A O 1
ATOM 1432 N N . ALA A 1 185 ? -15.143 6.207 1.932 1.00 98.62 185 ALA A N 1
ATOM 1433 C CA . ALA A 1 185 ? -16.371 6.357 1.154 1.00 98.62 185 ALA A CA 1
ATOM 1434 C C . ALA A 1 185 ? -17.023 5.018 0.769 1.00 98.62 185 ALA A C 1
ATOM 1436 O O . ALA A 1 185 ? -18.245 4.949 0.637 1.00 98.62 185 ALA A O 1
ATOM 1437 N N . ARG A 1 186 ? -16.244 3.940 0.585 1.00 98.56 186 ARG A N 1
ATOM 1438 C CA . ARG A 1 186 ? -16.807 2.588 0.426 1.00 98.56 186 ARG A CA 1
ATOM 1439 C C . ARG A 1 186 ? -17.478 2.101 1.705 1.00 98.56 186 ARG A C 1
ATOM 1441 O O . ARG A 1 186 ? -18.538 1.495 1.614 1.00 98.56 186 ARG A O 1
ATOM 1448 N N . LEU A 1 187 ? -16.903 2.399 2.869 1.00 98.62 187 LEU A N 1
ATOM 1449 C CA . LEU A 1 187 ? -17.494 2.036 4.157 1.00 98.62 187 LEU A CA 1
ATOM 1450 C C . LEU A 1 187 ? -18.818 2.773 4.397 1.00 98.62 187 LEU A C 1
ATOM 1452 O O . LEU A 1 187 ? -19.821 2.128 4.688 1.00 98.62 187 LEU A O 1
ATOM 1456 N N . VAL A 1 188 ? -18.863 4.088 4.160 1.00 98.56 188 VAL A N 1
ATOM 1457 C CA . VAL A 1 188 ? -20.123 4.854 4.224 1.00 98.56 188 VAL A CA 1
ATOM 1458 C C . VAL A 1 188 ? -21.156 4.284 3.246 1.00 98.56 188 VAL A C 1
ATOM 1460 O O . VAL A 1 188 ? -22.294 4.017 3.622 1.00 98.56 188 VAL A O 1
ATOM 1463 N N . GLY A 1 189 ? -20.756 4.021 1.997 1.00 98.00 189 GLY A N 1
ATOM 1464 C CA . GLY A 1 189 ? -21.643 3.442 0.982 1.00 98.00 189 GLY A CA 1
ATOM 1465 C C . GLY A 1 189 ? -22.145 2.029 1.306 1.00 98.00 189 GLY A C 1
ATOM 1466 O O . GLY A 1 189 ? -23.196 1.635 0.809 1.00 98.00 189 GLY A O 1
ATOM 1467 N N . ALA A 1 190 ? -21.424 1.279 2.143 1.00 97.62 190 ALA A N 1
ATOM 1468 C CA . ALA A 1 190 ? -21.830 -0.032 2.645 1.00 97.62 190 ALA A CA 1
ATOM 1469 C C . ALA A 1 190 ? -22.747 0.046 3.883 1.00 97.62 190 ALA A C 1
ATOM 1471 O O . ALA A 1 190 ? -23.190 -0.992 4.370 1.00 97.62 190 ALA A O 1
ATOM 1472 N N . GLY A 1 191 ? -23.056 1.253 4.372 1.00 97.25 191 GLY A N 1
ATOM 1473 C CA . GLY A 1 191 ? -23.979 1.485 5.483 1.00 97.25 191 GLY A CA 1
ATOM 1474 C C . GLY A 1 191 ? -23.333 1.526 6.869 1.00 97.25 191 GLY A C 1
ATOM 1475 O O . GLY A 1 191 ? -24.060 1.510 7.858 1.00 97.25 191 GLY A O 1
ATOM 1476 N N . PHE A 1 192 ? -22.000 1.582 6.965 1.00 98.38 192 PHE A N 1
ATOM 1477 C CA . PHE A 1 192 ? -21.320 1.793 8.246 1.00 98.38 192 PHE A CA 1
ATOM 1478 C C . PHE A 1 192 ? -21.414 3.260 8.686 1.00 98.38 192 PHE A C 1
ATOM 1480 O O . PHE A 1 192 ? -21.324 4.171 7.856 1.00 98.38 192 PHE A O 1
ATOM 1487 N N . THR A 1 193 ? -21.508 3.496 9.995 1.00 98.31 193 THR A N 1
ATOM 1488 C CA . THR A 1 193 ? -21.267 4.821 10.575 1.00 98.31 193 THR A CA 1
ATOM 1489 C C . THR A 1 193 ? -19.760 5.056 10.593 1.00 98.31 193 THR A C 1
ATOM 1491 O O . THR A 1 193 ? -19.021 4.277 11.196 1.00 98.31 193 THR A O 1
ATOM 1494 N N . VAL A 1 194 ? -19.284 6.098 9.905 1.00 98.69 194 VAL A N 1
ATOM 1495 C CA . VAL A 1 194 ? -17.847 6.382 9.783 1.00 98.69 194 VAL A CA 1
ATOM 1496 C C . VAL A 1 194 ? -17.496 7.716 10.437 1.00 98.69 194 VAL A C 1
ATOM 1498 O O . VAL A 1 194 ? -18.021 8.757 10.041 1.00 98.69 194 VAL A O 1
ATOM 1501 N N . HIS A 1 195 ? -16.567 7.659 11.390 1.00 98.62 195 HIS A N 1
ATOM 1502 C CA . HIS A 1 195 ? -15.968 8.794 12.086 1.00 98.62 195 HIS A CA 1
ATOM 1503 C C . HIS A 1 195 ? -14.581 9.077 11.505 1.00 98.62 195 HIS A C 1
ATOM 1505 O O . HIS A 1 195 ? -13.621 8.354 11.790 1.00 98.62 195 HIS A O 1
ATOM 1511 N N . VAL A 1 196 ? -14.455 10.096 10.657 1.00 98.62 196 VAL A N 1
ATOM 1512 C CA . VAL A 1 196 ? -13.190 10.399 9.974 1.00 98.62 196 VAL A CA 1
ATOM 1513 C C . VAL A 1 196 ? -12.332 11.384 10.760 1.00 98.62 196 VAL A C 1
ATOM 1515 O O . VAL A 1 196 ? -12.830 12.308 11.394 1.00 98.62 196 VAL A O 1
ATOM 1518 N N . ASN A 1 197 ? -11.014 11.230 10.679 1.00 98.50 197 ASN A N 1
ATOM 1519 C CA . ASN A 1 197 ? -10.072 12.229 11.174 1.00 98.50 197 ASN A CA 1
ATOM 1520 C C . ASN A 1 197 ? -8.840 12.291 10.264 1.00 98.50 197 ASN A C 1
ATOM 1522 O O . ASN A 1 197 ? -8.403 11.283 9.707 1.00 98.50 197 ASN A O 1
ATOM 1526 N N . ASP A 1 198 ? -8.292 13.486 10.087 1.00 98.19 198 ASP A N 1
ATOM 1527 C CA . ASP A 1 198 ? -7.072 13.735 9.325 1.00 98.19 198 ASP A CA 1
ATOM 1528 C C . ASP A 1 198 ? -6.313 14.876 9.999 1.00 98.19 198 ASP A C 1
ATOM 1530 O O . ASP A 1 198 ? -6.928 15.788 10.555 1.00 98.19 198 ASP A O 1
ATOM 1534 N N . SER A 1 199 ? -4.980 14.864 9.916 1.00 96.19 199 SER A N 1
ATOM 1535 C CA . SER A 1 199 ? -4.161 15.951 10.468 1.00 96.19 199 SER A CA 1
ATOM 1536 C C . SER A 1 199 ? -4.460 17.298 9.806 1.00 96.19 199 SER A C 1
ATOM 1538 O O . SER A 1 199 ? -4.197 18.350 10.388 1.00 96.19 199 SER A O 1
ATOM 1540 N N . ARG A 1 200 ? -5.027 17.270 8.596 1.00 96.19 200 ARG A N 1
ATOM 1541 C CA . ARG A 1 200 ? -5.597 18.430 7.916 1.00 96.19 200 ARG A CA 1
ATOM 1542 C C . ARG A 1 200 ? -7.106 18.437 8.088 1.00 96.19 200 ARG A C 1
ATOM 1544 O O . ARG A 1 200 ? -7.825 17.748 7.360 1.00 96.19 200 ARG A O 1
ATOM 1551 N N . ARG A 1 201 ? -7.587 19.250 9.030 1.00 95.94 201 ARG A N 1
ATOM 1552 C CA . ARG A 1 201 ? -9.012 19.337 9.374 1.00 95.94 201 ARG A CA 1
ATOM 1553 C C . ARG A 1 201 ? -9.893 19.613 8.156 1.00 95.94 201 ARG A C 1
ATOM 1555 O O . ARG A 1 201 ? -10.934 18.980 8.004 1.00 95.94 201 ARG A O 1
ATOM 1562 N N . GLU A 1 202 ? -9.436 20.459 7.233 1.00 97.50 202 GLU A N 1
ATOM 1563 C CA . GLU A 1 202 ? -10.184 20.761 6.014 1.00 97.50 202 GLU A CA 1
ATOM 15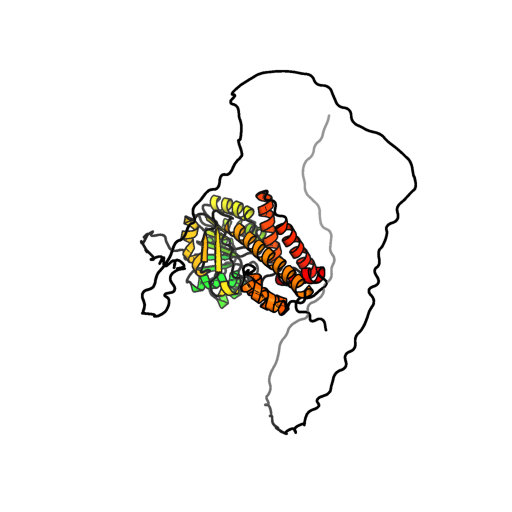64 C C . GLU A 1 202 ? -10.455 19.522 5.144 1.00 97.50 202 GLU A C 1
ATOM 1566 O O . GLU A 1 202 ? -11.448 19.482 4.422 1.00 97.50 202 GLU A O 1
ATOM 1571 N N . VAL A 1 203 ? -9.607 18.490 5.195 1.00 97.38 203 VAL A N 1
ATOM 1572 C CA . VAL A 1 203 ? -9.810 17.250 4.430 1.00 97.38 203 VAL A CA 1
ATOM 1573 C C . VAL A 1 203 ? -10.929 16.416 5.047 1.00 97.38 203 VAL A C 1
ATOM 1575 O O . VAL A 1 203 ? -11.790 15.930 4.315 1.00 97.38 203 VAL A O 1
ATOM 1578 N N . ALA A 1 204 ? -10.953 16.287 6.376 1.00 97.88 204 ALA A N 1
ATOM 1579 C CA . ALA A 1 204 ? -12.010 15.575 7.090 1.00 97.88 204 ALA A CA 1
ATOM 1580 C C . ALA A 1 204 ? -13.372 16.274 6.928 1.00 97.88 204 ALA A C 1
ATOM 1582 O O . ALA A 1 204 ? -14.361 15.624 6.592 1.00 97.88 204 ALA A O 1
ATOM 1583 N N . ASP A 1 205 ? -13.413 17.603 7.055 1.00 97.88 205 ASP A N 1
ATOM 1584 C CA . ASP A 1 205 ? -14.650 18.375 6.883 1.00 97.88 205 ASP A CA 1
ATOM 1585 C C . ASP A 1 205 ? -15.200 18.254 5.454 1.00 97.88 205 ASP A C 1
ATOM 1587 O O . ASP A 1 205 ? -16.395 18.029 5.252 1.00 97.88 205 ASP A O 1
ATOM 1591 N N . ASN A 1 206 ? -14.324 18.340 4.447 1.00 98.19 206 ASN A N 1
ATOM 1592 C CA . ASN A 1 206 ? -14.717 18.141 3.053 1.00 98.19 206 ASN A CA 1
ATOM 1593 C C . ASN A 1 206 ? -15.244 16.721 2.803 1.00 98.19 206 ASN A C 1
ATOM 1595 O O . ASN A 1 206 ? -16.173 16.554 2.009 1.00 98.19 206 ASN A O 1
ATOM 1599 N N . PHE A 1 207 ? -14.671 15.703 3.454 1.00 98.56 207 PHE A N 1
ATOM 1600 C CA . PHE A 1 207 ? -15.162 14.328 3.352 1.00 98.56 207 PHE A CA 1
ATOM 1601 C C . PHE A 1 207 ? -16.598 14.231 3.862 1.00 98.56 207 PHE A C 1
ATOM 1603 O O . PHE A 1 207 ? -17.472 13.758 3.135 1.00 98.56 207 PHE A O 1
ATOM 1610 N N . VAL A 1 208 ? -16.860 14.751 5.063 1.00 98.38 208 VAL A N 1
ATOM 1611 C CA . VAL A 1 208 ? -18.201 14.747 5.665 1.00 98.38 208 VAL A CA 1
ATOM 1612 C C . VAL A 1 208 ? -19.209 15.464 4.768 1.00 98.38 208 VAL A C 1
ATOM 1614 O O . VAL A 1 208 ? -20.293 14.937 4.527 1.00 98.38 208 VAL A O 1
ATOM 1617 N N . GLN A 1 209 ? -18.844 16.620 4.205 1.00 98.25 209 GLN A N 1
ATOM 1618 C CA . GLN A 1 209 ? -19.722 17.380 3.309 1.00 98.25 209 GLN A CA 1
ATOM 1619 C C . GLN A 1 209 ? -20.081 16.631 2.016 1.00 98.25 209 GLN A C 1
ATOM 1621 O O . GLN A 1 209 ? -21.189 16.790 1.510 1.00 98.25 209 GLN A O 1
ATOM 1626 N N . GLN A 1 210 ? -19.149 15.857 1.453 1.00 98.25 210 GLN A N 1
ATOM 1627 C CA . GLN A 1 210 ? -19.327 15.228 0.137 1.00 98.25 210 GLN A CA 1
ATOM 1628 C C . GLN A 1 210 ? -19.822 13.782 0.201 1.00 98.25 210 GLN A C 1
ATOM 1630 O O . GLN A 1 210 ? -20.464 13.316 -0.740 1.00 98.25 210 GLN A O 1
ATOM 1635 N N . VAL A 1 211 ? -19.478 13.057 1.263 1.00 98.12 211 VAL A N 1
ATOM 1636 C CA . VAL A 1 211 ? -19.686 11.607 1.374 1.00 98.12 211 VAL A CA 1
ATOM 1637 C C . VAL A 1 211 ? -20.644 11.259 2.513 1.00 98.12 211 VAL A C 1
ATOM 1639 O O . VAL A 1 211 ? -21.441 10.335 2.364 1.00 98.12 211 VAL A O 1
ATOM 1642 N N . GLY A 1 212 ? -20.597 12.002 3.621 1.00 95.88 212 GLY A N 1
ATOM 1643 C CA . GLY A 1 212 ? -21.296 11.685 4.868 1.00 95.88 212 GLY A CA 1
ATOM 1644 C C . GLY A 1 212 ? -20.377 11.071 5.932 1.00 95.88 212 GLY A C 1
ATOM 1645 O O . GLY A 1 212 ? -19.186 10.874 5.701 1.00 95.88 212 GLY A O 1
ATOM 1646 N N . GLY A 1 213 ? -20.941 10.793 7.110 1.00 95.38 213 GLY A N 1
ATOM 1647 C CA . GLY A 1 213 ? -20.196 10.470 8.336 1.00 95.38 213 GLY A CA 1
ATOM 1648 C C . GLY A 1 213 ? -20.104 11.674 9.278 1.00 95.38 213 GLY A C 1
ATOM 1649 O O . GLY A 1 213 ? -20.812 12.665 9.089 1.00 95.38 213 GLY A O 1
ATOM 1650 N N . ASP A 1 214 ? -19.238 11.602 10.283 1.00 96.94 214 ASP A N 1
ATOM 1651 C CA . ASP A 1 214 ? -18.862 12.751 11.115 1.00 96.94 214 ASP A CA 1
ATOM 1652 C C . ASP A 1 214 ? -17.330 12.875 11.211 1.00 96.94 214 ASP A C 1
ATOM 1654 O O . ASP A 1 214 ? -16.587 11.993 10.772 1.00 96.94 214 ASP A O 1
ATOM 1658 N N . ALA A 1 215 ? -16.853 14.004 11.737 1.00 97.88 215 ALA A N 1
ATOM 1659 C CA . ALA A 1 215 ? -15.430 14.274 11.915 1.00 97.88 215 ALA A CA 1
ATOM 1660 C C . ALA A 1 215 ? -15.155 14.739 13.353 1.00 97.88 215 ALA A C 1
ATOM 1662 O O . ALA A 1 215 ? -15.164 15.947 13.607 1.00 97.88 215 ALA A O 1
ATOM 1663 N N . PRO A 1 216 ? -14.964 13.806 14.308 1.00 97.81 216 PRO A N 1
ATOM 1664 C CA . PRO A 1 216 ? -14.610 14.149 15.680 1.00 97.81 216 PRO A CA 1
ATOM 1665 C C . PRO A 1 216 ? -13.321 14.975 15.749 1.00 97.81 216 PRO A C 1
ATOM 1667 O O . PRO A 1 216 ? -12.389 14.763 14.965 1.00 97.81 216 PRO A O 1
ATOM 1670 N N . ASP A 1 217 ? -13.252 15.892 16.717 1.00 95.56 217 ASP A N 1
ATOM 1671 C CA . ASP A 1 217 ? -12.159 16.869 16.811 1.00 95.56 217 ASP A CA 1
ATOM 1672 C C . ASP A 1 217 ? -10.835 16.228 17.254 1.00 95.56 217 ASP A C 1
ATOM 1674 O O . ASP A 1 217 ? -9.766 16.785 17.006 1.00 95.56 217 ASP A O 1
ATOM 1678 N N . THR A 1 218 ? -10.907 15.064 17.906 1.00 98.00 218 THR A N 1
ATOM 1679 C CA . THR A 1 218 ? -9.765 14.397 18.544 1.00 98.00 218 THR A CA 1
ATOM 1680 C C . THR A 1 218 ? -9.703 12.912 18.191 1.00 98.00 218 THR A C 1
ATOM 1682 O O . THR A 1 218 ? -10.732 12.254 18.005 1.00 98.00 218 THR A O 1
ATOM 1685 N N . LEU A 1 219 ? -8.494 12.350 18.144 1.00 98.50 219 LEU A N 1
ATOM 1686 C CA . LEU A 1 219 ? -8.274 10.913 17.936 1.00 98.50 219 LEU A CA 1
ATOM 1687 C C . LEU A 1 219 ? -8.910 10.081 19.057 1.00 98.50 219 LEU A C 1
ATOM 1689 O O . LEU A 1 219 ? -9.508 9.032 18.805 1.00 98.50 219 LEU A O 1
ATOM 1693 N N . ARG A 1 220 ? -8.844 10.576 20.295 1.00 98.00 220 ARG A N 1
ATOM 1694 C CA . ARG A 1 220 ? -9.510 9.972 21.450 1.00 98.00 220 ARG A CA 1
ATOM 1695 C C . ARG A 1 220 ? -11.012 9.825 21.214 1.00 98.00 220 ARG A C 1
ATOM 1697 O O . ARG A 1 220 ? -11.573 8.774 21.507 1.00 98.00 220 ARG A O 1
ATOM 1704 N N . GLU A 1 221 ? -11.668 10.856 20.692 1.00 98.12 221 GLU A N 1
ATOM 1705 C CA . GLU A 1 221 ? -13.108 10.832 20.423 1.00 98.12 221 GLU A CA 1
ATOM 1706 C C . GLU A 1 221 ? -13.461 9.878 19.275 1.00 98.12 221 GLU A C 1
ATOM 1708 O O . GLU A 1 221 ? -14.428 9.125 19.402 1.00 98.12 221 GLU A O 1
ATOM 1713 N N . VAL A 1 222 ? -12.641 9.824 18.215 1.00 98.44 222 VAL A N 1
ATOM 1714 C CA . VAL A 1 222 ? -12.769 8.808 17.153 1.00 98.44 222 VAL A CA 1
ATOM 1715 C C . VAL A 1 222 ? -12.754 7.407 17.763 1.00 98.44 222 VAL A C 1
ATOM 1717 O O . VAL A 1 222 ? -13.688 6.627 17.569 1.00 98.44 222 VAL A O 1
ATOM 1720 N N . ALA A 1 223 ? -11.725 7.081 18.548 1.00 98.12 223 ALA A N 1
ATOM 1721 C CA . ALA A 1 223 ? -11.584 5.761 19.155 1.00 98.12 223 ALA A CA 1
ATOM 1722 C C . ALA A 1 223 ? -12.719 5.443 20.144 1.00 98.12 223 ALA A C 1
ATOM 1724 O O . ALA A 1 223 ? -13.244 4.329 20.144 1.00 98.12 223 ALA A O 1
ATOM 1725 N N . ALA A 1 224 ? -13.152 6.434 20.928 1.00 97.94 224 ALA A N 1
ATOM 1726 C CA . ALA A 1 224 ? -14.208 6.286 21.924 1.00 97.94 224 ALA A CA 1
ATOM 1727 C C . ALA A 1 224 ? -15.595 6.045 21.323 1.00 97.94 224 ALA A C 1
ATOM 1729 O O . ALA A 1 224 ? -16.477 5.580 22.047 1.00 97.94 224 ALA A O 1
ATOM 1730 N N . ARG A 1 225 ? -15.805 6.341 20.035 1.00 97.44 225 ARG A N 1
ATOM 1731 C CA . ARG A 1 225 ? -17.047 6.045 19.302 1.00 97.44 225 ARG A CA 1
ATOM 1732 C C . ARG A 1 225 ? -16.968 4.731 18.525 1.00 97.44 225 ARG A C 1
ATOM 1734 O O . ARG A 1 225 ? -17.971 4.039 18.392 1.00 97.44 225 ARG A O 1
ATOM 1741 N N . SER A 1 226 ? -15.767 4.296 18.164 1.00 98.31 226 SER A N 1
ATOM 1742 C CA . SER A 1 226 ? -15.549 3.230 17.184 1.00 98.31 226 SER A CA 1
ATOM 1743 C C . SER A 1 226 ? -15.450 1.816 17.771 1.00 98.31 226 SER A C 1
ATOM 1745 O O . SER A 1 226 ? -14.837 1.577 18.816 1.00 98.31 226 SER A O 1
ATOM 1747 N N . GLU A 1 227 ? -16.036 0.837 17.085 1.00 98.12 227 GLU A N 1
ATOM 1748 C CA . GLU A 1 227 ? -15.794 -0.598 17.320 1.00 98.12 227 GLU A CA 1
ATOM 1749 C C . GLU A 1 227 ? -14.542 -1.064 16.560 1.00 98.12 227 GLU A C 1
ATOM 1751 O O . GLU A 1 227 ? -13.775 -1.899 17.045 1.00 98.12 227 GLU A O 1
ATOM 1756 N N . VAL A 1 228 ? -14.308 -0.468 15.389 1.00 98.69 228 VAL A N 1
ATOM 1757 C CA . VAL A 1 228 ? -13.133 -0.691 14.544 1.00 98.69 228 VAL A CA 1
ATOM 1758 C C . VAL A 1 228 ? -12.476 0.647 14.229 1.00 98.69 228 VAL A C 1
ATOM 1760 O O . VAL A 1 228 ? -13.164 1.582 13.846 1.00 98.69 228 VAL A O 1
ATOM 1763 N N . VAL A 1 229 ? -11.154 0.747 14.337 1.00 98.81 229 VAL A N 1
ATOM 1764 C CA . VAL A 1 229 ? -10.391 1.922 13.892 1.00 98.81 229 VAL A CA 1
ATOM 1765 C C . VAL A 1 229 ? -9.483 1.513 12.741 1.00 98.81 229 VAL A C 1
ATOM 1767 O O . VAL A 1 229 ? -8.622 0.656 12.904 1.00 98.81 229 VAL A O 1
ATOM 1770 N N . VAL A 1 230 ? -9.660 2.128 11.579 1.00 98.88 230 VAL A N 1
ATOM 1771 C CA . VAL A 1 230 ? -8.818 1.947 10.396 1.00 98.88 230 VAL A CA 1
ATOM 1772 C C . VAL A 1 230 ? -7.812 3.089 10.318 1.00 98.88 230 VAL A C 1
ATOM 1774 O O . VAL A 1 230 ? -8.192 4.255 10.423 1.00 98.88 230 VAL A O 1
ATOM 1777 N N . THR A 1 231 ? -6.539 2.774 10.085 1.00 98.75 231 THR A N 1
ATOM 1778 C CA . THR A 1 231 ? -5.505 3.781 9.804 1.00 98.75 231 THR A CA 1
ATOM 1779 C C . THR A 1 231 ? -4.959 3.625 8.388 1.00 98.75 231 THR A C 1
ATOM 1781 O O . THR A 1 231 ? -4.658 2.518 7.942 1.00 98.75 231 THR A O 1
ATOM 1784 N N . VAL A 1 232 ? -4.823 4.744 7.668 1.00 98.06 232 VAL A N 1
ATOM 1785 C CA . VAL A 1 232 ? -4.189 4.810 6.339 1.00 98.06 232 VAL A CA 1
ATOM 1786 C C . VAL A 1 232 ? -3.261 6.022 6.287 1.00 98.06 232 VAL A C 1
ATOM 1788 O O . VAL A 1 232 ? -3.648 7.120 5.888 1.00 98.06 232 VAL A O 1
ATOM 1791 N N . LEU A 1 233 ? -2.013 5.831 6.708 1.00 97.12 233 LEU A N 1
ATOM 1792 C CA . LEU A 1 233 ? -1.074 6.907 7.021 1.00 97.12 233 LEU A CA 1
ATOM 1793 C C . LEU A 1 233 ? 0.253 6.773 6.242 1.00 97.12 233 LEU A C 1
ATOM 1795 O O . LEU A 1 233 ? 0.574 5.708 5.705 1.00 97.12 233 LEU A O 1
ATOM 1799 N N . PRO A 1 234 ? 1.061 7.847 6.128 1.00 93.06 234 PRO A N 1
ATOM 1800 C CA . PRO A 1 234 ? 2.255 7.812 5.278 1.00 93.06 234 PRO A CA 1
ATOM 1801 C C . PRO A 1 234 ? 3.374 6.879 5.773 1.00 93.06 234 PRO A C 1
ATOM 1803 O O . PRO A 1 234 ? 4.037 6.229 4.953 1.00 93.06 234 PRO A O 1
ATOM 1806 N N . THR A 1 235 ? 3.606 6.807 7.091 1.00 94.25 235 THR A N 1
ATOM 1807 C CA . THR A 1 235 ? 4.727 6.064 7.700 1.00 94.25 235 THR A CA 1
ATOM 1808 C C . THR A 1 235 ? 4.339 5.415 9.029 1.00 94.25 235 THR A C 1
ATOM 1810 O O . THR A 1 235 ? 3.469 5.914 9.739 1.00 94.25 235 THR A O 1
ATOM 1813 N N . SER A 1 236 ? 5.051 4.351 9.419 1.00 95.62 236 SER A N 1
ATOM 1814 C CA . SER A 1 236 ? 4.860 3.698 10.724 1.00 95.62 236 SER A CA 1
ATOM 1815 C C . SER A 1 236 ? 5.158 4.602 11.919 1.00 95.62 236 SER A C 1
ATOM 1817 O O . SER A 1 236 ? 4.587 4.391 12.979 1.00 95.62 236 SER A O 1
ATOM 1819 N N . ALA A 1 237 ? 6.004 5.625 11.761 1.00 96.00 237 ALA A N 1
ATOM 1820 C CA . ALA A 1 237 ? 6.231 6.614 12.814 1.00 96.00 237 ALA A CA 1
ATOM 1821 C C . ALA A 1 237 ? 4.982 7.478 13.056 1.00 96.00 237 ALA A C 1
ATOM 1823 O O . ALA A 1 237 ? 4.643 7.760 14.200 1.00 96.00 237 ALA A O 1
ATOM 1824 N N . ILE A 1 238 ? 4.269 7.855 11.987 1.00 97.56 238 ILE A N 1
ATOM 1825 C CA . ILE A 1 238 ? 2.997 8.584 12.099 1.00 97.56 238 ILE A CA 1
ATOM 1826 C C . ILE A 1 238 ? 1.916 7.666 12.677 1.00 97.56 238 ILE A C 1
ATOM 1828 O O . ILE A 1 238 ? 1.163 8.105 13.538 1.00 97.56 238 ILE A O 1
ATOM 1832 N N . VAL A 1 239 ? 1.872 6.393 12.264 1.00 98.25 239 VAL A N 1
ATOM 1833 C CA . VAL A 1 239 ? 0.970 5.394 12.866 1.00 98.25 239 VAL A CA 1
ATOM 1834 C C . VAL A 1 239 ? 1.232 5.277 14.368 1.00 98.25 239 VAL A C 1
ATOM 1836 O O . VAL A 1 239 ? 0.300 5.410 15.150 1.00 98.25 239 VAL A O 1
ATOM 1839 N N . ALA A 1 240 ? 2.488 5.098 14.787 1.00 98.06 240 ALA A N 1
ATOM 1840 C CA . ALA A 1 240 ? 2.836 5.037 16.203 1.00 98.06 240 ALA A CA 1
ATOM 1841 C C . ALA A 1 240 ? 2.401 6.311 16.943 1.00 98.06 240 ALA A C 1
ATOM 1843 O O . ALA A 1 240 ? 1.752 6.212 17.978 1.00 98.06 240 ALA A O 1
ATOM 1844 N N . ASN A 1 241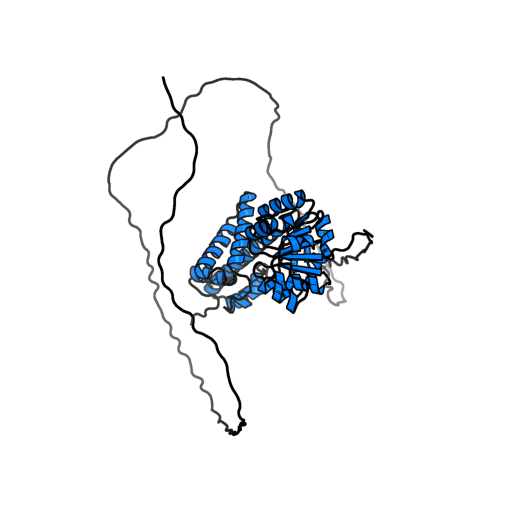 ? 2.660 7.495 16.378 1.00 97.88 241 ASN A N 1
ATOM 1845 C CA . ASN A 1 241 ? 2.232 8.762 16.970 1.00 97.88 241 ASN A CA 1
ATOM 1846 C C . ASN A 1 241 ? 0.711 8.814 17.202 1.00 97.88 241 ASN A C 1
ATOM 1848 O O . ASN A 1 241 ? 0.272 8.981 18.336 1.00 97.88 241 ASN A O 1
ATOM 1852 N N . VAL A 1 242 ? -0.071 8.563 16.150 1.00 98.19 242 VAL A N 1
ATOM 1853 C CA . VAL A 1 242 ? -1.543 8.546 16.190 1.00 98.19 242 VAL A CA 1
ATOM 1854 C C . VAL A 1 242 ? -2.076 7.514 17.184 1.00 98.19 242 VAL A C 1
ATOM 1856 O O . VAL A 1 242 ? -3.105 7.738 17.823 1.00 98.19 242 VAL A O 1
ATOM 1859 N N . LEU A 1 243 ? -1.404 6.368 17.315 1.00 98.12 243 LEU A N 1
ATOM 1860 C CA . LEU A 1 243 ? -1.856 5.312 18.209 1.00 98.12 243 LEU A CA 1
ATOM 1861 C C . LEU A 1 243 ? -1.557 5.625 19.675 1.00 98.12 243 LEU A C 1
ATOM 1863 O O . LEU A 1 243 ? -2.456 5.449 20.489 1.00 98.12 243 LEU A O 1
ATOM 1867 N N . GLN A 1 244 ? -0.349 6.072 20.031 1.00 96.88 244 GLN A N 1
ATOM 1868 C CA . GLN A 1 244 ? 0.097 6.018 21.432 1.00 96.88 244 GLN A CA 1
ATOM 1869 C C . GLN A 1 244 ? 0.804 7.264 21.984 1.00 96.88 244 GLN A C 1
ATOM 1871 O O . GLN A 1 244 ? 1.092 7.282 23.180 1.00 96.88 244 GLN A O 1
ATOM 1876 N N . GLU A 1 245 ? 1.119 8.271 21.168 1.00 91.88 245 GLU A N 1
ATOM 1877 C CA . GLU A 1 245 ? 1.906 9.425 21.624 1.00 91.88 245 GLU A CA 1
ATOM 1878 C C . GLU A 1 245 ? 1.008 10.603 22.036 1.00 91.88 245 GLU A C 1
ATOM 1880 O O . GLU A 1 245 ? -0.064 10.818 21.479 1.00 91.88 245 GLU A O 1
ATOM 1885 N N . GLY A 1 246 ? 1.453 11.401 23.011 1.00 92.38 246 GLY A N 1
ATOM 1886 C CA . GLY A 1 246 ? 0.716 12.583 23.481 1.00 92.38 246 GLY A CA 1
ATOM 1887 C C . GLY A 1 246 ? -0.585 12.276 24.239 1.00 92.38 246 GLY A C 1
ATOM 1888 O O . GLY A 1 246 ? -0.872 11.135 24.593 1.00 92.38 246 GLY A O 1
ATOM 1889 N N . GLU A 1 247 ? -1.369 13.320 24.531 1.00 91.12 247 GLU A N 1
ATOM 1890 C CA . GLU A 1 247 ? -2.643 13.194 25.264 1.00 91.12 247 GLU A CA 1
ATOM 1891 C C . GLU A 1 247 ? -3.836 12.847 24.361 1.00 91.12 247 GLU A C 1
ATOM 1893 O O . GLU A 1 247 ? -4.816 12.262 24.836 1.00 91.12 247 GLU A O 1
ATOM 1898 N N . ASP A 1 248 ? -3.760 13.194 23.074 1.00 96.56 248 ASP A N 1
ATOM 1899 C CA . ASP A 1 248 ? -4.767 12.857 22.071 1.00 96.56 248 ASP A CA 1
ATOM 1900 C C . ASP A 1 248 ? -4.247 11.765 21.133 1.00 96.56 248 ASP A C 1
ATOM 1902 O O . ASP A 1 248 ? -3.521 12.037 20.180 1.00 96.56 248 ASP A O 1
ATOM 1906 N N . ASN A 1 249 ? -4.610 10.519 21.429 1.00 98.19 249 ASN A N 1
ATOM 1907 C CA . ASN A 1 249 ? -4.261 9.356 20.626 1.00 98.19 249 ASN A CA 1
ATOM 1908 C C . ASN A 1 249 ? -5.366 8.297 20.685 1.00 98.19 249 ASN A C 1
ATOM 1910 O O . ASN A 1 249 ? -6.236 8.318 21.563 1.00 98.19 249 ASN A O 1
ATOM 1914 N N . ILE A 1 250 ? -5.317 7.349 19.748 1.00 98.44 250 ILE A N 1
ATOM 1915 C CA . ILE A 1 250 ? -6.329 6.295 19.615 1.00 98.44 250 ILE A CA 1
ATOM 1916 C C . ILE A 1 250 ? -6.397 5.416 20.865 1.00 98.44 250 ILE A C 1
ATOM 1918 O O . ILE A 1 250 ? -7.493 5.132 21.349 1.00 98.44 250 ILE A O 1
ATOM 1922 N N . LEU A 1 251 ? -5.260 5.006 21.433 1.00 98.06 251 LEU A N 1
ATOM 1923 C CA . LEU A 1 251 ? -5.251 4.119 22.599 1.00 98.06 251 LEU A CA 1
ATOM 1924 C C . LEU A 1 251 ? -5.870 4.766 23.846 1.00 98.06 251 LEU A C 1
ATOM 1926 O O . LEU A 1 251 ? -6.461 4.063 24.661 1.00 98.06 251 LEU A O 1
ATOM 1930 N N . ALA A 1 252 ? -5.785 6.090 23.983 1.00 97.19 252 ALA A N 1
ATOM 1931 C CA . ALA A 1 252 ? -6.365 6.836 25.095 1.00 97.19 252 ALA A CA 1
ATOM 1932 C C . ALA A 1 252 ? -7.902 6.946 25.038 1.00 97.19 252 ALA A C 1
ATOM 1934 O O . ALA A 1 252 ? -8.523 7.294 26.046 1.00 97.19 252 ALA A O 1
ATOM 1935 N N . GLY A 1 253 ? -8.512 6.688 23.876 1.00 96.69 253 GLY A N 1
ATOM 1936 C CA . GLY A 1 253 ? -9.968 6.643 23.689 1.00 96.69 253 GLY A CA 1
ATOM 1937 C C . GLY A 1 253 ? -10.525 5.247 23.416 1.00 96.69 253 GLY A C 1
ATOM 1938 O O . GLY A 1 253 ? -11.738 5.058 23.431 1.00 96.69 253 GLY A O 1
ATOM 1939 N N . MET A 1 254 ? -9.658 4.268 23.165 1.00 96.69 254 MET A N 1
ATOM 1940 C CA . MET A 1 254 ? -10.049 2.910 22.808 1.00 96.69 254 MET A CA 1
ATOM 1941 C C . MET A 1 254 ? -10.794 2.209 23.953 1.00 96.69 254 MET A C 1
ATOM 1943 O O . MET A 1 254 ? -10.428 2.323 25.123 1.00 96.69 254 MET A O 1
ATOM 1947 N N . ARG A 1 255 ? -11.821 1.426 23.606 1.00 96.19 255 ARG A N 1
ATOM 1948 C CA . ARG A 1 255 ? -12.540 0.557 24.548 1.00 96.19 255 ARG A CA 1
ATOM 1949 C C . ARG A 1 255 ? -11.999 -0.877 24.457 1.00 96.19 255 ARG A C 1
ATOM 1951 O O . ARG A 1 255 ? -11.539 -1.284 23.388 1.00 96.19 255 ARG A O 1
ATOM 1958 N N . PRO A 1 256 ? -12.097 -1.683 25.528 1.00 96.75 256 PRO A N 1
ATOM 1959 C CA . PRO A 1 256 ? -11.824 -3.113 25.430 1.00 96.75 256 PRO A C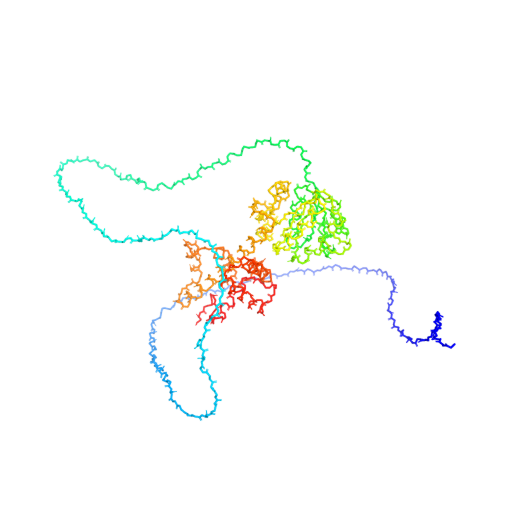A 1
ATOM 1960 C C . PRO A 1 256 ? -12.638 -3.754 24.297 1.00 96.75 256 PRO A C 1
ATOM 1962 O O . PRO A 1 256 ? -13.821 -3.461 24.126 1.00 96.75 256 PRO A O 1
ATOM 1965 N N . GLY A 1 257 ? -11.995 -4.617 23.514 1.00 96.94 257 GLY A N 1
ATOM 1966 C CA . GLY A 1 257 ? -12.578 -5.284 22.352 1.00 96.94 257 GLY A CA 1
ATOM 1967 C C . GLY A 1 257 ? -12.473 -4.521 21.026 1.00 96.94 257 GLY A C 1
ATOM 1968 O O . GLY A 1 257 ? -12.714 -5.143 19.989 1.00 96.94 257 GLY A O 1
ATOM 1969 N N . THR A 1 258 ? -12.082 -3.237 21.015 1.00 98.25 258 THR A N 1
ATOM 1970 C CA . THR A 1 258 ? -11.864 -2.481 19.765 1.00 98.25 258 THR A CA 1
ATOM 1971 C C . THR A 1 258 ? -10.827 -3.176 18.877 1.00 98.25 258 THR A C 1
ATOM 1973 O O . THR A 1 258 ? -9.819 -3.696 19.368 1.00 98.25 258 THR A O 1
ATOM 1976 N N . VAL A 1 259 ? -11.060 -3.167 17.560 1.00 98.69 259 VAL A N 1
ATOM 1977 C CA . VAL A 1 259 ? -10.104 -3.679 16.565 1.00 98.69 259 VAL A CA 1
ATOM 1978 C C . VAL A 1 259 ? -9.445 -2.537 15.811 1.00 98.69 259 VAL A C 1
ATOM 1980 O O . VAL A 1 259 ? -10.125 -1.757 15.153 1.00 98.69 259 VAL A O 1
ATOM 1983 N N . VAL A 1 260 ? -8.119 -2.473 15.844 1.00 98.81 260 VAL A N 1
ATOM 1984 C CA . VAL A 1 260 ? -7.334 -1.577 14.994 1.00 98.81 260 VAL A CA 1
ATOM 1985 C C . VAL A 1 260 ? -6.938 -2.317 13.715 1.00 98.81 260 VAL A C 1
ATOM 1987 O O . VAL A 1 260 ? -6.326 -3.383 13.771 1.00 98.81 260 VAL A O 1
ATOM 1990 N N . ILE A 1 261 ? -7.290 -1.760 12.560 1.00 98.81 261 ILE A N 1
ATOM 1991 C CA . ILE A 1 261 ? -6.921 -2.259 11.235 1.00 98.81 261 ILE A CA 1
ATOM 1992 C C . ILE A 1 261 ? -5.904 -1.291 10.635 1.00 98.81 261 ILE A C 1
ATOM 1994 O O . ILE A 1 261 ? -6.257 -0.221 10.137 1.00 98.81 261 ILE A O 1
ATOM 1998 N N . GLU A 1 262 ? -4.632 -1.672 10.665 1.00 98.69 262 GLU A N 1
ATOM 1999 C CA . GLU A 1 262 ? -3.555 -0.847 10.127 1.00 98.69 262 GLU A CA 1
ATOM 2000 C C . GLU A 1 262 ? -3.343 -1.154 8.640 1.00 98.69 262 GLU A C 1
ATOM 2002 O O . GLU A 1 262 ? -2.772 -2.184 8.285 1.00 98.69 262 GLU A O 1
ATOM 2007 N N . MET A 1 263 ? -3.809 -0.283 7.747 1.00 98.44 263 MET A N 1
ATOM 2008 C CA . MET A 1 263 ? -3.746 -0.495 6.296 1.00 98.44 263 MET A CA 1
ATOM 2009 C C . MET A 1 263 ? -2.611 0.274 5.607 1.00 98.44 263 MET A C 1
ATOM 2011 O O . MET A 1 263 ? -2.488 0.238 4.376 1.00 98.44 263 MET A O 1
ATOM 2015 N N . SER A 1 264 ? -1.759 0.966 6.361 1.00 95.94 264 SER A N 1
ATOM 2016 C CA . SER A 1 264 ? -0.589 1.642 5.805 1.00 95.94 264 SER A CA 1
ATOM 2017 C C . SER A 1 264 ? 0.468 0.636 5.350 1.00 95.94 264 SER A C 1
ATOM 2019 O O . SER A 1 264 ? 0.663 -0.437 5.926 1.00 95.94 264 SER A O 1
ATOM 2021 N N . SER A 1 265 ? 1.220 1.008 4.310 1.00 91.88 265 SER A N 1
ATOM 2022 C CA . SER A 1 265 ? 2.454 0.291 3.971 1.00 91.88 265 SER A CA 1
ATOM 2023 C C . SER A 1 265 ? 3.516 0.659 5.013 1.00 91.88 265 SER A C 1
ATOM 2025 O O . SER A 1 265 ? 4.077 1.763 4.955 1.00 91.88 265 SER A O 1
ATOM 2027 N N . GLY A 1 266 ? 3.707 -0.213 6.003 1.00 92.62 266 GLY A N 1
ATOM 2028 C CA . GLY A 1 266 ? 4.495 0.039 7.210 1.00 92.62 266 GLY A CA 1
ATOM 2029 C C . GLY A 1 266 ? 5.561 -1.020 7.499 1.00 92.62 266 GLY A C 1
ATOM 2030 O O . GLY A 1 266 ? 5.698 -2.005 6.779 1.00 92.62 266 GLY A O 1
ATOM 2031 N N . VAL A 1 267 ? 6.343 -0.778 8.550 1.00 96.25 267 VAL A N 1
ATOM 2032 C CA . VAL A 1 267 ? 7.388 -1.667 9.069 1.00 96.25 267 VAL A CA 1
ATOM 2033 C C . VAL A 1 267 ? 6.743 -2.729 9.976 1.00 96.25 267 VAL A C 1
ATOM 2035 O O . VAL A 1 267 ? 6.186 -2.353 11.012 1.00 96.25 267 VAL A O 1
ATOM 2038 N N . PRO A 1 268 ? 6.849 -4.033 9.652 1.00 97.25 268 PRO A N 1
ATOM 2039 C CA . PRO A 1 268 ? 6.193 -5.101 10.412 1.00 97.25 268 PRO A CA 1
ATOM 2040 C C . PRO A 1 268 ? 6.513 -5.115 11.909 1.00 97.25 268 PRO A C 1
ATOM 2042 O O . PRO A 1 268 ? 5.604 -5.243 12.724 1.00 97.25 268 PRO A O 1
ATOM 2045 N N . THR A 1 269 ? 7.780 -4.926 12.281 1.00 95.75 269 THR A N 1
ATOM 2046 C CA . THR A 1 269 ? 8.233 -4.957 13.683 1.00 95.75 269 THR A CA 1
ATOM 2047 C C . THR A 1 269 ? 7.649 -3.820 14.523 1.00 95.75 269 THR A C 1
ATOM 2049 O O . THR A 1 269 ? 7.299 -4.025 15.683 1.00 95.75 269 THR A O 1
ATOM 2052 N N . VAL A 1 270 ? 7.447 -2.636 13.933 1.00 96.75 270 VAL A N 1
ATOM 2053 C CA . VAL A 1 270 ? 6.758 -1.522 14.608 1.00 96.75 270 VAL A CA 1
ATOM 2054 C C . VAL A 1 270 ? 5.296 -1.880 14.866 1.00 96.75 270 VAL A C 1
ATOM 2056 O O . VAL A 1 270 ? 4.800 -1.701 15.975 1.00 96.75 270 VAL A O 1
ATOM 2059 N N . THR A 1 271 ? 4.612 -2.430 13.864 1.00 97.94 271 THR A N 1
ATOM 2060 C CA . THR A 1 271 ? 3.207 -2.839 13.984 1.00 97.94 271 THR A CA 1
ATOM 2061 C C . THR A 1 271 ? 3.012 -3.966 15.000 1.00 97.94 271 THR A C 1
ATOM 2063 O O . THR A 1 271 ? 2.029 -3.962 15.735 1.00 97.94 271 THR A O 1
ATOM 2066 N N . GLN A 1 272 ? 3.963 -4.895 15.101 1.00 98.31 272 GLN A N 1
ATOM 2067 C CA . GLN A 1 272 ? 3.969 -5.936 16.132 1.00 98.31 272 GLN A CA 1
ATOM 2068 C C . GLN A 1 272 ? 4.032 -5.338 17.545 1.00 98.31 272 GLN A C 1
ATOM 2070 O O . GLN A 1 272 ? 3.200 -5.683 18.380 1.00 98.31 272 GLN A O 1
ATOM 2075 N N . GLY A 1 273 ? 4.935 -4.383 17.795 1.00 98.12 273 GLY A N 1
ATOM 2076 C CA . GLY A 1 273 ? 5.005 -3.693 19.091 1.00 98.12 273 GLY A CA 1
ATOM 2077 C C . GLY A 1 273 ? 3.744 -2.878 19.412 1.00 98.12 273 GLY A C 1
ATOM 2078 O O . GLY A 1 273 ? 3.263 -2.880 20.545 1.00 98.12 273 GLY A O 1
ATOM 2079 N N . LEU A 1 274 ? 3.145 -2.227 18.409 1.00 98.50 274 LEU A N 1
ATOM 2080 C CA . LEU A 1 274 ? 1.867 -1.524 18.580 1.00 98.50 274 LEU A CA 1
ATOM 2081 C C . LEU A 1 274 ? 0.725 -2.494 18.911 1.00 98.50 274 LEU A C 1
ATOM 2083 O O . LEU A 1 274 ? -0.119 -2.181 19.751 1.00 98.50 274 LEU A O 1
ATOM 2087 N N . ALA A 1 275 ? 0.717 -3.688 18.317 1.00 98.62 275 ALA A N 1
ATOM 2088 C CA . ALA A 1 275 ? -0.280 -4.710 18.610 1.00 98.62 275 ALA A CA 1
ATOM 2089 C C . ALA A 1 275 ? -0.181 -5.230 20.052 1.00 98.62 275 ALA A C 1
ATOM 2091 O O . ALA A 1 275 ? -1.214 -5.436 20.688 1.00 98.62 275 ALA A O 1
ATOM 2092 N N . GLU A 1 276 ? 1.028 -5.372 20.604 1.00 98.44 276 GLU A N 1
ATOM 2093 C CA . GLU A 1 276 ? 1.225 -5.689 22.028 1.00 98.44 276 GLU A CA 1
ATOM 2094 C C . GLU A 1 276 ? 0.629 -4.599 22.926 1.00 98.44 276 GLU A C 1
ATOM 2096 O O . GLU A 1 276 ? -0.056 -4.888 23.914 1.00 98.44 276 GLU A O 1
ATOM 2101 N N . ARG A 1 277 ? 0.824 -3.329 22.555 1.00 98.12 277 ARG A N 1
ATOM 2102 C CA . ARG A 1 277 ? 0.258 -2.200 23.292 1.00 98.12 277 ARG A CA 1
ATOM 2103 C C . ARG A 1 277 ? -1.271 -2.183 23.227 1.00 98.12 277 ARG A C 1
ATOM 2105 O O . ARG A 1 277 ? -1.908 -2.022 24.269 1.00 98.12 277 ARG A O 1
ATOM 2112 N N . VAL A 1 278 ? -1.853 -2.406 22.048 1.00 98.62 278 VAL A N 1
ATOM 2113 C CA . VAL A 1 278 ? -3.306 -2.554 21.851 1.00 98.62 278 VAL A CA 1
ATOM 2114 C C . VAL A 1 278 ? -3.856 -3.704 22.709 1.00 98.62 278 VAL A C 1
ATOM 2116 O O . VAL A 1 278 ? -4.846 -3.522 23.422 1.00 98.62 278 VAL A O 1
ATOM 2119 N N . ALA A 1 279 ? -3.185 -4.859 22.711 1.00 98.38 279 ALA A N 1
ATOM 2120 C CA . ALA A 1 279 ? -3.588 -6.029 23.489 1.00 98.38 279 ALA A CA 1
ATOM 2121 C C . ALA A 1 279 ? -3.541 -5.774 25.005 1.00 98.38 279 ALA A C 1
ATOM 2123 O O . ALA A 1 279 ? -4.434 -6.215 25.727 1.00 98.38 279 ALA A O 1
ATOM 2124 N N . SER A 1 280 ? -2.560 -5.001 25.494 1.00 97.94 280 SER A N 1
ATOM 2125 C CA . SER A 1 280 ? -2.455 -4.639 26.921 1.00 97.94 280 SER A CA 1
ATOM 2126 C C . SER A 1 280 ? -3.652 -3.831 27.449 1.00 97.94 280 SER A C 1
ATOM 2128 O O . SER A 1 280 ? -3.889 -3.800 28.654 1.00 97.94 280 SER A O 1
ATOM 2130 N N . LEU A 1 281 ? -4.427 -3.216 26.549 1.00 97.69 281 LEU A N 1
ATOM 2131 C CA . LEU A 1 281 ? -5.656 -2.471 26.844 1.00 97.69 281 LEU A CA 1
ATOM 2132 C C . LEU A 1 281 ? -6.928 -3.270 26.497 1.00 97.69 281 LEU A C 1
ATOM 2134 O O . LEU A 1 281 ? -8.032 -2.727 26.495 1.00 97.69 281 LEU A O 1
ATOM 2138 N N . GLY A 1 282 ? -6.785 -4.564 26.196 1.00 98.00 282 GLY A N 1
ATOM 2139 C CA . GLY A 1 282 ? -7.889 -5.457 25.851 1.00 98.00 282 GLY A CA 1
ATOM 2140 C C . GLY A 1 282 ? -8.421 -5.284 24.426 1.00 98.00 282 GLY A C 1
ATOM 2141 O O . GLY A 1 282 ? -9.520 -5.758 24.145 1.00 98.00 282 GLY A O 1
ATOM 2142 N N . GLY A 1 283 ? -7.698 -4.590 23.543 1.00 98.31 283 GLY A N 1
ATOM 2143 C CA . GLY A 1 283 ? -8.034 -4.471 22.122 1.00 98.31 283 GLY A CA 1
ATOM 2144 C C . GLY A 1 283 ? -7.391 -5.562 21.262 1.00 98.31 283 GLY A C 1
ATOM 2145 O O . GLY A 1 283 ? -6.649 -6.416 21.746 1.00 98.31 283 GLY A O 1
ATOM 2146 N N . HIS A 1 284 ? -7.638 -5.498 19.955 1.00 98.62 284 HIS A N 1
ATOM 2147 C CA . HIS A 1 284 ? -6.990 -6.351 18.958 1.00 98.62 284 HIS A CA 1
ATOM 2148 C C . HIS A 1 284 ? -6.442 -5.512 17.810 1.00 98.62 284 HIS A C 1
ATOM 2150 O O . HIS A 1 284 ? -7.010 -4.476 17.475 1.00 98.62 284 HIS A O 1
ATOM 2156 N N . MET A 1 285 ? -5.378 -5.977 17.164 1.00 98.69 285 MET A N 1
ATOM 2157 C CA . MET A 1 285 ? -4.803 -5.299 16.005 1.00 98.69 285 MET A CA 1
ATOM 2158 C C . MET A 1 285 ? -4.538 -6.296 14.881 1.00 98.69 285 MET A C 1
ATOM 2160 O O . MET A 1 285 ? -4.079 -7.411 15.134 1.00 98.69 285 MET A O 1
ATOM 2164 N N . ILE A 1 286 ? -4.829 -5.880 13.651 1.00 98.88 286 ILE A N 1
ATOM 2165 C CA . ILE A 1 286 ? -4.413 -6.555 12.419 1.00 98.88 286 ILE A CA 1
ATOM 2166 C C . ILE A 1 286 ? -3.695 -5.547 11.526 1.00 98.88 286 ILE A C 1
ATOM 2168 O O . ILE A 1 286 ? -4.026 -4.360 11.530 1.00 98.88 286 ILE A O 1
ATOM 2172 N N . ASP A 1 287 ? -2.741 -6.016 10.732 1.00 98.81 287 ASP A N 1
ATOM 2173 C CA . ASP A 1 287 ? -2.186 -5.249 9.624 1.00 98.81 287 ASP A CA 1
ATOM 2174 C C . ASP A 1 287 ? -2.844 -5.709 8.324 1.00 98.81 287 ASP A C 1
ATOM 2176 O O . ASP A 1 287 ? -2.926 -6.898 8.045 1.00 98.81 287 ASP A O 1
ATOM 2180 N N . ALA A 1 288 ? -3.364 -4.779 7.533 1.00 98.62 288 ALA A N 1
ATOM 2181 C CA . ALA A 1 288 ? -4.140 -5.079 6.337 1.00 98.62 288 ALA A CA 1
ATOM 2182 C C . ALA A 1 288 ? -3.793 -4.152 5.156 1.00 98.62 288 ALA A C 1
ATOM 2184 O O . ALA A 1 288 ? -4.695 -3.547 4.568 1.00 98.62 288 ALA A O 1
ATOM 2185 N N . PRO A 1 289 ? -2.507 -3.986 4.784 1.00 98.19 289 PRO A N 1
ATOM 2186 C CA . PRO A 1 289 ? -2.138 -3.147 3.651 1.00 98.19 289 PRO A CA 1
ATOM 2187 C C . PRO A 1 289 ? -2.747 -3.646 2.342 1.00 98.19 289 PRO A C 1
ATOM 2189 O O . PRO A 1 289 ? -3.121 -4.812 2.180 1.00 98.19 289 PRO A O 1
ATOM 2192 N N . VAL A 1 290 ? -2.810 -2.739 1.366 1.00 97.12 290 VAL A N 1
ATOM 2193 C CA . VAL A 1 290 ? -3.611 -2.941 0.154 1.00 97.12 290 VAL A CA 1
ATOM 2194 C C . VAL A 1 290 ? -2.815 -2.793 -1.139 1.00 97.12 290 VAL A C 1
ATOM 2196 O O . VAL A 1 290 ? -1.826 -2.062 -1.222 1.00 97.12 290 VAL A O 1
ATOM 2199 N N . SER A 1 291 ? -3.268 -3.469 -2.193 1.00 93.50 291 SER A N 1
ATOM 2200 C CA . SER A 1 291 ? -2.788 -3.364 -3.576 1.00 93.50 291 SER A CA 1
ATOM 2201 C C . SER A 1 291 ? -3.944 -3.042 -4.528 1.00 93.50 291 SER A C 1
ATOM 2203 O O . SER A 1 291 ? -5.079 -3.454 -4.307 1.00 93.50 291 SER A O 1
ATOM 2205 N N . GLY A 1 292 ? -3.647 -2.319 -5.614 1.00 90.25 292 GLY A N 1
ATOM 2206 C CA . GLY A 1 292 ? -4.638 -1.882 -6.611 1.00 90.25 292 GLY A CA 1
ATOM 2207 C C . GLY A 1 292 ? -4.703 -0.367 -6.822 1.00 90.25 292 GLY A C 1
ATOM 2208 O O . GLY A 1 292 ? -5.211 0.081 -7.847 1.00 90.25 292 GLY A O 1
ATOM 2209 N N . GLY A 1 293 ? -4.137 0.407 -5.890 1.00 90.38 293 GLY A N 1
ATOM 2210 C CA . GLY A 1 293 ? -4.068 1.866 -5.963 1.00 90.38 293 GLY A CA 1
ATOM 2211 C C . GLY A 1 293 ? -5.434 2.552 -5.883 1.00 90.38 293 GLY A C 1
ATOM 2212 O O . GLY A 1 293 ? -6.469 1.913 -5.687 1.00 90.38 293 GLY A O 1
ATOM 2213 N N . VAL A 1 294 ? -5.426 3.872 -6.076 1.00 92.12 294 VAL A N 1
ATOM 2214 C CA . VAL A 1 294 ? -6.628 4.721 -6.026 1.00 92.12 294 VAL A CA 1
ATOM 2215 C C . VAL A 1 294 ? -7.751 4.229 -6.955 1.00 92.12 294 VAL A C 1
ATOM 2217 O O . VAL A 1 294 ? -8.901 4.240 -6.514 1.00 92.12 294 VAL A O 1
ATOM 2220 N N . PRO A 1 295 ? -7.487 3.748 -8.193 1.00 92.25 295 PRO A N 1
ATOM 2221 C CA . PRO A 1 295 ? -8.552 3.241 -9.056 1.00 92.25 295 PRO A CA 1
ATOM 2222 C C . PRO A 1 295 ? -9.359 2.105 -8.417 1.00 92.25 295 PRO A C 1
ATOM 2224 O O . PRO A 1 295 ? -10.584 2.166 -8.428 1.00 92.25 295 PRO A O 1
ATOM 2227 N N . ARG A 1 296 ? -8.694 1.118 -7.797 1.00 95.94 296 ARG A N 1
ATOM 2228 C CA . ARG A 1 296 ? -9.389 0.003 -7.131 1.00 95.94 296 ARG A CA 1
ATOM 2229 C C . ARG A 1 296 ? -9.945 0.364 -5.760 1.00 95.94 296 ARG A C 1
ATOM 2231 O O . ARG A 1 296 ? -10.947 -0.206 -5.348 1.00 95.94 296 ARG A O 1
ATOM 2238 N N . ALA A 1 297 ? -9.348 1.336 -5.072 1.00 97.00 297 ALA A N 1
ATOM 2239 C CA . ALA A 1 297 ? -9.925 1.875 -3.842 1.00 97.00 297 ALA A CA 1
ATOM 2240 C C . ALA A 1 297 ? -11.301 2.509 -4.104 1.00 97.00 297 ALA A C 1
ATOM 2242 O O . ALA A 1 297 ? -12.232 2.306 -3.333 1.00 97.00 297 ALA A O 1
ATOM 2243 N N . ARG A 1 298 ? -11.453 3.227 -5.228 1.00 97.12 298 ARG A N 1
ATOM 2244 C CA . ARG A 1 298 ? -12.736 3.824 -5.638 1.00 97.12 298 ARG A CA 1
ATOM 2245 C C . ARG A 1 298 ? -13.799 2.778 -5.964 1.00 97.12 298 ARG A C 1
ATOM 2247 O O . ARG A 1 298 ? -14.969 3.012 -5.679 1.00 97.12 298 ARG A O 1
ATOM 2254 N N . THR A 1 299 ? -13.413 1.653 -6.567 1.00 97.44 299 THR A N 1
ATOM 2255 C CA . THR A 1 299 ? -14.353 0.582 -6.936 1.00 97.44 299 THR A CA 1
ATOM 2256 C C . THR A 1 299 ? -14.632 -0.399 -5.798 1.00 97.44 299 THR A C 1
ATOM 2258 O O . THR A 1 299 ? -15.625 -1.111 -5.870 1.00 97.44 299 THR A O 1
ATOM 2261 N N . GLY A 1 300 ? -13.831 -0.399 -4.727 1.00 97.50 300 GLY A N 1
ATOM 2262 C CA . GLY A 1 300 ? -13.930 -1.394 -3.650 1.00 97.50 300 GLY A CA 1
ATOM 2263 C C . GLY A 1 300 ? -13.304 -2.742 -4.026 1.00 97.50 300 GLY A C 1
ATOM 2264 O O . GLY A 1 300 ? -13.674 -3.780 -3.495 1.00 97.50 300 GLY A O 1
ATOM 2265 N N . GLU A 1 301 ? -12.360 -2.747 -4.970 1.00 98.00 301 GLU A N 1
ATOM 2266 C CA . GLU A 1 301 ? -11.741 -3.956 -5.534 1.00 98.00 301 GLU A CA 1
ATOM 2267 C C . GLU A 1 301 ? -10.271 -4.106 -5.118 1.00 98.00 301 GLU A C 1
ATOM 2269 O O . GLU A 1 301 ? -9.447 -4.684 -5.838 1.00 98.00 301 GLU A O 1
ATOM 2274 N N . LEU A 1 302 ? -9.898 -3.533 -3.973 1.00 98.31 302 LEU A N 1
ATOM 2275 C CA . LEU A 1 302 ? -8.554 -3.692 -3.434 1.00 98.31 302 LEU A CA 1
ATOM 2276 C C . LEU A 1 302 ? -8.251 -5.167 -3.144 1.00 98.31 302 LEU A C 1
ATOM 2278 O O . LEU A 1 302 ? -9.112 -5.940 -2.720 1.00 98.31 302 LEU A O 1
ATOM 2282 N N . ALA A 1 303 ? -6.988 -5.532 -3.353 1.00 97.88 303 ALA A N 1
ATOM 2283 C CA . ALA A 1 303 ? -6.428 -6.747 -2.783 1.00 97.88 303 ALA A CA 1
ATOM 2284 C C . ALA A 1 303 ? -5.828 -6.398 -1.419 1.00 97.88 303 ALA A C 1
ATOM 2286 O O . ALA A 1 303 ? -4.894 -5.597 -1.347 1.00 97.88 303 ALA A O 1
ATOM 2287 N N . ILE A 1 304 ? -6.382 -6.976 -0.361 1.00 98.69 304 ILE A N 1
ATOM 2288 C CA . ILE A 1 304 ? -6.054 -6.724 1.040 1.00 98.69 304 ILE A CA 1
ATOM 2289 C C . ILE A 1 304 ? -5.236 -7.907 1.564 1.00 98.69 304 ILE A C 1
ATOM 2291 O O . ILE A 1 304 ? -5.664 -9.057 1.466 1.00 98.69 304 ILE A O 1
ATOM 2295 N N . MET A 1 305 ? -4.056 -7.624 2.108 1.00 98.62 305 MET A N 1
ATOM 2296 C CA . MET A 1 305 ? -3.153 -8.607 2.715 1.00 98.62 305 MET A CA 1
ATOM 2297 C C . MET A 1 305 ? -3.288 -8.507 4.232 1.00 98.62 305 MET A C 1
ATOM 2299 O O . MET A 1 305 ? -2.690 -7.618 4.819 1.00 98.62 305 MET A O 1
ATOM 2303 N N . ALA A 1 306 ? -4.108 -9.358 4.844 1.00 98.62 306 ALA A N 1
ATOM 2304 C CA . ALA A 1 306 ? -4.450 -9.287 6.260 1.00 98.62 306 ALA A CA 1
ATOM 2305 C C . ALA A 1 306 ? -3.555 -10.214 7.097 1.00 98.62 306 ALA A C 1
ATOM 2307 O O . ALA A 1 306 ? -3.664 -11.436 6.999 1.00 98.62 306 ALA A O 1
ATOM 2308 N N . GLY A 1 307 ? -2.702 -9.638 7.937 1.00 98.75 307 GLY A N 1
ATOM 2309 C CA . GLY A 1 307 ? -1.933 -10.318 8.971 1.00 98.75 307 GLY A CA 1
ATOM 2310 C C . GLY A 1 307 ? -2.564 -10.133 10.350 1.00 98.75 307 GLY A C 1
ATOM 2311 O O . GLY A 1 307 ? -3.006 -9.047 10.721 1.00 98.75 307 GLY A O 1
ATOM 2312 N N . GLY A 1 308 ? -2.634 -11.213 11.123 1.00 98.50 308 GLY A N 1
ATOM 2313 C CA . GLY A 1 308 ? -3.239 -11.219 12.450 1.00 98.50 308 GLY A CA 1
ATOM 2314 C C . GLY A 1 308 ? -3.936 -12.534 12.776 1.00 98.50 308 GLY A C 1
ATOM 2315 O O . GLY A 1 308 ? -3.862 -13.518 12.036 1.00 98.50 308 GLY A O 1
ATOM 2316 N N . GLU A 1 309 ? -4.615 -12.558 13.918 1.00 98.31 309 GLU A N 1
ATOM 2317 C CA . GLU A 1 309 ? -5.402 -13.712 14.340 1.00 98.31 309 GLU A CA 1
ATOM 2318 C C . GLU A 1 309 ? -6.596 -13.934 13.397 1.00 98.31 309 GLU A C 1
ATOM 2320 O O . GLU A 1 309 ? -7.365 -13.011 13.125 1.00 98.31 309 GLU A O 1
ATOM 2325 N N . ALA A 1 310 ? -6.785 -15.174 12.934 1.00 98.12 310 ALA A N 1
ATOM 2326 C CA . ALA A 1 310 ? -7.852 -15.521 11.994 1.00 98.12 310 ALA A CA 1
ATOM 2327 C C . ALA A 1 310 ? -9.249 -15.142 12.518 1.00 98.12 310 ALA A C 1
ATOM 2329 O O . ALA A 1 310 ? -10.063 -14.618 11.765 1.00 98.12 310 ALA A O 1
ATOM 2330 N N . ALA A 1 311 ? -9.509 -15.341 13.816 1.00 97.81 311 ALA A N 1
ATOM 2331 C CA . ALA A 1 311 ? -10.782 -14.981 14.437 1.00 97.81 311 ALA A CA 1
ATOM 2332 C C . ALA A 1 311 ? -11.037 -13.462 14.425 1.00 97.81 311 ALA A C 1
ATOM 2334 O O . ALA A 1 311 ? -12.169 -13.024 14.224 1.00 97.81 311 ALA A O 1
ATOM 2335 N N . VAL A 1 312 ? -9.989 -12.648 14.594 1.00 98.19 312 VAL A N 1
ATOM 2336 C CA . VAL A 1 312 ? -10.094 -11.184 14.524 1.00 98.19 312 VAL A CA 1
ATOM 2337 C C . VAL A 1 312 ? -10.349 -10.733 13.089 1.00 98.19 312 VAL A C 1
ATOM 2339 O O . VAL A 1 312 ? -11.211 -9.883 12.879 1.00 98.19 312 VAL A O 1
ATOM 2342 N N . ILE A 1 313 ? -9.644 -11.317 12.114 1.00 98.50 313 ILE A N 1
ATOM 2343 C CA . ILE A 1 313 ? -9.842 -11.033 10.685 1.00 98.50 313 ILE A CA 1
ATOM 2344 C C . ILE A 1 313 ? -11.271 -11.385 10.264 1.00 98.50 313 ILE A C 1
ATOM 2346 O O . ILE A 1 313 ? -11.917 -10.574 9.606 1.00 98.50 313 ILE A O 1
ATOM 2350 N N . GLU A 1 314 ? -11.786 -12.543 10.685 1.00 97.31 314 GLU A N 1
ATOM 2351 C CA . GLU A 1 314 ? -13.161 -12.957 10.395 1.00 97.31 314 GLU A CA 1
ATOM 2352 C C . GLU A 1 314 ? -14.180 -11.991 11.014 1.00 97.31 314 GLU A C 1
ATOM 2354 O O . GLU A 1 314 ? -15.106 -11.546 10.337 1.00 97.31 314 GLU A O 1
ATOM 2359 N N . ARG A 1 315 ? -13.960 -11.563 12.267 1.00 96.62 315 ARG A N 1
ATOM 2360 C CA . ARG A 1 315 ? -14.815 -10.574 12.945 1.00 96.62 315 ARG A CA 1
ATOM 2361 C C . ARG A 1 315 ? -14.923 -9.254 12.173 1.00 96.62 315 ARG A C 1
ATOM 2363 O O . ARG A 1 315 ? -15.990 -8.647 12.175 1.00 96.62 315 ARG A O 1
ATOM 2370 N N . VAL A 1 316 ? -13.846 -8.800 11.525 1.00 97.94 316 VAL A N 1
ATOM 2371 C CA . VAL A 1 316 ? -13.836 -7.552 10.735 1.00 97.94 316 VAL A CA 1
ATOM 2372 C C . VAL A 1 316 ? -13.943 -7.780 9.225 1.00 97.94 316 VAL A C 1
ATOM 2374 O O . VAL A 1 316 ? -13.811 -6.834 8.446 1.00 97.94 316 VAL A O 1
ATOM 2377 N N . ALA A 1 317 ? -14.232 -9.006 8.780 1.00 97.62 317 ALA A N 1
ATOM 2378 C CA . ALA A 1 317 ? -14.357 -9.332 7.365 1.00 97.62 317 ALA A CA 1
ATOM 2379 C C . ALA A 1 317 ? -15.389 -8.462 6.620 1.00 97.62 317 ALA A C 1
ATOM 2381 O O . ALA A 1 317 ? -15.081 -8.071 5.492 1.00 97.62 317 ALA A O 1
ATOM 2382 N N . PRO A 1 318 ? -16.552 -8.080 7.198 1.00 97.75 318 PRO A N 1
ATOM 2383 C CA . PRO A 1 318 ? -17.475 -7.150 6.541 1.00 97.75 318 PRO A CA 1
ATOM 2384 C C . PRO A 1 318 ? -16.833 -5.794 6.208 1.00 97.75 318 PRO A C 1
ATOM 2386 O O . PRO A 1 318 ? -17.023 -5.275 5.109 1.00 97.75 318 PRO A O 1
ATOM 2389 N N . VAL A 1 319 ? -16.003 -5.261 7.114 1.00 98.50 319 VAL A N 1
ATOM 2390 C CA . VAL A 1 319 ? -15.271 -3.997 6.923 1.00 98.50 319 VAL A CA 1
ATOM 2391 C C . VAL A 1 319 ? -14.237 -4.138 5.805 1.00 98.50 319 VAL A C 1
ATOM 2393 O O . VAL A 1 319 ? -14.170 -3.307 4.900 1.00 98.50 319 VAL A O 1
ATOM 2396 N N . LEU A 1 320 ? -13.456 -5.223 5.818 1.00 98.56 320 LEU A N 1
ATOM 2397 C CA . LEU A 1 320 ? -12.448 -5.485 4.786 1.00 98.56 320 LEU A CA 1
ATOM 2398 C C . LEU A 1 320 ? -13.092 -5.687 3.403 1.00 98.56 320 LEU A C 1
ATOM 2400 O O . LEU A 1 320 ? -12.628 -5.116 2.417 1.00 98.56 320 LEU A O 1
ATOM 2404 N N . ARG A 1 321 ? -14.189 -6.451 3.326 1.00 98.06 321 ARG A N 1
ATOM 2405 C CA . ARG A 1 321 ? -14.894 -6.765 2.071 1.00 98.06 321 ARG A CA 1
ATOM 2406 C C . ARG A 1 321 ? -15.609 -5.566 1.451 1.00 98.06 321 ARG A C 1
ATOM 2408 O O . ARG A 1 321 ? -15.781 -5.538 0.239 1.00 98.06 321 ARG A O 1
ATOM 2415 N N . ALA A 1 322 ? -15.982 -4.565 2.245 1.00 98.12 322 ALA A N 1
ATOM 2416 C CA . ALA A 1 322 ? -16.505 -3.309 1.712 1.00 98.12 322 ALA A CA 1
ATOM 2417 C C . ALA A 1 322 ? -15.435 -2.512 0.939 1.00 98.12 322 ALA A C 1
ATOM 2419 O O . ALA A 1 322 ? -15.758 -1.781 0.005 1.00 98.12 322 ALA A O 1
ATOM 2420 N N . MET A 1 323 ? -14.155 -2.665 1.294 1.00 98.44 323 MET A N 1
ATOM 2421 C CA . MET A 1 323 ? -13.042 -1.951 0.656 1.00 98.44 323 MET A CA 1
ATOM 2422 C C . MET A 1 323 ? -12.300 -2.781 -0.403 1.00 98.44 323 MET A C 1
ATOM 2424 O O . MET A 1 323 ? -11.576 -2.209 -1.224 1.00 98.44 323 MET A O 1
ATOM 2428 N N . GLY A 1 324 ? -12.449 -4.107 -0.398 1.00 97.81 324 GLY A N 1
ATOM 2429 C CA . GLY A 1 324 ? -11.709 -4.998 -1.283 1.00 97.81 324 GLY A CA 1
ATOM 2430 C C . GLY A 1 324 ? -12.423 -6.301 -1.626 1.00 97.81 324 GLY A C 1
ATOM 2431 O O . GLY A 1 324 ? -13.114 -6.898 -0.807 1.00 97.81 324 GLY A O 1
ATOM 2432 N N . THR A 1 325 ? -12.185 -6.796 -2.840 1.00 96.38 325 THR A N 1
ATOM 2433 C CA . THR A 1 325 ? -12.744 -8.068 -3.330 1.00 96.38 325 THR A CA 1
ATOM 2434 C C . THR A 1 325 ? -11.876 -9.274 -2.987 1.00 96.38 325 THR A C 1
ATOM 2436 O O . THR A 1 325 ? -12.354 -10.408 -3.024 1.00 96.38 325 THR A O 1
ATOM 2439 N N . GLN A 1 326 ? -10.604 -9.056 -2.645 1.00 95.12 326 GLN A N 1
ATOM 2440 C CA . GLN A 1 326 ? -9.684 -10.111 -2.226 1.00 95.12 326 GLN A CA 1
ATOM 2441 C C . GLN A 1 326 ? -9.149 -9.792 -0.836 1.00 95.12 326 GLN A C 1
ATOM 2443 O O . GLN A 1 326 ? -8.440 -8.806 -0.666 1.00 95.12 326 GLN A O 1
ATOM 2448 N N . VAL A 1 327 ? -9.456 -10.647 0.139 1.00 97.88 327 VAL A N 1
ATOM 2449 C CA . VAL A 1 327 ? -8.884 -10.593 1.488 1.00 97.88 327 VAL A CA 1
ATOM 2450 C C . VAL A 1 327 ? -8.048 -11.852 1.677 1.00 97.88 327 VAL A C 1
ATOM 2452 O O . VAL A 1 327 ? -8.578 -12.960 1.702 1.00 97.88 327 VAL A O 1
ATOM 2455 N N . LEU A 1 328 ? -6.731 -11.682 1.734 1.00 98.12 328 LEU A N 1
ATOM 2456 C CA . LEU A 1 328 ? -5.755 -12.762 1.831 1.00 98.12 328 LEU A CA 1
ATOM 2457 C C . LEU A 1 328 ? -5.219 -12.801 3.260 1.00 98.12 328 LEU A C 1
ATOM 2459 O O . LEU A 1 328 ? -4.557 -11.854 3.673 1.00 98.12 328 LEU A O 1
ATOM 2463 N N . HIS A 1 329 ? -5.476 -13.877 4.008 1.00 98.56 329 HIS A N 1
ATOM 2464 C CA . HIS A 1 329 ? -4.844 -14.073 5.317 1.00 98.56 329 HIS A CA 1
ATOM 2465 C C . HIS A 1 329 ? -3.374 -14.455 5.118 1.00 98.56 329 HIS A C 1
ATOM 2467 O O . HIS A 1 329 ? -3.075 -15.496 4.534 1.00 98.56 329 HIS A O 1
ATOM 2473 N N . THR A 1 330 ? -2.453 -13.601 5.562 1.00 98.25 330 THR A N 1
ATOM 2474 C CA . THR A 1 330 ? -1.010 -13.732 5.294 1.00 98.25 330 THR A CA 1
ATOM 2475 C C . THR A 1 330 ? -0.212 -14.343 6.446 1.00 98.25 330 THR A C 1
ATOM 2477 O O . THR A 1 330 ? 0.993 -14.548 6.308 1.00 98.25 330 THR A O 1
ATOM 2480 N N . GLY A 1 331 ? -0.864 -14.661 7.567 1.00 98.25 331 GLY A N 1
ATOM 2481 C CA . GLY A 1 331 ? -0.230 -15.178 8.779 1.00 98.25 331 GLY A CA 1
ATOM 2482 C C . GLY A 1 331 ? -0.496 -14.284 9.988 1.00 98.25 331 GLY A C 1
ATOM 2483 O O . GLY A 1 331 ? -1.543 -13.649 10.077 1.00 98.25 331 GLY A O 1
ATOM 2484 N N . GLY A 1 332 ? 0.444 -14.250 10.935 1.00 98.44 332 GLY A N 1
ATOM 2485 C CA . GLY A 1 332 ? 0.345 -13.421 12.141 1.00 98.44 332 GLY A CA 1
ATOM 2486 C C . GLY A 1 332 ? 0.490 -11.919 11.871 1.00 98.44 332 GLY A C 1
ATOM 2487 O O . GLY A 1 332 ? 0.706 -11.490 10.736 1.00 98.44 332 GLY A O 1
ATOM 2488 N N . ILE A 1 333 ? 0.385 -11.120 12.931 1.00 98.56 333 ILE A N 1
ATOM 2489 C CA . ILE A 1 333 ? 0.541 -9.662 12.874 1.00 98.56 333 ILE A CA 1
ATOM 2490 C C . ILE A 1 333 ? 1.908 -9.259 12.279 1.00 98.56 333 ILE A C 1
ATOM 2492 O O . ILE A 1 333 ? 2.950 -9.842 12.594 1.00 98.56 333 ILE A O 1
ATOM 2496 N N . GLY A 1 334 ? 1.891 -8.278 11.380 1.00 98.12 334 GLY A N 1
ATOM 2497 C CA . GLY A 1 334 ? 3.015 -7.786 10.576 1.00 98.12 334 GLY A CA 1
ATOM 2498 C C . GLY A 1 334 ? 3.214 -8.517 9.238 1.00 98.12 334 GLY A C 1
ATOM 2499 O O . GLY A 1 334 ? 3.960 -8.041 8.378 1.00 98.12 334 GLY A O 1
ATOM 2500 N N . SER A 1 335 ? 2.572 -9.673 9.026 1.00 98.44 335 SER A N 1
ATOM 2501 C CA . SER A 1 335 ? 2.779 -10.478 7.810 1.00 98.44 335 SER A CA 1
ATOM 2502 C C . SER A 1 335 ? 2.201 -9.841 6.544 1.00 98.44 335 SER A C 1
ATOM 2504 O O . SER A 1 335 ? 2.755 -10.038 5.459 1.00 98.44 335 SER A O 1
ATOM 2506 N N . GLY A 1 336 ? 1.129 -9.057 6.660 1.00 98.50 336 GLY A N 1
ATOM 2507 C CA . GLY A 1 336 ? 0.510 -8.361 5.536 1.00 98.50 336 GLY A CA 1
ATOM 2508 C C . GLY A 1 336 ? 1.434 -7.276 4.990 1.00 98.50 336 GLY A C 1
ATOM 2509 O O . GLY A 1 336 ? 1.701 -7.219 3.787 1.00 98.50 336 GLY A O 1
ATOM 2510 N N . GLN A 1 337 ? 2.001 -6.465 5.884 1.00 98.31 337 GLN A N 1
ATOM 2511 C CA . GLN A 1 337 ? 3.027 -5.460 5.586 1.00 98.31 337 GLN A CA 1
ATOM 2512 C C . GLN A 1 337 ? 4.300 -6.091 5.023 1.00 98.31 337 GLN A C 1
ATOM 2514 O O . GLN A 1 337 ? 4.835 -5.595 4.026 1.00 98.31 337 GLN A O 1
ATOM 2519 N N . ALA A 1 338 ? 4.740 -7.223 5.577 1.00 98.06 338 ALA A N 1
ATOM 2520 C CA . ALA A 1 338 ? 5.898 -7.945 5.060 1.00 98.06 338 ALA A CA 1
ATOM 2521 C C . ALA A 1 338 ? 5.683 -8.416 3.613 1.00 98.06 338 ALA A C 1
ATOM 2523 O O . ALA A 1 338 ? 6.482 -8.105 2.724 1.00 98.06 338 ALA A O 1
ATOM 2524 N N . VAL A 1 339 ? 4.573 -9.113 3.344 1.00 97.94 339 VAL A N 1
ATOM 2525 C CA . VAL A 1 339 ? 4.232 -9.589 1.995 1.00 97.94 339 VAL A CA 1
ATOM 2526 C C . VAL A 1 339 ? 4.041 -8.424 1.028 1.00 97.94 339 VAL A C 1
ATOM 2528 O O . VAL A 1 339 ? 4.505 -8.500 -0.110 1.00 97.94 339 VAL A O 1
ATOM 2531 N N . LYS A 1 340 ? 3.425 -7.319 1.462 1.00 97.56 340 LYS A N 1
ATOM 2532 C CA . LYS A 1 340 ? 3.261 -6.116 0.640 1.00 97.56 340 LYS A CA 1
ATOM 2533 C C . LYS A 1 340 ? 4.607 -5.542 0.187 1.00 97.56 340 LYS A C 1
ATOM 2535 O O . LYS A 1 340 ? 4.782 -5.274 -1.006 1.00 97.56 340 LYS A O 1
ATOM 2540 N N . ALA A 1 341 ? 5.550 -5.369 1.114 1.00 97.62 341 ALA A N 1
ATOM 2541 C CA . ALA A 1 341 ? 6.881 -4.847 0.814 1.00 97.62 341 ALA A CA 1
ATOM 2542 C C . ALA A 1 341 ? 7.645 -5.779 -0.143 1.00 97.62 341 ALA A C 1
ATOM 2544 O O . ALA A 1 341 ? 8.195 -5.328 -1.151 1.00 97.62 341 ALA A O 1
ATOM 2545 N N . LEU A 1 342 ? 7.604 -7.092 0.110 1.00 97.69 342 LEU A N 1
ATOM 2546 C CA . LEU A 1 342 ? 8.226 -8.104 -0.749 1.00 97.69 342 LEU A CA 1
ATOM 2547 C C . LEU A 1 342 ? 7.595 -8.155 -2.150 1.00 97.69 342 LEU A C 1
ATOM 2549 O O . LEU A 1 342 ? 8.313 -8.250 -3.144 1.00 97.69 342 LEU A O 1
ATOM 2553 N N . ASN A 1 343 ? 6.271 -8.024 -2.262 1.00 97.00 343 ASN A N 1
ATOM 2554 C CA . ASN A 1 343 ? 5.582 -7.923 -3.549 1.00 97.00 343 ASN A CA 1
ATOM 2555 C C . ASN A 1 343 ? 6.073 -6.710 -4.354 1.00 97.00 343 ASN A C 1
ATOM 2557 O O . ASN A 1 343 ? 6.326 -6.815 -5.556 1.00 97.00 343 ASN A O 1
ATOM 2561 N N . ASN A 1 344 ? 6.227 -5.557 -3.700 1.00 96.50 344 ASN A N 1
ATOM 2562 C CA . ASN A 1 344 ? 6.705 -4.350 -4.367 1.00 96.50 344 ASN A CA 1
ATOM 2563 C C . ASN A 1 344 ? 8.183 -4.465 -4.767 1.00 96.50 344 ASN A C 1
ATOM 2565 O O . ASN A 1 344 ? 8.541 -4.039 -5.864 1.00 96.50 344 ASN A O 1
ATOM 2569 N N . LEU A 1 345 ? 9.015 -5.136 -3.965 1.00 97.75 345 LEU A N 1
ATOM 2570 C CA . LEU A 1 345 ? 10.378 -5.508 -4.349 1.00 97.75 345 LEU A CA 1
ATOM 2571 C C . LEU A 1 345 ? 10.399 -6.393 -5.611 1.00 97.75 345 LEU A C 1
ATOM 2573 O O . LEU A 1 345 ? 11.115 -6.075 -6.561 1.00 97.75 345 LEU A O 1
ATOM 2577 N N . VAL A 1 346 ? 9.587 -7.457 -5.666 1.00 97.88 346 VAL A N 1
ATOM 2578 C CA . VAL A 1 346 ? 9.486 -8.339 -6.847 1.00 97.88 346 VAL A CA 1
ATOM 2579 C C . VAL A 1 346 ? 9.001 -7.563 -8.074 1.00 97.88 346 VAL A C 1
ATOM 2581 O O . VAL A 1 346 ? 9.570 -7.704 -9.160 1.00 97.88 346 VAL A O 1
ATOM 2584 N N . SER A 1 347 ? 7.993 -6.698 -7.917 1.00 96.62 347 SER A N 1
ATOM 2585 C CA . SER A 1 347 ? 7.508 -5.856 -9.015 1.00 96.62 347 SER A CA 1
ATOM 2586 C C . SER A 1 347 ? 8.589 -4.908 -9.542 1.00 96.62 347 SER A C 1
ATOM 2588 O O . SER A 1 347 ? 8.608 -4.650 -10.747 1.00 96.62 347 SER A O 1
ATOM 2590 N N . THR A 1 348 ? 9.454 -4.379 -8.676 1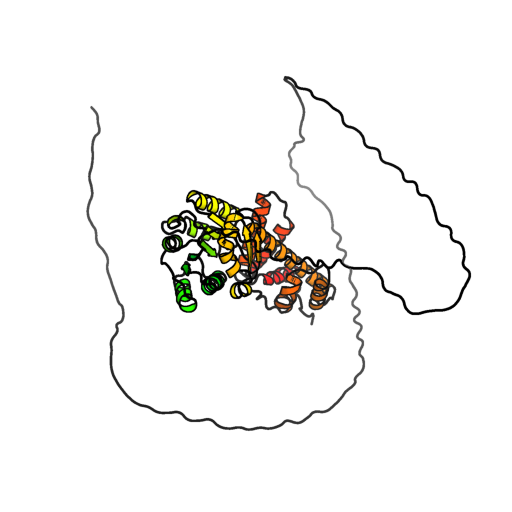.00 97.81 348 THR A N 1
ATOM 2591 C CA . THR A 1 348 ? 10.557 -3.490 -9.069 1.00 97.81 348 THR A CA 1
ATOM 2592 C C . THR A 1 348 ? 11.675 -4.247 -9.754 1.00 97.81 348 THR A C 1
ATOM 2594 O O . THR A 1 348 ? 12.114 -3.818 -10.817 1.00 97.81 348 THR A O 1
ATOM 2597 N N . GLY A 1 349 ? 12.079 -5.405 -9.226 1.00 98.19 349 GLY A N 1
ATOM 2598 C CA . GLY A 1 349 ? 13.062 -6.262 -9.890 1.00 98.19 349 GLY A CA 1
ATOM 2599 C C . GLY A 1 349 ? 12.611 -6.647 -11.302 1.00 98.19 349 GLY A C 1
ATOM 2600 O O . GLY A 1 349 ? 13.364 -6.482 -12.258 1.00 98.19 349 GLY A O 1
ATOM 2601 N N . GLY A 1 350 ? 11.343 -7.049 -11.454 1.00 98.06 350 GLY A N 1
ATOM 2602 C CA . GLY A 1 350 ? 10.741 -7.349 -12.756 1.00 98.06 350 GLY A CA 1
ATOM 2603 C C . GLY A 1 350 ? 10.635 -6.141 -13.697 1.00 98.06 350 GLY A C 1
ATOM 2604 O O . GLY A 1 350 ? 10.706 -6.305 -14.915 1.00 98.06 350 GLY A O 1
ATOM 2605 N N . PHE A 1 351 ? 10.475 -4.927 -13.157 1.00 98.44 351 PHE A N 1
ATOM 2606 C CA . PHE A 1 351 ? 10.526 -3.693 -13.942 1.00 98.44 351 PHE A CA 1
ATOM 2607 C C . PHE A 1 351 ? 11.947 -3.431 -14.453 1.00 98.44 351 PHE A C 1
ATOM 2609 O O . PHE A 1 351 ? 12.142 -3.300 -15.656 1.00 98.44 351 PHE A O 1
ATOM 2616 N N . LEU A 1 352 ? 12.934 -3.403 -13.555 1.00 98.44 352 LEU A N 1
ATOM 2617 C CA . LEU A 1 352 ? 14.326 -3.073 -13.868 1.00 98.44 352 LEU A CA 1
ATOM 2618 C C . LEU A 1 352 ? 14.931 -4.041 -14.888 1.00 98.44 352 LEU A C 1
ATOM 2620 O O . LEU A 1 352 ? 15.427 -3.597 -15.921 1.00 98.44 352 LEU A O 1
ATOM 2624 N N . ILE A 1 353 ? 14.800 -5.354 -14.659 1.00 98.06 353 ILE A N 1
ATOM 2625 C CA . ILE A 1 353 ? 15.332 -6.363 -15.587 1.00 98.06 353 ILE A CA 1
ATOM 2626 C C . ILE A 1 353 ? 14.657 -6.292 -16.960 1.00 98.06 353 ILE A C 1
ATOM 2628 O O . ILE A 1 353 ? 15.281 -6.542 -17.987 1.00 98.06 353 ILE A O 1
ATOM 2632 N N . GLY A 1 354 ? 13.373 -5.923 -16.993 1.00 98.25 354 GLY A N 1
ATOM 2633 C CA . GLY A 1 354 ? 12.650 -5.735 -18.240 1.00 98.25 354 GLY A CA 1
ATOM 2634 C C . GLY A 1 354 ? 13.158 -4.521 -19.016 1.00 98.25 354 GLY A C 1
ATOM 2635 O O . GLY A 1 354 ? 13.362 -4.633 -20.219 1.00 98.25 354 GLY A O 1
ATOM 2636 N N . ILE A 1 355 ? 13.430 -3.395 -18.348 1.00 98.38 355 ILE A N 1
ATOM 2637 C CA . ILE A 1 355 ? 14.042 -2.221 -18.990 1.00 98.38 355 ILE A CA 1
ATOM 2638 C C . ILE A 1 355 ? 15.436 -2.549 -19.534 1.00 98.38 355 ILE A C 1
ATOM 2640 O O . ILE A 1 355 ? 15.722 -2.223 -20.685 1.00 98.38 355 ILE A O 1
ATOM 2644 N N . GLU A 1 356 ? 16.280 -3.234 -18.758 1.00 98.06 356 GLU A N 1
ATOM 2645 C CA . GLU A 1 356 ? 17.596 -3.684 -19.233 1.00 98.06 356 GLU A CA 1
ATOM 2646 C C . GLU A 1 356 ? 17.478 -4.578 -20.470 1.00 98.06 356 GLU A C 1
ATOM 2648 O O . GLU A 1 356 ? 18.179 -4.362 -21.459 1.00 98.06 356 GLU A O 1
ATOM 2653 N N . ALA A 1 357 ? 16.551 -5.542 -20.459 1.00 98.38 357 ALA A N 1
ATOM 2654 C CA . ALA A 1 357 ? 16.308 -6.408 -21.606 1.00 98.38 357 ALA A CA 1
ATOM 2655 C C . ALA A 1 357 ? 15.885 -5.607 -22.846 1.00 98.38 357 ALA A C 1
ATOM 2657 O O . ALA A 1 357 ? 16.424 -5.854 -23.925 1.00 98.38 357 ALA A O 1
ATOM 2658 N N . LEU A 1 358 ? 14.972 -4.637 -22.698 1.00 98.50 358 LEU A N 1
ATOM 2659 C CA . LEU A 1 358 ? 14.543 -3.756 -23.790 1.00 98.50 358 LEU A CA 1
ATOM 2660 C C . LEU A 1 358 ? 15.713 -2.943 -24.360 1.00 98.50 358 LEU A C 1
ATOM 2662 O O . LEU A 1 358 ? 15.849 -2.871 -25.577 1.00 98.50 358 LEU A O 1
ATOM 2666 N N . LEU A 1 359 ? 16.584 -2.393 -23.509 1.00 98.50 359 LEU A N 1
ATOM 2667 C CA . LEU A 1 359 ? 17.763 -1.631 -23.942 1.00 98.50 359 LEU A CA 1
ATOM 2668 C C . LEU A 1 359 ? 18.761 -2.516 -24.703 1.00 98.50 359 LEU A C 1
ATOM 2670 O O . LEU A 1 359 ? 19.250 -2.132 -25.765 1.00 98.50 359 LEU A O 1
ATOM 2674 N N . ILE A 1 360 ? 19.029 -3.726 -24.199 1.00 98.25 360 ILE A N 1
ATOM 2675 C CA . ILE A 1 360 ? 19.899 -4.705 -24.870 1.00 98.25 360 ILE A CA 1
ATOM 2676 C C . ILE A 1 360 ? 19.343 -5.056 -26.253 1.00 98.25 360 ILE A C 1
ATOM 2678 O O . ILE A 1 360 ? 20.087 -5.067 -27.236 1.00 98.25 360 ILE A O 1
ATOM 2682 N N . GLY A 1 361 ? 18.042 -5.344 -26.342 1.00 98.12 361 GLY A N 1
ATOM 2683 C CA . GLY A 1 361 ? 17.411 -5.686 -27.612 1.00 98.12 361 GLY A CA 1
ATOM 2684 C C . GLY A 1 361 ? 17.363 -4.515 -28.586 1.00 98.12 361 GLY A C 1
ATOM 2685 O O . GLY A 1 361 ? 17.664 -4.717 -29.760 1.00 98.12 361 GLY A O 1
ATOM 2686 N N . GLN A 1 362 ? 17.078 -3.297 -28.119 1.00 97.69 362 GLN A N 1
ATOM 2687 C CA . GLN A 1 362 ? 17.107 -2.101 -28.962 1.00 97.69 362 GLN A CA 1
ATOM 2688 C C . GLN A 1 362 ? 18.487 -1.886 -29.580 1.00 97.69 362 GLN A C 1
ATOM 2690 O O . GLN A 1 362 ? 18.598 -1.733 -30.794 1.00 97.69 362 GLN A O 1
ATOM 2695 N N . ARG A 1 363 ? 19.550 -2.010 -28.780 1.00 96.81 363 ARG A N 1
ATOM 2696 C CA . ARG A 1 363 ? 20.934 -1.914 -29.259 1.00 96.81 363 ARG A CA 1
ATOM 2697 C C . ARG A 1 363 ? 21.312 -3.015 -30.247 1.00 96.81 363 ARG A C 1
ATOM 2699 O O . ARG A 1 363 ? 22.176 -2.823 -31.100 1.00 96.81 363 ARG A O 1
ATOM 2706 N N . PHE A 1 364 ? 20.681 -4.181 -30.134 1.00 97.38 364 PHE A N 1
ATOM 2707 C CA . PHE A 1 364 ? 20.803 -5.252 -31.120 1.00 97.38 364 PHE A CA 1
ATOM 2708 C C . PHE A 1 364 ? 20.010 -4.970 -32.414 1.00 97.38 364 PHE A C 1
ATOM 2710 O O . PHE A 1 364 ? 20.257 -5.612 -33.433 1.00 97.38 364 PHE A O 1
ATOM 2717 N N . GLY A 1 365 ? 19.087 -4.004 -32.398 1.00 96.75 365 GLY A N 1
ATOM 2718 C CA . GLY A 1 365 ? 18.241 -3.614 -33.527 1.00 96.75 365 GLY A CA 1
ATOM 2719 C C . GLY A 1 365 ? 16.802 -4.136 -33.453 1.00 96.75 365 GLY A C 1
ATOM 2720 O O . GLY A 1 365 ? 16.128 -4.202 -34.480 1.00 96.75 365 GLY A O 1
ATOM 2721 N N . LEU A 1 366 ? 16.327 -4.551 -32.275 1.00 97.94 366 LEU A N 1
ATOM 2722 C CA . LEU A 1 366 ? 14.937 -4.961 -32.059 1.00 97.94 366 LEU A CA 1
ATOM 2723 C C . LEU A 1 366 ? 14.052 -3.754 -31.726 1.00 97.94 366 LEU A C 1
ATOM 2725 O O . LEU A 1 366 ? 14.475 -2.840 -31.027 1.00 97.94 366 LEU A O 1
ATOM 2729 N N . ASP A 1 367 ? 12.794 -3.786 -32.163 1.00 97.81 367 ASP A N 1
ATOM 2730 C CA . ASP A 1 367 ? 11.786 -2.809 -31.737 1.00 97.81 367 ASP A CA 1
ATOM 2731 C C . ASP A 1 367 ? 11.329 -3.116 -30.293 1.00 97.81 367 ASP A C 1
ATOM 2733 O O . ASP A 1 367 ? 10.746 -4.187 -30.062 1.00 97.81 367 ASP A O 1
ATOM 2737 N N . PRO A 1 368 ? 11.521 -2.199 -29.321 1.00 98.12 368 PRO A N 1
ATOM 2738 C CA . PRO A 1 368 ? 11.094 -2.407 -27.939 1.00 98.12 368 PRO A CA 1
ATOM 2739 C C . PRO A 1 368 ? 9.604 -2.732 -27.791 1.00 98.12 368 PRO A C 1
ATOM 2741 O O . PRO A 1 368 ? 9.231 -3.523 -26.925 1.00 98.12 368 PRO A O 1
ATOM 2744 N N . ALA A 1 369 ? 8.728 -2.160 -28.621 1.00 98.12 369 ALA A N 1
ATOM 2745 C CA . ALA A 1 369 ? 7.294 -2.420 -28.540 1.00 98.12 369 ALA A CA 1
ATOM 2746 C C . ALA A 1 369 ? 6.967 -3.873 -28.912 1.00 98.12 369 ALA A C 1
ATOM 2748 O O . ALA A 1 369 ? 6.163 -4.511 -28.226 1.00 98.12 369 ALA A O 1
ATOM 2749 N N . VAL A 1 370 ? 7.631 -4.404 -29.944 1.00 98.38 370 VAL A N 1
ATOM 2750 C CA . VAL A 1 370 ? 7.522 -5.815 -30.346 1.00 98.38 370 VAL A CA 1
ATOM 2751 C C . VAL A 1 370 ? 8.115 -6.721 -29.270 1.00 98.38 370 VAL A C 1
ATOM 2753 O O . VAL A 1 370 ? 7.527 -7.747 -28.937 1.00 98.38 370 VAL A O 1
ATOM 2756 N N . MET A 1 371 ? 9.240 -6.336 -28.664 1.00 98.56 371 MET A N 1
ATOM 2757 C CA . MET A 1 371 ? 9.825 -7.094 -27.556 1.00 98.56 371 MET A CA 1
ATOM 2758 C C . MET A 1 371 ? 8.862 -7.218 -26.372 1.00 98.56 371 MET A C 1
ATOM 2760 O O . MET A 1 371 ? 8.733 -8.305 -25.812 1.00 98.56 371 MET A O 1
ATOM 2764 N N . VAL A 1 372 ? 8.147 -6.144 -26.011 1.00 98.50 372 VAL A N 1
ATOM 2765 C CA . VAL A 1 372 ? 7.114 -6.203 -24.962 1.00 98.50 372 VAL A CA 1
ATOM 2766 C C . VAL A 1 372 ? 6.005 -7.198 -25.325 1.00 98.50 372 VAL A C 1
ATOM 2768 O O . VAL A 1 372 ? 5.561 -7.943 -24.450 1.00 98.50 372 VAL A O 1
ATOM 2771 N N . ASP A 1 373 ? 5.578 -7.262 -26.591 1.00 98.56 373 ASP A N 1
ATOM 2772 C CA . ASP A 1 373 ? 4.585 -8.254 -27.036 1.00 98.56 373 ASP A CA 1
ATOM 2773 C C . ASP A 1 373 ? 5.106 -9.685 -26.910 1.00 98.56 373 ASP A C 1
ATOM 2775 O O . ASP A 1 373 ? 4.402 -10.550 -26.389 1.00 98.56 373 ASP A O 1
ATOM 2779 N N . VAL A 1 374 ? 6.357 -9.929 -27.312 1.00 98.50 374 VAL A N 1
ATOM 2780 C CA . VAL A 1 374 ? 6.995 -11.245 -27.175 1.00 98.50 374 VAL A CA 1
ATOM 2781 C C . VAL A 1 374 ? 7.108 -11.647 -25.706 1.00 98.50 374 VAL A C 1
ATOM 2783 O O . VAL A 1 374 ? 6.743 -12.769 -25.361 1.00 98.50 374 VAL A O 1
ATOM 2786 N N . LEU A 1 375 ? 7.560 -10.745 -24.827 1.00 98.19 375 LEU A N 1
ATOM 2787 C CA . LEU A 1 375 ? 7.643 -11.012 -23.388 1.00 98.19 375 LEU A CA 1
ATOM 2788 C C . LEU A 1 375 ? 6.273 -11.387 -22.820 1.00 98.19 375 LEU A C 1
ATOM 2790 O O . LEU A 1 375 ? 6.178 -12.364 -22.087 1.00 98.19 375 LEU A O 1
ATOM 2794 N N . ASN A 1 376 ? 5.217 -10.659 -23.194 1.00 98.38 376 ASN A N 1
ATOM 2795 C CA . ASN A 1 376 ? 3.852 -10.922 -22.735 1.00 98.38 376 ASN A CA 1
ATOM 2796 C C . ASN A 1 376 ? 3.257 -12.231 -23.281 1.00 98.38 376 ASN A C 1
ATOM 2798 O O . ASN A 1 376 ? 2.400 -12.817 -22.621 1.00 98.38 376 ASN A O 1
ATOM 2802 N N . ALA A 1 377 ? 3.702 -12.691 -24.452 1.00 98.25 377 ALA A N 1
ATOM 2803 C CA . ALA A 1 377 ? 3.300 -13.968 -25.042 1.00 98.25 377 ALA A CA 1
ATOM 2804 C C . ALA A 1 377 ? 4.139 -15.166 -24.550 1.00 98.25 377 ALA A C 1
ATOM 2806 O O . ALA A 1 377 ? 3.819 -16.310 -24.872 1.00 98.25 377 ALA A O 1
ATOM 2807 N N . ALA A 1 378 ? 5.209 -14.920 -23.790 1.00 97.00 378 ALA A N 1
ATOM 2808 C CA . ALA A 1 378 ? 6.179 -15.926 -23.373 1.00 97.00 378 ALA A CA 1
ATOM 2809 C C . ALA A 1 378 ? 6.428 -15.905 -21.854 1.00 97.00 378 ALA A C 1
ATOM 2811 O O . ALA A 1 378 ? 5.763 -15.220 -21.079 1.00 97.00 378 ALA A O 1
ATOM 2812 N N . THR A 1 379 ? 7.417 -16.676 -21.401 1.00 96.94 379 THR A N 1
ATOM 2813 C CA . THR A 1 379 ? 7.740 -16.852 -19.974 1.00 96.94 379 THR A CA 1
ATOM 2814 C C . THR A 1 379 ? 8.409 -15.639 -19.323 1.00 96.94 379 THR A C 1
ATOM 2816 O O . THR A 1 379 ? 8.630 -15.650 -18.118 1.00 96.94 379 THR A O 1
ATOM 2819 N N . GLY A 1 380 ? 8.750 -14.603 -20.097 1.00 96.50 380 GLY A N 1
ATOM 2820 C CA . GLY A 1 380 ? 9.299 -13.342 -19.581 1.00 96.50 380 GLY A CA 1
ATOM 2821 C C . GLY A 1 380 ? 8.240 -12.366 -19.054 1.00 96.50 380 GLY A C 1
ATOM 2822 O O . GLY A 1 380 ? 8.591 -11.297 -18.558 1.00 96.50 380 GLY A O 1
ATOM 2823 N N . MET A 1 381 ? 6.956 -12.709 -19.184 1.00 97.69 381 MET A N 1
ATOM 2824 C CA . MET A 1 381 ? 5.820 -11.888 -18.775 1.00 97.69 381 MET A CA 1
ATOM 2825 C C . MET A 1 381 ? 5.839 -11.564 -17.276 1.00 97.69 381 MET A C 1
ATOM 2827 O O . MET A 1 381 ? 6.048 -12.435 -16.431 1.00 97.69 381 MET A O 1
ATOM 2831 N N . ASN A 1 382 ? 5.553 -10.304 -16.942 1.00 96.94 382 ASN A N 1
ATOM 2832 C CA . ASN A 1 382 ? 5.248 -9.866 -15.585 1.00 96.94 382 ASN A CA 1
ATOM 2833 C C . ASN A 1 382 ? 4.291 -8.654 -15.587 1.00 96.94 382 ASN A C 1
ATOM 2835 O O . ASN A 1 382 ? 3.876 -8.150 -16.632 1.00 96.94 382 ASN A O 1
ATOM 2839 N N . ASN A 1 383 ? 3.945 -8.146 -14.401 1.00 94.94 383 ASN A N 1
ATOM 2840 C CA . ASN A 1 383 ? 3.048 -6.992 -14.275 1.00 94.94 383 ASN A CA 1
ATOM 2841 C C . ASN A 1 383 ? 3.553 -5.744 -15.035 1.00 94.94 383 ASN A C 1
ATOM 2843 O O . ASN A 1 383 ? 2.764 -5.022 -15.643 1.00 94.94 383 ASN A O 1
ATOM 2847 N N . SER A 1 384 ? 4.861 -5.485 -15.031 1.00 96.88 384 SER A N 1
ATOM 2848 C CA . SER A 1 384 ? 5.461 -4.323 -15.697 1.00 96.88 384 SER A CA 1
ATOM 2849 C C . SER A 1 384 ? 5.405 -4.434 -17.222 1.00 96.88 384 SER A C 1
ATOM 2851 O O . SER A 1 384 ? 5.048 -3.454 -17.881 1.00 96.88 384 SER A O 1
ATOM 2853 N N . THR A 1 385 ? 5.654 -5.619 -17.792 1.00 97.44 385 THR A N 1
ATOM 2854 C CA . THR A 1 385 ? 5.533 -5.845 -19.246 1.00 97.44 385 THR A CA 1
ATOM 2855 C C . THR A 1 385 ? 4.084 -5.718 -19.717 1.00 97.44 385 THR A C 1
ATOM 2857 O O . THR A 1 385 ? 3.825 -5.169 -20.787 1.00 97.44 385 THR A O 1
ATOM 2860 N N . GLN A 1 386 ? 3.123 -6.173 -18.908 1.00 97.38 386 GLN A N 1
ATOM 2861 C CA . GLN A 1 386 ? 1.702 -6.140 -19.257 1.00 97.38 386 GLN A CA 1
ATOM 2862 C C . GLN A 1 386 ? 1.066 -4.758 -19.096 1.00 97.38 386 GLN A C 1
ATOM 2864 O O . GLN A 1 386 ? 0.160 -4.411 -19.852 1.00 97.38 386 GLN A O 1
ATOM 2869 N N . LYS A 1 387 ? 1.475 -3.998 -18.074 1.00 95.38 387 LYS A N 1
ATOM 2870 C CA . LYS A 1 387 ? 0.750 -2.792 -17.645 1.00 95.38 387 LYS A CA 1
ATOM 2871 C C . LYS A 1 387 ? 1.546 -1.503 -17.758 1.00 95.38 387 LYS A C 1
ATOM 2873 O O . LYS A 1 387 ? 0.928 -0.447 -17.758 1.00 95.38 387 LYS A O 1
ATOM 2878 N N . LYS A 1 388 ? 2.883 -1.555 -17.821 1.00 96.75 388 LYS A N 1
ATOM 2879 C CA . LYS A 1 388 ? 3.711 -0.351 -17.650 1.00 96.75 388 LYS A CA 1
ATOM 2880 C C . LYS A 1 388 ? 4.567 0.013 -18.849 1.00 96.75 388 LYS A C 1
ATOM 2882 O O . LYS A 1 388 ? 4.600 1.181 -19.222 1.00 96.75 388 LYS A O 1
ATOM 2887 N N . PHE A 1 389 ? 5.239 -0.953 -19.470 1.00 98.00 389 PHE A N 1
ATOM 2888 C CA . PHE A 1 389 ? 6.251 -0.637 -20.481 1.00 98.00 389 PHE A CA 1
ATOM 2889 C C . PHE A 1 389 ? 5.678 0.115 -21.682 1.00 98.00 389 PHE A C 1
ATOM 2891 O O . PHE A 1 389 ? 6.118 1.225 -21.950 1.00 98.00 389 PHE A O 1
ATOM 2898 N N . LYS A 1 390 ? 4.642 -0.399 -22.353 1.00 97.44 390 LYS A N 1
ATOM 2899 C CA . LYS A 1 390 ? 4.014 0.334 -23.468 1.00 97.44 390 LYS A CA 1
ATOM 2900 C C . LYS A 1 390 ? 3.313 1.618 -23.020 1.00 97.44 390 LYS A C 1
ATOM 2902 O O . LYS A 1 390 ? 3.447 2.647 -23.671 1.00 97.44 390 LYS A O 1
ATOM 2907 N N . GLN A 1 391 ? 2.560 1.551 -21.922 1.00 96.00 391 GLN A N 1
ATOM 2908 C CA . GLN A 1 391 ? 1.655 2.628 -21.518 1.00 96.00 391 GLN A CA 1
ATOM 2909 C C . GLN A 1 391 ? 2.367 3.836 -20.903 1.00 96.00 391 GLN A C 1
ATOM 2911 O O . GLN A 1 391 ? 1.891 4.952 -21.102 1.00 96.00 391 GLN A O 1
ATOM 2916 N N . PHE A 1 392 ? 3.482 3.636 -20.193 1.00 97.12 392 PHE A N 1
ATOM 2917 C CA . PHE A 1 392 ? 4.149 4.697 -19.427 1.00 97.12 392 PHE A CA 1
ATOM 2918 C C . PHE A 1 392 ? 5.613 4.909 -19.810 1.00 97.12 392 PHE A C 1
ATOM 2920 O O . PHE A 1 392 ? 6.071 6.045 -19.768 1.00 97.12 392 PHE A O 1
ATOM 2927 N N . VAL A 1 393 ? 6.336 3.852 -20.204 1.00 97.94 393 VAL A N 1
ATOM 2928 C CA . VAL A 1 393 ? 7.770 3.957 -20.527 1.00 97.94 393 VAL A CA 1
ATOM 2929 C C . VAL A 1 393 ? 7.983 4.288 -22.001 1.00 97.94 393 VAL A C 1
ATOM 2931 O O . VAL A 1 393 ? 8.539 5.331 -22.315 1.00 97.94 393 VAL A O 1
ATOM 2934 N N . LEU A 1 394 ? 7.501 3.449 -22.921 1.00 97.56 394 LEU A N 1
ATOM 2935 C CA . LEU A 1 394 ? 7.666 3.654 -24.367 1.00 97.56 394 LEU A CA 1
ATOM 2936 C C . LEU A 1 394 ? 6.835 4.837 -24.885 1.00 97.56 394 LEU A C 1
ATOM 2938 O O . LEU A 1 394 ? 7.208 5.475 -25.861 1.00 97.56 394 LEU A O 1
ATOM 2942 N N . SER A 1 395 ? 5.724 5.155 -24.219 1.00 96.75 395 SER A N 1
ATOM 2943 C CA . SER A 1 395 ? 4.931 6.362 -24.487 1.00 96.75 395 SER A CA 1
ATOM 2944 C C . SER A 1 395 ? 5.536 7.640 -23.889 1.00 96.75 395 SER A C 1
ATOM 2946 O O . SER A 1 395 ? 5.022 8.724 -24.159 1.00 96.75 395 SER A O 1
ATOM 2948 N N . ARG A 1 396 ? 6.569 7.511 -23.040 1.00 96.44 396 ARG A N 1
ATOM 2949 C CA . ARG A 1 396 ? 7.208 8.586 -22.259 1.00 96.44 396 ARG A CA 1
ATOM 2950 C C . ARG A 1 396 ? 6.275 9.342 -21.301 1.00 96.44 396 ARG A C 1
ATOM 2952 O O . ARG A 1 396 ? 6.605 10.448 -20.886 1.00 96.44 396 ARG A O 1
ATOM 2959 N N . ARG A 1 397 ? 5.109 8.785 -20.953 1.00 96.50 397 ARG A N 1
ATOM 2960 C CA . ARG A 1 397 ? 4.151 9.471 -20.068 1.00 96.50 397 ARG A CA 1
ATOM 2961 C C . ARG A 1 397 ? 4.569 9.491 -18.601 1.00 96.50 397 ARG A C 1
ATOM 2963 O O . ARG A 1 397 ? 4.274 10.466 -17.925 1.00 96.50 397 ARG A O 1
ATOM 2970 N N . PHE A 1 398 ? 5.187 8.409 -18.123 1.00 96.56 398 PHE A N 1
ATOM 2971 C CA . PHE A 1 398 ? 5.653 8.264 -16.741 1.00 96.56 398 PHE A CA 1
ATOM 2972 C C . PHE A 1 398 ? 4.645 8.713 -15.664 1.00 96.56 398 PHE A C 1
ATOM 2974 O O . PHE A 1 398 ? 4.983 9.417 -14.722 1.00 96.56 398 PHE A O 1
ATOM 2981 N N . ASP A 1 399 ? 3.381 8.314 -15.801 1.00 94.44 399 ASP A N 1
ATOM 2982 C CA . ASP A 1 399 ? 2.279 8.758 -14.940 1.00 94.44 399 ASP A CA 1
ATOM 2983 C C . ASP A 1 399 ? 1.426 7.581 -14.435 1.00 94.44 399 ASP A C 1
ATOM 2985 O O . ASP A 1 399 ? 0.198 7.646 -14.372 1.00 94.44 399 ASP A O 1
ATOM 2989 N N . ALA A 1 400 ? 2.082 6.476 -14.061 1.00 91.69 400 ALA A N 1
ATOM 2990 C CA . ALA A 1 400 ? 1.422 5.250 -13.603 1.00 91.69 400 ALA A CA 1
ATOM 2991 C C . ALA A 1 400 ? 0.676 5.398 -12.260 1.00 91.69 400 ALA A C 1
ATOM 2993 O O . ALA A 1 400 ? -0.149 4.546 -11.916 1.00 91.69 400 ALA A O 1
ATOM 2994 N N . GLY A 1 401 ? 0.954 6.461 -11.501 1.00 89.06 401 GLY A N 1
ATOM 2995 C CA . GLY A 1 401 ? 0.236 6.841 -10.286 1.00 89.06 401 GLY A CA 1
ATOM 2996 C C . GLY A 1 401 ? 0.816 6.255 -8.998 1.00 89.06 401 GLY A C 1
ATOM 2997 O O . GLY A 1 401 ? 0.096 6.151 -8.005 1.00 89.06 401 GLY A O 1
ATOM 2998 N N . PHE A 1 402 ? 2.093 5.857 -8.993 1.00 91.44 402 PHE A N 1
ATOM 2999 C CA . PHE A 1 402 ? 2.785 5.410 -7.781 1.00 91.44 402 PHE A CA 1
ATOM 3000 C C . PHE A 1 402 ? 4.139 6.098 -7.670 1.00 91.44 402 PHE A C 1
ATOM 3002 O O . PHE A 1 402 ? 4.979 5.946 -8.554 1.00 91.44 402 PHE A O 1
ATOM 3009 N N . THR A 1 403 ? 4.341 6.862 -6.599 1.00 94.50 403 THR A N 1
ATOM 3010 C CA . THR A 1 403 ? 5.494 7.758 -6.486 1.00 94.50 403 THR A CA 1
ATOM 3011 C C . THR A 1 403 ? 6.778 7.016 -6.124 1.00 94.50 403 THR A C 1
ATOM 3013 O O . THR A 1 403 ? 6.773 5.980 -5.449 1.00 94.50 403 THR A O 1
ATOM 3016 N N . MET A 1 404 ? 7.906 7.577 -6.546 1.00 96.56 404 MET A N 1
ATOM 3017 C CA . MET A 1 404 ? 9.243 7.061 -6.284 1.00 96.56 404 MET A CA 1
ATOM 3018 C C . MET A 1 404 ? 9.532 6.994 -4.780 1.00 96.56 404 MET A C 1
ATOM 3020 O O . MET A 1 404 ? 10.113 6.019 -4.304 1.00 96.56 404 MET A O 1
ATOM 3024 N N . GLY A 1 405 ? 9.082 7.993 -4.013 1.00 95.31 405 GLY A N 1
ATOM 3025 C CA . GLY A 1 405 ? 9.234 8.030 -2.557 1.00 95.31 405 GLY A CA 1
ATOM 3026 C C . GLY A 1 405 ? 8.529 6.867 -1.859 1.00 95.31 405 GLY A C 1
ATOM 3027 O O . GLY A 1 405 ? 9.108 6.235 -0.971 1.00 95.31 405 GLY A O 1
ATOM 3028 N N . LEU A 1 406 ? 7.312 6.526 -2.297 1.00 92.69 406 LEU A N 1
ATOM 3029 C CA . LEU A 1 406 ? 6.591 5.361 -1.779 1.00 92.69 406 LEU A CA 1
ATOM 3030 C C . LEU A 1 406 ? 7.284 4.056 -2.171 1.00 92.69 406 LEU A C 1
ATOM 3032 O O . LEU A 1 406 ? 7.422 3.169 -1.328 1.00 92.69 406 LEU A O 1
ATOM 3036 N N . LEU A 1 407 ? 7.783 3.952 -3.408 1.00 95.50 407 LEU A N 1
ATOM 3037 C CA . LEU A 1 407 ? 8.515 2.763 -3.829 1.00 95.50 407 LEU A CA 1
ATOM 3038 C C . LEU A 1 407 ? 9.799 2.557 -3.013 1.00 95.50 407 LEU A C 1
ATOM 3040 O O . LEU A 1 407 ? 10.074 1.449 -2.553 1.00 95.50 407 LEU A O 1
ATOM 3044 N N . HIS A 1 408 ? 10.572 3.623 -2.805 1.00 96.56 408 HIS A N 1
ATOM 3045 C CA . HIS A 1 408 ? 11.778 3.591 -1.981 1.00 96.56 408 HIS A CA 1
ATOM 3046 C C . HIS A 1 408 ? 11.488 3.152 -0.543 1.00 96.56 408 HIS A C 1
ATOM 3048 O O . HIS A 1 408 ? 12.248 2.360 0.025 1.00 96.56 408 HIS A O 1
ATOM 3054 N N . LYS A 1 409 ? 10.386 3.641 0.041 1.00 94.94 409 LYS A N 1
ATOM 3055 C CA . LYS A 1 409 ? 9.929 3.213 1.366 1.00 94.94 409 LYS A CA 1
ATOM 3056 C C . LYS A 1 409 ? 9.698 1.702 1.399 1.00 94.94 409 LYS A C 1
ATOM 3058 O O . LYS A 1 409 ? 10.258 1.026 2.258 1.00 94.94 409 LYS A O 1
ATOM 3063 N N . ASP A 1 410 ? 8.935 1.166 0.449 1.00 95.06 410 ASP A N 1
ATOM 3064 C CA . ASP A 1 410 ? 8.599 -0.261 0.428 1.00 95.06 410 ASP A CA 1
ATOM 3065 C C . ASP A 1 410 ? 9.836 -1.148 0.215 1.00 95.06 410 ASP A C 1
ATOM 3067 O O . ASP A 1 410 ? 9.987 -2.169 0.885 1.00 95.06 410 ASP A O 1
ATOM 3071 N N . LEU A 1 411 ? 10.771 -0.740 -0.651 1.00 97.31 411 LEU A N 1
ATOM 3072 C CA . LEU A 1 411 ? 12.042 -1.456 -0.810 1.00 97.31 411 LEU A CA 1
ATOM 3073 C C . LEU A 1 411 ? 12.907 -1.372 0.449 1.00 97.31 411 LEU A C 1
ATOM 3075 O O . LEU A 1 411 ? 13.576 -2.343 0.792 1.00 97.31 411 LEU A O 1
ATOM 3079 N N . SER A 1 412 ? 12.888 -0.245 1.162 1.00 96.56 412 SER A N 1
ATOM 3080 C CA . SER A 1 412 ? 13.598 -0.117 2.437 1.00 96.56 412 SER A CA 1
ATOM 3081 C C . SER A 1 412 ? 13.056 -1.086 3.485 1.00 96.56 412 SER A C 1
ATOM 3083 O O . SER A 1 412 ? 13.855 -1.729 4.160 1.00 96.56 412 SER A O 1
ATOM 3085 N N . ILE A 1 413 ? 11.732 -1.250 3.563 1.00 96.31 413 ILE A N 1
ATOM 3086 C CA . ILE A 1 413 ? 11.086 -2.239 4.438 1.00 96.31 413 ILE A CA 1
ATOM 3087 C C . ILE A 1 413 ? 11.488 -3.661 4.024 1.00 96.31 413 ILE A C 1
ATOM 3089 O O . ILE A 1 413 ? 11.915 -4.447 4.865 1.00 96.31 413 ILE A O 1
ATOM 3093 N N . ALA A 1 414 ? 11.421 -3.988 2.729 1.00 97.38 414 ALA A N 1
ATOM 3094 C CA . ALA A 1 414 ? 11.779 -5.316 2.231 1.00 97.38 414 ALA A CA 1
ATOM 3095 C C . ALA A 1 414 ? 13.246 -5.689 2.522 1.00 97.38 414 ALA A C 1
ATOM 3097 O O . ALA A 1 414 ? 13.534 -6.826 2.893 1.00 97.38 414 ALA A O 1
ATOM 3098 N N . LEU A 1 415 ? 14.180 -4.740 2.378 1.00 96.81 415 LEU A N 1
ATOM 3099 C CA . LEU A 1 415 ? 15.583 -4.961 2.740 1.00 96.81 415 LEU A CA 1
ATOM 3100 C C . LEU A 1 415 ? 15.777 -5.074 4.254 1.00 96.81 415 LEU A C 1
ATOM 3102 O O . LEU A 1 415 ? 16.573 -5.907 4.679 1.00 96.81 415 LEU A O 1
ATOM 3106 N N . GLY A 1 416 ? 15.062 -4.269 5.047 1.00 95.81 416 GLY A N 1
ATOM 3107 C CA . GLY A 1 416 ? 15.070 -4.377 6.508 1.00 95.81 416 GLY A CA 1
ATOM 3108 C C . GLY A 1 416 ? 14.663 -5.777 6.965 1.00 95.81 416 GLY A C 1
ATOM 3109 O O . GLY A 1 416 ? 15.386 -6.404 7.730 1.00 95.81 416 GLY A O 1
ATOM 3110 N N . LEU A 1 417 ? 13.600 -6.334 6.376 1.00 95.88 417 LEU A N 1
ATOM 3111 C CA . LEU A 1 417 ? 13.185 -7.717 6.628 1.00 95.88 417 LEU A CA 1
ATOM 3112 C C . LEU A 1 417 ? 14.276 -8.731 6.270 1.00 95.88 417 LEU A C 1
ATOM 3114 O O . LEU A 1 417 ? 14.521 -9.660 7.031 1.00 95.88 417 LEU A O 1
ATOM 3118 N N . GLY A 1 418 ? 14.966 -8.553 5.139 1.00 96.06 418 GLY A N 1
ATOM 3119 C CA . GLY A 1 418 ? 16.096 -9.413 4.774 1.00 96.06 418 GLY A CA 1
ATOM 3120 C C . GLY A 1 418 ? 17.250 -9.357 5.783 1.00 96.06 418 GLY A C 1
ATOM 3121 O O . GLY A 1 418 ? 17.889 -10.375 6.036 1.00 96.06 418 GLY A O 1
ATOM 3122 N N . GLN A 1 419 ? 17.503 -8.191 6.385 1.00 95.19 419 GLN A N 1
ATOM 3123 C CA . GLN A 1 419 ? 18.500 -8.034 7.449 1.00 95.19 419 GLN A CA 1
ATOM 3124 C C . GLN A 1 419 ? 18.053 -8.724 8.741 1.00 95.19 419 GLN A C 1
ATOM 3126 O O . GLN A 1 419 ? 18.828 -9.486 9.316 1.00 95.19 419 GLN A O 1
ATOM 3131 N N . GLU A 1 420 ? 16.805 -8.508 9.160 1.00 94.12 420 GLU A N 1
ATOM 3132 C CA . GLU A 1 420 ? 16.210 -9.125 10.353 1.00 94.12 420 GLU A CA 1
ATOM 3133 C C . GLU A 1 420 ? 16.211 -10.659 10.270 1.00 94.12 420 GLU A C 1
ATOM 3135 O O . GLU A 1 420 ? 16.493 -11.336 11.257 1.00 94.12 420 GLU A O 1
ATOM 3140 N N . THR A 1 421 ? 15.962 -11.225 9.084 1.00 95.69 421 THR A N 1
ATOM 3141 C CA . THR A 1 421 ? 15.991 -12.679 8.857 1.00 95.69 421 THR A CA 1
ATOM 3142 C C . THR A 1 421 ? 17.371 -13.222 8.480 1.00 95.69 421 THR A C 1
ATOM 3144 O O . THR A 1 421 ? 17.484 -14.402 8.143 1.00 95.69 421 THR A O 1
ATOM 3147 N N . ALA A 1 422 ? 18.415 -12.385 8.488 1.00 96.88 422 ALA A N 1
ATOM 3148 C CA . ALA A 1 422 ? 19.768 -12.727 8.042 1.00 96.88 422 ALA A CA 1
ATOM 3149 C C . ALA A 1 422 ? 19.818 -13.383 6.642 1.00 96.88 422 ALA A C 1
ATOM 3151 O O . ALA A 1 422 ? 20.662 -14.239 6.367 1.00 96.88 422 ALA A O 1
ATOM 3152 N N . THR A 1 423 ? 18.913 -12.987 5.741 1.00 97.75 423 THR A N 1
ATOM 3153 C CA . THR A 1 423 ? 18.818 -13.512 4.374 1.00 97.75 423 THR A CA 1
ATOM 3154 C C . THR A 1 423 ? 19.667 -12.671 3.416 1.00 97.75 423 THR A C 1
ATOM 3156 O O . THR A 1 423 ? 19.365 -11.493 3.202 1.00 97.75 423 THR A O 1
ATOM 3159 N N . PRO A 1 424 ? 20.703 -13.243 2.768 1.00 97.19 424 PRO A N 1
ATOM 3160 C CA . PRO A 1 424 ? 21.473 -12.523 1.758 1.00 97.19 424 PRO A CA 1
ATOM 3161 C C . PRO A 1 424 ? 20.595 -12.113 0.565 1.00 97.19 424 PRO A C 1
ATOM 3163 O O . PRO A 1 424 ? 20.040 -12.964 -0.127 1.00 97.19 424 PRO A O 1
ATOM 3166 N N . ALA A 1 425 ? 20.498 -10.806 0.297 1.00 97.06 425 ALA A N 1
ATOM 3167 C CA . ALA A 1 425 ? 19.599 -10.246 -0.718 1.00 97.06 425 ALA A CA 1
ATOM 3168 C C . ALA A 1 425 ? 20.304 -9.264 -1.689 1.00 97.06 425 ALA A C 1
ATOM 3170 O O . ALA A 1 425 ? 19.918 -8.095 -1.782 1.00 97.06 425 ALA A O 1
ATOM 3171 N N . PRO A 1 426 ? 21.341 -9.703 -2.435 1.00 96.94 426 PRO A N 1
ATOM 3172 C CA . PRO A 1 426 ? 22.153 -8.811 -3.272 1.00 96.94 426 PRO A CA 1
ATOM 3173 C C . PRO A 1 426 ? 21.365 -8.145 -4.412 1.00 96.94 426 PRO A C 1
ATOM 3175 O O . PRO A 1 426 ? 21.570 -6.968 -4.696 1.00 96.94 426 PRO A O 1
ATOM 3178 N N . LEU A 1 427 ? 20.427 -8.864 -5.040 1.00 97.06 427 LEU A N 1
ATOM 3179 C CA . LEU A 1 427 ? 19.579 -8.300 -6.099 1.00 97.06 427 LEU A CA 1
ATOM 3180 C C . LEU A 1 427 ? 18.658 -7.203 -5.559 1.00 97.06 427 LEU A C 1
ATOM 3182 O O . LEU A 1 427 ? 18.470 -6.171 -6.200 1.00 97.06 427 LEU A O 1
ATOM 3186 N N . SER A 1 428 ? 18.119 -7.405 -4.358 1.00 97.44 428 SER A N 1
ATOM 3187 C CA . SER A 1 428 ? 17.265 -6.429 -3.689 1.00 97.44 428 SER A CA 1
ATOM 3188 C C . SER A 1 428 ? 18.035 -5.158 -3.348 1.00 97.44 428 SER A C 1
ATOM 3190 O O . SER A 1 428 ? 17.523 -4.062 -3.570 1.00 97.44 428 SER A O 1
ATOM 3192 N N . ALA A 1 429 ? 19.277 -5.300 -2.871 1.00 97.56 429 ALA A N 1
ATOM 3193 C CA . ALA A 1 429 ? 20.173 -4.174 -2.628 1.00 97.56 429 ALA A CA 1
ATOM 3194 C C . ALA A 1 429 ? 20.389 -3.347 -3.902 1.00 97.56 429 ALA A C 1
ATOM 3196 O O . ALA A 1 429 ? 20.146 -2.144 -3.890 1.00 97.56 429 ALA A O 1
ATOM 3197 N N . LEU A 1 430 ? 20.718 -3.994 -5.024 1.00 97.19 430 LEU A N 1
ATOM 3198 C CA . LEU A 1 430 ? 20.879 -3.301 -6.305 1.00 97.19 430 LEU A CA 1
ATOM 3199 C C . LEU A 1 430 ? 19.590 -2.596 -6.760 1.00 97.19 430 LEU A C 1
ATOM 3201 O O . LEU A 1 430 ? 19.639 -1.447 -7.197 1.00 97.19 430 LEU A O 1
ATOM 3205 N N . CYS A 1 431 ? 18.429 -3.247 -6.617 1.00 97.38 431 CYS A N 1
ATOM 3206 C CA . CYS A 1 431 ? 17.141 -2.623 -6.932 1.00 97.38 431 CYS A CA 1
ATOM 3207 C C . CYS A 1 431 ? 16.927 -1.341 -6.118 1.00 97.38 431 CYS A C 1
ATOM 3209 O O . CYS A 1 431 ? 16.480 -0.332 -6.663 1.00 97.38 431 CYS A O 1
ATOM 3211 N N . LYS A 1 432 ? 17.258 -1.370 -4.822 1.00 97.19 432 LYS A N 1
ATOM 3212 C CA . LYS A 1 432 ? 17.133 -0.204 -3.947 1.00 97.19 432 LYS A CA 1
ATOM 3213 C C . LYS A 1 432 ? 18.076 0.919 -4.373 1.00 97.19 432 LYS A C 1
ATOM 3215 O O . LYS A 1 432 ? 17.616 2.050 -4.476 1.00 97.19 432 LYS A O 1
ATOM 3220 N N . GLU A 1 433 ? 19.337 0.627 -4.682 1.00 97.62 433 GLU A N 1
ATOM 3221 C CA . GLU A 1 433 ? 20.302 1.649 -5.123 1.00 97.62 433 GLU A CA 1
ATOM 3222 C C . GLU A 1 433 ? 19.887 2.333 -6.437 1.00 97.62 433 GLU A C 1
ATOM 3224 O O . GLU A 1 433 ? 20.047 3.546 -6.600 1.00 97.62 433 GLU A O 1
ATOM 3229 N N . LEU A 1 434 ? 19.269 1.593 -7.363 1.00 97.94 434 LEU A N 1
ATOM 3230 C CA . LEU A 1 434 ? 18.709 2.175 -8.587 1.00 97.94 434 LEU A CA 1
ATOM 3231 C C . LEU A 1 434 ? 17.504 3.083 -8.296 1.00 97.94 434 LEU A C 1
ATOM 3233 O O . LEU A 1 434 ? 17.378 4.148 -8.902 1.00 97.94 434 LEU A O 1
ATOM 3237 N N . VAL A 1 435 ? 16.651 2.716 -7.333 1.00 97.81 435 VAL A N 1
ATOM 3238 C CA . VAL A 1 435 ? 15.558 3.586 -6.862 1.00 97.81 435 VAL A CA 1
ATOM 3239 C C . VAL A 1 435 ? 16.106 4.833 -6.159 1.00 97.81 435 VAL A C 1
ATOM 3241 O O . VAL A 1 435 ? 15.601 5.926 -6.395 1.00 97.81 435 VAL A O 1
ATOM 3244 N N . VAL A 1 436 ? 17.154 4.708 -5.340 1.00 97.81 436 VAL A N 1
ATOM 3245 C CA . VAL A 1 436 ? 17.829 5.849 -4.692 1.00 97.81 436 VAL A CA 1
ATOM 3246 C C . VAL A 1 436 ? 18.425 6.794 -5.736 1.00 97.81 436 VAL A C 1
ATOM 3248 O O . VAL A 1 436 ? 18.273 8.010 -5.628 1.00 97.81 436 VAL A O 1
ATOM 3251 N N . SER A 1 437 ? 19.026 6.249 -6.793 1.00 97.56 437 SER A N 1
ATOM 3252 C CA . SER A 1 437 ? 19.522 7.047 -7.918 1.00 97.56 437 SER A CA 1
ATOM 3253 C C . SER A 1 437 ? 18.384 7.812 -8.601 1.00 97.56 437 SER A C 1
ATOM 3255 O O . SER A 1 437 ? 18.502 9.011 -8.850 1.00 97.56 437 SER A O 1
ATOM 3257 N N . ALA A 1 438 ? 17.246 7.154 -8.843 1.00 97.56 438 ALA A N 1
ATOM 3258 C CA . ALA A 1 438 ? 16.072 7.798 -9.426 1.00 97.56 438 ALA A CA 1
ATOM 3259 C C . ALA A 1 438 ? 15.493 8.894 -8.515 1.00 97.56 438 ALA A C 1
ATOM 3261 O O . ALA A 1 438 ? 15.151 9.970 -8.999 1.00 97.56 438 ALA A O 1
ATOM 3262 N N . LEU A 1 439 ? 15.440 8.658 -7.200 1.00 96.62 439 LEU A N 1
ATOM 3263 C CA . LEU A 1 439 ? 15.028 9.661 -6.214 1.00 96.62 439 LEU A CA 1
ATOM 3264 C C . LEU A 1 439 ? 15.902 10.912 -6.271 1.00 96.62 439 LEU A C 1
ATOM 3266 O O . LEU A 1 439 ? 15.373 12.021 -6.290 1.00 96.62 439 LEU A O 1
ATOM 3270 N N . ALA A 1 440 ? 17.224 10.742 -6.314 1.00 97.56 440 ALA A N 1
ATOM 3271 C CA . ALA A 1 440 ? 18.157 11.862 -6.386 1.00 97.56 440 ALA A CA 1
ATOM 3272 C C . ALA A 1 440 ? 17.991 12.673 -7.682 1.00 97.56 440 ALA A C 1
ATOM 3274 O O . ALA A 1 440 ? 18.210 13.882 -7.693 1.00 97.56 440 ALA A O 1
ATOM 3275 N N . MET A 1 441 ? 17.599 12.015 -8.774 1.00 96.88 441 MET A N 1
ATOM 3276 C CA . MET A 1 441 ? 17.465 12.645 -10.085 1.00 96.88 441 MET A CA 1
ATOM 3277 C C . MET A 1 441 ? 16.111 13.313 -10.326 1.00 96.88 441 MET A C 1
ATOM 3279 O O . MET A 1 441 ? 16.056 14.327 -11.019 1.00 96.88 441 MET A O 1
ATOM 3283 N N . PHE A 1 442 ? 15.027 12.725 -9.821 1.00 97.31 442 PHE A N 1
ATOM 3284 C CA . PHE A 1 442 ? 13.660 13.101 -10.197 1.00 97.31 442 PHE A CA 1
ATOM 3285 C C . PHE A 1 442 ? 12.797 13.543 -9.009 1.00 97.31 442 PHE A C 1
ATOM 3287 O O . PHE A 1 442 ? 11.721 14.098 -9.211 1.00 97.31 442 PHE A O 1
ATOM 3294 N N . GLY A 1 443 ? 13.270 13.350 -7.777 1.00 97.56 443 GLY A N 1
ATOM 3295 C CA . GLY A 1 443 ? 12.529 13.669 -6.562 1.00 97.56 443 GLY A CA 1
ATOM 3296 C C . GLY A 1 443 ? 11.555 12.569 -6.130 1.00 97.56 443 GLY A C 1
ATOM 3297 O O . GLY A 1 443 ? 11.300 11.596 -6.839 1.00 97.56 443 GLY A O 1
ATOM 3298 N N . GLY A 1 444 ? 11.017 12.720 -4.917 1.00 96.44 444 GLY A N 1
ATOM 3299 C CA . GLY A 1 444 ? 10.123 11.735 -4.298 1.00 96.44 444 GLY A CA 1
ATOM 3300 C C . GLY A 1 444 ? 8.738 11.646 -4.938 1.00 96.44 444 GLY A C 1
ATOM 3301 O O . GLY A 1 444 ? 8.146 10.567 -4.922 1.00 96.44 444 GLY A O 1
ATOM 3302 N N . ASP A 1 445 ? 8.251 12.745 -5.515 1.00 96.19 445 ASP A N 1
ATOM 3303 C CA . ASP A 1 445 ? 6.909 12.845 -6.107 1.00 96.19 445 ASP A CA 1
ATOM 3304 C C . ASP A 1 445 ? 6.843 12.351 -7.557 1.00 96.19 445 ASP A C 1
ATOM 3306 O O . ASP A 1 445 ? 5.752 12.119 -8.077 1.00 96.19 445 ASP A O 1
ATOM 3310 N N . ALA A 1 446 ? 7.997 12.153 -8.203 1.00 97.12 446 ALA A N 1
ATOM 3311 C CA . ALA A 1 446 ? 8.069 11.562 -9.532 1.00 97.12 446 ALA A CA 1
ATOM 3312 C C . ALA A 1 446 ? 7.465 10.153 -9.540 1.00 97.12 446 ALA A C 1
ATOM 3314 O O . ALA A 1 446 ? 7.541 9.424 -8.548 1.00 97.12 446 ALA A O 1
ATOM 3315 N N . ASP A 1 447 ? 6.880 9.737 -10.662 1.00 97.00 447 ASP A N 1
ATOM 3316 C CA . ASP A 1 447 ? 6.345 8.384 -10.779 1.00 97.00 447 ASP A CA 1
ATOM 3317 C C . ASP A 1 447 ? 7.473 7.347 -10.794 1.00 97.00 447 ASP A C 1
ATOM 3319 O O . ASP A 1 447 ? 8.523 7.535 -11.403 1.00 97.00 447 ASP A O 1
ATOM 3323 N N . HIS A 1 448 ? 7.244 6.203 -10.160 1.00 96.38 448 HIS A N 1
ATOM 3324 C CA . HIS A 1 448 ? 8.221 5.126 -10.074 1.00 96.38 448 HIS A CA 1
ATOM 3325 C C . HIS A 1 448 ? 8.689 4.599 -11.441 1.00 96.38 448 HIS A C 1
ATOM 3327 O O . HIS A 1 448 ? 9.780 4.039 -11.528 1.00 96.38 448 HIS A O 1
ATOM 3333 N N . THR A 1 449 ? 7.898 4.757 -12.510 1.00 97.56 449 THR A N 1
ATOM 3334 C CA . THR A 1 449 ? 8.299 4.336 -13.860 1.00 97.56 449 THR A CA 1
ATOM 3335 C C . THR A 1 449 ? 9.437 5.181 -14.441 1.00 97.56 449 THR A C 1
ATOM 3337 O O . THR A 1 449 ? 10.147 4.690 -15.321 1.00 97.56 449 THR A O 1
ATOM 3340 N N . GLU A 1 450 ? 9.698 6.377 -13.898 1.00 98.00 450 GLU A N 1
ATOM 3341 C CA . GLU A 1 450 ? 10.856 7.223 -14.238 1.00 98.00 450 GLU A CA 1
ATOM 3342 C C . GLU A 1 450 ? 12.197 6.519 -13.968 1.00 98.00 450 GLU A C 1
ATOM 3344 O O . GLU A 1 450 ? 13.218 6.881 -14.552 1.00 98.00 450 GLU A O 1
ATOM 3349 N N . ILE A 1 451 ? 12.219 5.455 -13.151 1.00 97.81 451 ILE A N 1
ATOM 3350 C CA . ILE A 1 451 ? 13.429 4.652 -12.924 1.00 97.81 451 ILE A CA 1
ATOM 3351 C C . ILE A 1 451 ? 13.996 4.061 -14.221 1.00 97.81 451 ILE A C 1
ATOM 3353 O O . ILE A 1 451 ? 15.203 3.839 -14.318 1.00 97.81 451 ILE A O 1
ATOM 3357 N N . ALA A 1 452 ? 13.164 3.876 -15.255 1.00 98.31 452 ALA A N 1
ATOM 3358 C CA . ALA A 1 452 ? 13.630 3.469 -16.577 1.00 98.31 452 ALA A CA 1
ATOM 3359 C C . ALA A 1 452 ? 14.701 4.427 -17.126 1.00 98.31 452 ALA A C 1
ATOM 3361 O O . ALA A 1 452 ? 15.685 3.983 -17.711 1.00 98.31 452 ALA A O 1
ATOM 3362 N N . ARG A 1 453 ? 14.575 5.731 -16.856 1.00 98.00 453 ARG A N 1
ATOM 3363 C CA . ARG A 1 453 ? 15.509 6.756 -17.340 1.00 98.00 453 ARG A CA 1
ATOM 3364 C C . ARG A 1 453 ? 16.860 6.727 -16.636 1.00 98.00 453 ARG A C 1
ATOM 3366 O O . ARG A 1 453 ? 17.831 7.262 -17.168 1.00 98.00 453 ARG A O 1
ATOM 3373 N N . VAL A 1 454 ? 16.950 6.117 -15.453 1.00 97.94 454 VAL A N 1
ATOM 3374 C CA . VAL A 1 454 ? 18.248 5.835 -14.818 1.00 97.94 454 VAL A CA 1
ATOM 3375 C C . VAL A 1 454 ? 19.008 4.822 -15.670 1.00 97.94 454 VAL A C 1
ATOM 3377 O O . VAL A 1 454 ? 20.156 5.064 -16.036 1.00 97.94 454 VAL A O 1
ATOM 3380 N N . LEU A 1 455 ? 18.344 3.731 -16.058 1.00 98.00 455 LEU A N 1
ATOM 3381 C CA . LEU A 1 455 ? 18.923 2.685 -16.904 1.00 98.00 455 LEU A CA 1
ATOM 3382 C C . LEU A 1 455 ? 19.237 3.192 -18.318 1.00 98.00 455 LEU A C 1
ATOM 3384 O O . LEU A 1 455 ? 20.307 2.891 -18.838 1.00 98.00 455 LEU A O 1
ATOM 3388 N N . GLU A 1 456 ? 18.374 4.024 -18.908 1.00 97.88 456 GLU A N 1
ATOM 3389 C CA . GLU A 1 456 ? 18.644 4.689 -20.196 1.00 97.88 456 GLU A CA 1
ATOM 3390 C C . GLU A 1 456 ? 19.929 5.528 -20.146 1.00 97.88 456 GLU A C 1
ATOM 3392 O O . GLU A 1 456 ? 20.772 5.454 -21.039 1.00 97.88 456 GLU A O 1
ATOM 3397 N N . ARG A 1 457 ? 20.140 6.290 -19.063 1.00 97.00 457 ARG A N 1
ATOM 3398 C CA . ARG A 1 457 ? 21.368 7.081 -18.884 1.00 97.00 457 ARG A CA 1
ATOM 3399 C C . ARG A 1 457 ? 22.605 6.216 -18.692 1.00 97.00 457 ARG A C 1
ATOM 3401 O O . ARG A 1 457 ? 23.644 6.550 -19.251 1.00 97.00 457 ARG A O 1
ATOM 3408 N N . LEU A 1 458 ? 22.502 5.122 -17.936 1.00 96.62 458 LEU A N 1
ATOM 3409 C CA . LEU A 1 458 ? 23.601 4.164 -17.779 1.00 96.62 458 LEU A CA 1
ATOM 3410 C C . LEU A 1 458 ? 23.952 3.490 -19.111 1.00 96.62 458 LEU A C 1
ATOM 3412 O O . LEU A 1 458 ? 25.127 3.284 -19.410 1.00 96.62 458 LEU A O 1
ATOM 3416 N N . ALA A 1 459 ? 22.944 3.185 -19.929 1.00 96.31 459 ALA A N 1
ATOM 3417 C CA . ALA A 1 459 ? 23.135 2.640 -21.265 1.00 96.31 459 ALA A CA 1
ATOM 3418 C C . ALA A 1 459 ? 23.636 3.692 -22.269 1.00 96.31 459 ALA A C 1
ATOM 3420 O O . ALA A 1 459 ? 24.260 3.317 -23.262 1.00 96.31 459 ALA A O 1
ATOM 3421 N N . GLY A 1 460 ? 23.384 4.981 -22.025 1.00 96.31 460 GLY A N 1
ATOM 3422 C CA . GLY A 1 460 ? 23.644 6.068 -22.969 1.00 96.31 460 GLY A CA 1
ATOM 3423 C C . GLY A 1 460 ? 22.642 6.112 -24.127 1.00 96.31 460 GLY A C 1
ATOM 3424 O O . GLY A 1 460 ? 22.994 6.569 -25.209 1.00 96.31 460 GLY A O 1
ATOM 3425 N N . GLU A 1 461 ? 21.427 5.594 -23.929 1.00 94.25 461 GLU A N 1
ATOM 3426 C CA . GLU A 1 461 ? 20.433 5.391 -24.986 1.00 94.25 461 GLU A CA 1
ATOM 3427 C C . GLU A 1 461 ? 19.004 5.437 -24.420 1.00 94.25 461 GLU A C 1
ATOM 3429 O O . GLU A 1 461 ? 18.735 4.853 -23.373 1.00 94.25 461 GLU A O 1
ATOM 3434 N N . GLU A 1 462 ? 18.088 6.125 -25.109 1.00 96.25 462 GLU A N 1
ATOM 3435 C CA . GLU A 1 462 ? 16.667 6.213 -24.737 1.00 96.25 462 GLU A CA 1
ATOM 3436 C C . GLU A 1 462 ? 15.844 5.110 -25.424 1.00 96.25 462 GLU A C 1
ATOM 3438 O O . GLU A 1 462 ? 15.995 4.871 -26.625 1.00 96.25 462 GLU A O 1
ATOM 3443 N N . LEU A 1 463 ? 14.930 4.463 -24.691 1.00 95.25 463 LEU A N 1
ATOM 3444 C CA . LEU A 1 463 ? 14.023 3.468 -25.264 1.00 95.25 463 LEU A CA 1
ATOM 3445 C C . LEU A 1 463 ? 12.993 4.115 -26.192 1.00 95.25 463 LEU A C 1
ATOM 3447 O O . LEU A 1 463 ? 12.298 5.057 -25.817 1.00 95.25 463 LEU A O 1
ATOM 3451 N N . GLY A 1 464 ? 12.844 3.558 -27.392 1.00 87.12 464 GLY A N 1
ATOM 3452 C CA . GLY A 1 464 ? 11.956 4.084 -28.430 1.00 87.12 464 GLY A CA 1
ATOM 3453 C C . GLY A 1 464 ? 12.500 5.330 -29.137 1.00 87.12 464 GLY A C 1
ATOM 3454 O O . GLY A 1 464 ? 11.867 5.811 -30.081 1.00 87.12 464 GLY A O 1
ATOM 3455 N N . GLY A 1 465 ? 13.674 5.829 -28.732 1.00 75.56 465 GLY A N 1
ATOM 3456 C CA . GLY A 1 465 ? 14.399 6.860 -29.460 1.00 75.56 465 GLY A CA 1
ATOM 3457 C C . GLY A 1 465 ? 14.819 6.320 -30.824 1.00 75.56 465 GLY A C 1
ATOM 3458 O O . GLY A 1 465 ? 15.597 5.375 -30.913 1.00 75.56 465 GLY A O 1
ATOM 3459 N N . ARG A 1 466 ? 14.283 6.888 -31.907 1.00 54.59 466 ARG A N 1
ATOM 3460 C CA . ARG A 1 466 ? 14.766 6.576 -33.257 1.00 54.59 466 ARG A CA 1
ATOM 3461 C C . ARG A 1 466 ? 16.162 7.173 -33.418 1.00 54.59 466 ARG A C 1
ATOM 3463 O O . ARG A 1 466 ? 16.317 8.380 -33.242 1.00 54.59 466 ARG A O 1
ATOM 3470 N N . GLU A 1 467 ? 17.144 6.365 -33.816 1.00 45.66 467 GLU A N 1
ATOM 3471 C CA . GLU A 1 467 ? 18.269 6.913 -34.576 1.00 45.66 467 GLU A CA 1
ATOM 3472 C C . GLU A 1 467 ? 17.674 7.573 -35.832 1.00 45.66 467 GLU A C 1
ATOM 3474 O O . GLU A 1 467 ? 16.971 6.922 -36.611 1.00 45.66 467 GLU A O 1
ATOM 3479 N N . GLY A 1 468 ? 17.849 8.891 -35.942 1.00 36.91 468 GLY A N 1
ATOM 3480 C CA . GLY A 1 468 ? 17.510 9.665 -37.136 1.00 36.91 468 GLY A CA 1
ATOM 3481 C C . GLY A 1 468 ? 18.499 9.431 -38.265 1.00 36.91 468 GLY A C 1
ATOM 3482 O O . GLY A 1 468 ? 19.700 9.242 -37.961 1.00 36.91 468 GLY A O 1
#

Foldseek 3Di:
DDDDDDDDDDDDDDDDDDDDDDDDDDDDDDDDDDDDDDDDDDDDDDDDDDDDDDDDDDDDDDDDDDDDDDDDDDDDDDDDDDDDDDDDDDDDDDDDDDDDDDDDDDDDDDDDDDDDDDDDDDDDDDDDDDDDDDDDDDDDDDDDDDDDDPPDPPPPPCPDPPPVDDAFAAEEEEACPLLRVLLQLLSVVLRHQYAYEYPPVVSQVVSCVPRNHHHDPFLLVSQLRGLEYEYADAELVVVCCQDDNDPGHNVNNHAANREYEYAYLYFQVSQVVSQVVLVVRNYGYKYWHWDDGSVLQNVLAIATEIAADPVSCVSCVSSNSSRHPHYHYQYHGSRRSQVQLVVLLVVLLLLVVLLVVLLVVVVVPDQSLVVLVVCCVDPSDDPCSVPPCVPPQLVVPQPPPAWLLSSLVSLVSNVVVCVVVVNDDVSSVVSNVLSVVQCVVPNGRGRPSSSSVSVCVVSVHGRNDDPD

Sequence (468 aa):
MPQNQWARARPPGACRAPGQTLPSPPSKRGGRDGRASEPSRVPGRAVQEGPRGPARGAGRRVRRRLDRPRRRLQRRLPAAHDRGRLGHDLDPPRPAAQDAQHRQHRHARRAEPRRRVAAASARRADQRRHPRGDQGDPAPDRGLLRHPRLAGGVQDRDRGVQGGGRQVTEIGFVGVGNMGWPMAARLVGAGFTVHVNDSRREVADNFVQQVGGDAPDTLREVAARSEVVVTVLPTSAIVANVLQEGEDNILAGMRPGTVVIEMSSGVPTVTQGLAERVASLGGHMIDAPVSGGVPRARTGELAIMAGGEAAVIERVAPVLRAMGTQVLHTGGIGSGQAVKALNNLVSTGGFLIGIEALLIGQRFGLDPAVMVDVLNAATGMNNSTQKKFKQFVLSRRFDAGFTMGLLHKDLSIALGLGQETATPAPLSALCKELVVSALAMFGGDADHTEIARVLERLAGEELGGREG

Radius of gyration: 38.05 Å; chains: 1; bounding box: 93×114×129 Å

pLDDT: mean 74.84, std 29.78, range [28.72, 98.88]